Protein AF-A0A952TGA5-F1 (afdb_monomer)

Sequence (434 aa):
MRQKPFRFASVIVAALLLSVSFQNCGKAGFDGQDPLSLDLSSSDLTGTPFAFDATFDQISYNSCAASNLAGYSGFYTLMAGAYQSGGVWTTPEFKNYMSGASAPVKPIYPATTLTVDQIKQHLASTPENVEAIPQMALRLRTNIQQVRTPNSSGATEGLDYISMLGDLTDDRWMHPLVNDPGSALFFNLAPNNARRLEARLTYNKDEGLAKGLRMDLSSSSVLALTFRDRADMGDATRVRVPYVTKPDGTVGPTGDSTVGFGRGYYLTFDRGLSQYTRAIRATVDPGSVPVPHTLNPDNLLTEIREVNLRTPSAGTTATWACPESRRYVVVQPGDADQYCPQDPFVYMNDPAYRLEYEIVRRHLKSENWRISIQYRCVVPIEGSCYVTREPSGAAPMIEYDQTQPCYQSVSDVSYGNPIPTKRCAQYVSFCNRN

Radius of gyration: 30.55 Å; Cα contacts (8 Å, |Δi|>4): 859; chains: 1; bounding box: 85×53×127 Å

Foldseek 3Di:
DDDDDDDPPVVVVVVVVVVVVVVVVPPDPPPDDDPLDDPQDPVLQPPQDAFKEWDWFKKKAWLQAAQVCPPPPQDFGMKTFHDPATAMATDPSNVCLCPDPPNSDADDPPDRDDDLSRSLVSQCRHQQRNWWWKKKFKAWLQFRLDFDDPPDPDDDEPAGMDTAATRCSDPQNSVCRVPPPHHQQARPSGDPRRGTGIDTHHQRNHNVSSQVVQVVLQPTIWGWTFIARPPCPPDRSGGAADWDQDPVRDTDGDPRRQAGHYKTKRWHFALDDDPQLFLDPPPDDPPDDQDFDPQADSQETAKIFMAGRNCNVVDGPAIWGQDPLQKAWEDEPVCCVPRPNADPPVLCVDPVSVVSVVQVCVSRPPQFWDDDSPSRYIYGPDDDSFDQPDPVSDGAAADSDRSDHAHQDPPDDPQDPPDHRHHYIIIMIMIGTD

Secondary structure (DSSP, 8-state):
------SSHHHHHHHHHHHHHHHTSS-SS-SSS-TT-----TTSSTTPPP-EEEE-SEEEEE----GGGTT-TT--SEEEE-SSS-EEEE-HHHHHHHHSTT-SS-PPTT-SS--HHHHHHHHHHSTTTTT--EEEEEEETTEEEEEP-TTSSS--BTTTEEE-S--TTSHHHHHHHHH-SS-B---TTS-GGGSS-EEEE---S-HHHHHHHHHHHHHTEEEEEEEBPSS-TT-TTPBP--EEE-TTS-EEE---TT--SEEEEEEEEE----TTS--S-----TT--PPPPTTS---EEEEEEEEETTSGGG-EEEEEE--GGGEEEE--GGGHHHHSPPPPGGGGGSHHHHHHHHHHHTTS-TTTEEEETTTTEEEESS--SS---STT-PPPPEE--TTS--BS-TTS--PPSSPPSSEEPEEEEEEE--

Solvent-accessible surface area (backbone atoms only — not comparable to full-atom values): 24369 Å² total; per-residue (Å²): 144,85,86,80,96,80,73,71,70,64,59,57,56,53,51,51,56,54,56,61,63,56,64,75,71,71,75,72,88,75,87,84,66,63,98,81,64,75,87,74,56,81,79,70,44,69,84,62,60,60,39,71,43,53,43,64,26,35,44,33,39,33,47,43,28,24,68,79,45,69,90,43,87,69,63,41,28,40,38,39,26,18,84,87,82,20,17,36,26,58,29,70,68,27,53,51,48,58,71,38,99,79,26,86,62,74,43,65,82,91,46,91,55,75,50,67,66,59,55,34,54,50,38,54,66,20,81,71,37,28,59,34,23,44,28,42,31,38,19,32,59,79,28,49,51,43,66,51,40,96,89,49,100,60,80,42,80,71,51,32,31,33,79,26,53,54,46,44,50,39,69,43,45,33,54,52,34,71,72,38,95,58,53,40,42,64,29,86,70,30,58,88,93,30,25,40,51,53,49,66,33,60,55,26,53,32,54,68,56,40,50,49,49,50,53,35,30,56,72,56,29,24,45,29,42,30,28,34,37,59,94,41,90,87,44,89,64,36,48,27,51,59,70,39,76,43,97,87,70,48,76,40,67,57,87,55,46,51,47,21,45,36,30,32,36,39,40,40,62,32,53,76,62,45,93,42,53,31,48,58,92,66,87,67,60,95,86,63,82,70,64,51,25,90,58,53,61,60,55,38,56,52,38,37,39,30,27,39,21,72,47,54,87,78,42,73,74,46,73,26,55,21,49,63,90,40,32,24,35,50,41,56,68,94,48,23,80,81,41,44,51,78,64,65,73,72,52,66,74,38,68,69,52,41,54,53,51,53,62,53,39,77,75,46,44,76,88,30,32,48,71,17,78,88,53,23,17,33,28,49,71,63,77,62,61,72,64,50,79,47,97,82,65,44,72,68,49,70,35,49,48,54,67,49,68,24,33,89,53,96,86,76,62,90,61,60,92,77,63,54,86,22,34,53,61,37,29,36,19,42,30,38,60,122

Nearest PDB structures (foldseek):
  3sbc-assembly1_E  TM=2.541E-01  e=6.243E+00  Saccharomyces cerevisiae
  6yxx-assembly1_AE  TM=9.169E-02  e=2.165E+00  Trypanosoma brucei brucei

Structure (mmCIF, N/CA/C/O backbone):
data_AF-A0A952TGA5-F1
#
_entry.id   AF-A0A952TGA5-F1
#
loop_
_atom_site.group_PDB
_atom_site.id
_atom_site.type_symbol
_atom_site.label_atom_id
_atom_site.label_alt_id
_atom_site.label_comp_id
_atom_site.label_asym_id
_atom_site.label_entity_id
_atom_site.label_seq_id
_atom_site.pdbx_PDB_ins_code
_atom_site.Cartn_x
_atom_site.Cartn_y
_atom_site.Cartn_z
_atom_site.occupancy
_atom_site.B_iso_or_equiv
_atom_site.auth_seq_id
_atom_site.auth_comp_id
_atom_site.auth_asym_id
_atom_site.auth_atom_id
_atom_site.pdbx_PDB_model_num
ATOM 1 N N . MET A 1 1 ? -49.709 -28.465 91.365 1.00 37.41 1 MET A N 1
ATOM 2 C CA . MET A 1 1 ? -50.315 -28.915 90.092 1.00 37.41 1 MET A CA 1
ATOM 3 C C . MET A 1 1 ? -50.376 -27.739 89.127 1.00 37.41 1 MET A C 1
ATOM 5 O O . MET A 1 1 ? -51.216 -26.866 89.274 1.00 37.41 1 MET A O 1
ATOM 9 N N . ARG A 1 2 ? -49.409 -27.648 88.213 1.00 44.03 2 ARG A N 1
ATOM 10 C CA . ARG A 1 2 ? -49.349 -26.653 87.131 1.00 44.03 2 ARG A CA 1
ATOM 11 C C . ARG A 1 2 ? -48.450 -27.245 86.054 1.00 44.03 2 ARG A C 1
ATOM 13 O O . ARG A 1 2 ? -47.248 -27.330 86.280 1.00 44.03 2 ARG A O 1
ATOM 20 N N . GLN A 1 3 ? -49.002 -27.616 84.906 1.00 40.84 3 GLN A N 1
ATOM 21 C CA . GLN A 1 3 ? -48.225 -27.692 83.673 1.00 40.84 3 GLN A CA 1
ATOM 22 C C . GLN A 1 3 ? -49.029 -27.092 82.522 1.00 40.84 3 GLN A C 1
ATOM 24 O O . GLN A 1 3 ? -50.234 -27.285 82.398 1.00 40.84 3 GLN A O 1
ATOM 29 N N . LYS A 1 4 ? -48.310 -26.248 81.785 1.00 44.28 4 LYS A N 1
ATOM 30 C CA . LYS A 1 4 ? -48.751 -25.262 80.803 1.00 44.28 4 LYS A CA 1
ATOM 31 C C . LYS A 1 4 ? -48.785 -25.898 79.404 1.00 44.28 4 LYS A C 1
ATOM 33 O O . LYS A 1 4 ? -47.810 -26.565 79.057 1.00 44.28 4 LYS A O 1
ATOM 38 N N . PRO A 1 5 ? -49.786 -25.614 78.555 1.00 47.16 5 PRO A N 1
ATOM 39 C CA . PRO A 1 5 ? -49.706 -25.893 77.128 1.00 47.16 5 PRO A CA 1
ATOM 40 C C . PRO A 1 5 ? -49.044 -24.689 76.442 1.00 47.16 5 PRO A C 1
ATOM 42 O O . PRO A 1 5 ? -49.684 -23.669 76.228 1.00 47.16 5 PRO A O 1
ATOM 45 N N . PHE A 1 6 ? -47.739 -24.750 76.156 1.00 50.16 6 PHE A N 1
ATOM 46 C CA . PHE A 1 6 ? -47.052 -23.634 75.476 1.00 50.16 6 PHE A CA 1
ATOM 47 C C . PHE A 1 6 ? -45.917 -24.071 74.539 1.00 50.16 6 PHE A C 1
ATOM 49 O O . PHE A 1 6 ? -44.932 -23.361 74.379 1.00 50.16 6 PHE A O 1
ATOM 56 N N . ARG A 1 7 ? -46.019 -25.261 73.929 1.00 50.97 7 ARG A N 1
ATOM 57 C CA . ARG A 1 7 ? -44.976 -25.770 73.013 1.00 50.97 7 ARG A CA 1
ATOM 58 C C . ARG A 1 7 ? -45.396 -25.948 71.552 1.00 50.97 7 ARG A C 1
ATOM 60 O O . ARG A 1 7 ? -44.520 -26.119 70.718 1.00 50.97 7 ARG A O 1
ATOM 67 N N . PHE A 1 8 ? -46.681 -25.834 71.214 1.00 51.53 8 PHE A N 1
ATOM 68 C CA . PHE A 1 8 ? -47.133 -26.024 69.826 1.00 51.53 8 PHE A CA 1
ATOM 69 C C . PHE A 1 8 ? -47.209 -24.736 68.990 1.00 51.53 8 PHE A C 1
ATOM 71 O O . PHE A 1 8 ? -47.087 -24.803 67.772 1.00 51.53 8 PHE A O 1
ATOM 78 N N . ALA A 1 9 ? -47.321 -23.557 69.610 1.00 53.81 9 ALA A N 1
ATOM 79 C CA . ALA A 1 9 ? -47.420 -22.295 68.866 1.00 53.81 9 ALA A CA 1
ATOM 80 C C . ALA A 1 9 ? -46.074 -21.815 68.280 1.00 53.81 9 ALA A C 1
ATOM 82 O O . ALA A 1 9 ? -46.048 -21.155 67.246 1.00 53.81 9 ALA A O 1
ATOM 83 N N . SER A 1 10 ? -44.943 -22.170 68.898 1.00 53.56 10 SER A N 1
ATOM 84 C CA . SER A 1 10 ? -43.625 -21.646 68.503 1.00 53.56 10 SER A CA 1
ATOM 85 C C . SER A 1 10 ? -43.044 -22.298 67.242 1.00 53.56 10 SER A C 1
ATOM 87 O O . SER A 1 10 ? -42.257 -21.668 66.543 1.00 53.56 10 SER A O 1
ATOM 89 N N . VAL A 1 11 ? -43.444 -23.532 66.918 1.00 58.31 11 VAL A N 1
ATOM 90 C CA . VAL A 1 11 ? -42.928 -24.261 65.743 1.00 58.31 11 VAL A CA 1
ATOM 91 C C . VAL A 1 11 ? -43.570 -23.758 64.446 1.00 58.31 11 VAL A C 1
ATOM 93 O O . VAL A 1 11 ? -42.897 -23.638 63.426 1.00 58.31 11 VAL A O 1
ATOM 96 N N . ILE A 1 12 ? -44.850 -23.379 64.493 1.00 63.16 12 ILE A N 1
ATOM 97 C CA . ILE A 1 12 ? -45.590 -22.896 63.317 1.00 63.16 12 ILE A CA 1
ATOM 98 C C . ILE A 1 12 ? -45.118 -21.493 62.911 1.00 63.16 12 ILE A C 1
ATOM 100 O O . ILE A 1 12 ? -44.931 -21.226 61.728 1.00 63.16 12 ILE A O 1
ATOM 104 N N . VAL A 1 13 ? -44.839 -20.617 63.883 1.00 66.62 13 VAL A N 1
ATOM 105 C CA . VAL A 1 13 ? -44.337 -19.258 63.613 1.00 66.62 13 VAL A CA 1
ATOM 106 C C . VAL A 1 13 ? -42.914 -19.285 63.036 1.00 66.62 13 VAL A C 1
ATOM 108 O O . VAL A 1 13 ? -42.621 -18.533 62.110 1.00 66.62 13 VAL A O 1
ATOM 111 N N . ALA A 1 14 ? -42.049 -20.189 63.511 1.00 65.06 14 ALA A N 1
ATOM 112 C CA . ALA A 1 14 ? -40.694 -20.346 62.979 1.00 65.06 14 ALA A CA 1
ATOM 113 C C . ALA A 1 14 ? -40.677 -20.917 61.546 1.00 65.06 14 ALA A C 1
ATOM 115 O O . ALA A 1 14 ? -39.887 -20.467 60.718 1.00 65.06 14 ALA A O 1
ATOM 116 N N . ALA A 1 15 ? -41.578 -21.854 61.226 1.00 65.00 15 ALA A N 1
ATOM 117 C CA . ALA A 1 15 ? -41.714 -22.399 59.873 1.00 65.00 15 ALA A CA 1
ATOM 118 C C . ALA A 1 15 ? -42.280 -21.367 58.877 1.00 65.00 15 ALA A C 1
ATOM 120 O O . ALA A 1 15 ? -41.802 -21.276 57.745 1.00 65.00 15 ALA A O 1
ATOM 121 N N . LEU A 1 16 ? -43.236 -20.536 59.310 1.00 62.47 16 LEU A N 1
ATOM 122 C CA . LEU A 1 16 ? -43.778 -19.444 58.493 1.00 62.47 16 LEU A CA 1
ATOM 123 C C . LEU A 1 16 ? -42.728 -18.358 58.213 1.00 62.47 16 LEU A C 1
ATOM 125 O O . LEU A 1 16 ? -42.576 -17.959 57.060 1.00 62.47 16 LEU A O 1
ATOM 129 N N . LEU A 1 17 ? -41.931 -17.956 59.210 1.00 61.50 17 LEU A N 1
ATOM 130 C CA . LEU A 1 17 ? -40.824 -17.006 59.022 1.00 61.50 17 LEU A CA 1
ATOM 131 C C . LEU A 1 17 ? -39.736 -17.535 58.072 1.00 61.50 17 LEU A C 1
ATOM 133 O O . LEU A 1 17 ? -39.234 -16.774 57.243 1.00 61.50 17 LEU A O 1
ATOM 137 N N . LEU A 1 18 ? -39.419 -18.835 58.118 1.00 60.56 18 LEU A N 1
ATOM 138 C CA . LEU A 1 18 ? -38.500 -19.438 57.146 1.00 60.56 18 LEU A CA 1
ATOM 139 C C . LEU A 1 18 ? -39.088 -19.425 55.727 1.00 60.56 18 LEU A C 1
ATOM 141 O O . LEU A 1 18 ? -38.396 -19.051 54.787 1.00 60.56 18 LEU A O 1
ATOM 145 N N . SER A 1 19 ? -40.369 -19.771 55.562 1.00 59.34 19 SER A N 1
ATOM 146 C CA . SER A 1 19 ? -40.999 -19.835 54.234 1.00 59.34 19 SER A CA 1
ATOM 147 C C . SER A 1 19 ? -41.121 -18.472 53.537 1.00 59.34 19 SER A C 1
ATOM 149 O O . SER A 1 19 ? -40.930 -18.394 52.326 1.00 59.34 19 SER A O 1
ATOM 151 N N . VAL A 1 20 ? -41.339 -17.382 54.285 1.00 59.84 20 VAL A N 1
ATOM 152 C CA . VAL A 1 20 ? -41.399 -16.017 53.721 1.00 59.84 20 VAL A CA 1
ATOM 153 C C . VAL A 1 20 ? -39.999 -15.493 53.354 1.00 59.84 20 VAL A C 1
ATOM 155 O O . VAL A 1 20 ? -39.861 -14.699 52.426 1.00 59.84 20 VAL A O 1
ATOM 158 N N . SER A 1 21 ? -38.941 -16.003 53.997 1.00 57.97 21 SER A N 1
ATOM 159 C CA . SER A 1 21 ? -37.548 -15.634 53.692 1.00 57.97 21 SER A CA 1
ATOM 160 C C . SER A 1 21 ? -37.044 -16.214 52.360 1.00 57.97 21 SER A C 1
ATOM 162 O O . SER A 1 21 ? -36.190 -15.610 51.719 1.00 57.97 21 SER A O 1
ATOM 164 N N . PHE A 1 22 ? -37.597 -17.347 51.903 1.00 54.59 22 PHE A N 1
ATOM 165 C CA . PHE A 1 22 ? -37.231 -17.965 50.617 1.00 54.59 22 PHE A CA 1
ATOM 166 C C . PHE A 1 22 ? -38.071 -17.484 49.424 1.00 54.59 22 PHE A C 1
ATOM 168 O O . PHE A 1 22 ? -37.672 -17.696 48.281 1.00 54.59 22 PHE A O 1
ATOM 175 N N . GLN A 1 23 ? -39.190 -16.788 49.647 1.00 49.97 23 GLN A N 1
ATOM 176 C CA . GLN A 1 23 ? -40.001 -16.252 48.543 1.00 49.97 23 GLN A CA 1
ATOM 177 C C . GLN A 1 23 ? -39.404 -14.984 47.904 1.00 49.97 23 GLN A C 1
ATOM 179 O O . GLN A 1 23 ? -39.726 -14.684 46.758 1.00 49.97 23 GLN A O 1
ATOM 184 N N . ASN A 1 24 ? -38.474 -14.291 48.575 1.00 49.78 24 ASN A N 1
ATOM 185 C CA . ASN A 1 24 ? -37.795 -13.105 48.027 1.00 49.78 24 ASN A CA 1
ATOM 186 C C . ASN A 1 24 ? -36.452 -13.390 47.331 1.00 49.78 24 ASN A C 1
ATOM 188 O O . ASN A 1 24 ? -35.856 -12.471 46.776 1.00 49.78 24 ASN A O 1
ATOM 192 N N . CYS A 1 25 ? -35.989 -14.644 47.289 1.00 52.78 25 CYS A N 1
ATOM 193 C CA . CYS A 1 25 ? -34.797 -15.031 46.519 1.00 52.78 25 CYS A CA 1
ATOM 194 C C . CYS A 1 25 ? -35.128 -15.734 45.189 1.00 52.78 25 CYS A C 1
ATOM 196 O O . CYS A 1 25 ? -34.217 -16.076 44.444 1.00 52.78 25 CYS A O 1
ATOM 198 N N . GLY A 1 26 ? -36.413 -15.938 44.873 1.00 39.16 26 GLY A N 1
ATOM 199 C CA . GLY A 1 26 ? -36.859 -16.631 43.656 1.00 39.16 26 GLY A CA 1
ATOM 200 C C . GLY A 1 26 ? -37.238 -15.729 42.478 1.00 39.16 26 GLY A C 1
ATOM 201 O O . GLY A 1 26 ? -37.611 -16.244 41.432 1.00 39.16 26 GLY A O 1
ATOM 202 N N . LYS A 1 27 ? -37.160 -14.398 42.619 1.00 38.03 27 LYS A N 1
ATOM 203 C CA . LYS A 1 27 ? -37.523 -13.441 41.557 1.00 38.03 27 LYS A CA 1
ATOM 204 C C . LYS A 1 27 ? -36.316 -12.633 41.076 1.00 38.03 27 LYS A C 1
ATOM 206 O O . LYS A 1 27 ? -36.365 -11.413 40.972 1.00 38.03 27 LYS A O 1
ATOM 211 N N . ALA A 1 28 ? -35.215 -13.326 40.799 1.00 44.69 28 ALA A N 1
ATOM 212 C CA . ALA A 1 28 ? -34.160 -12.797 39.946 1.00 44.69 28 ALA A CA 1
ATOM 213 C C . ALA A 1 28 ? -34.598 -13.004 38.485 1.00 44.69 28 ALA A C 1
ATOM 215 O O . ALA A 1 28 ? -34.563 -14.122 38.002 1.00 44.69 28 ALA A O 1
ATOM 216 N N . GLY A 1 29 ? -35.113 -11.949 37.850 1.00 42.59 29 GLY A N 1
ATOM 217 C CA . GLY A 1 29 ? -35.111 -11.659 36.402 1.00 42.59 29 GLY A CA 1
ATOM 218 C C . GLY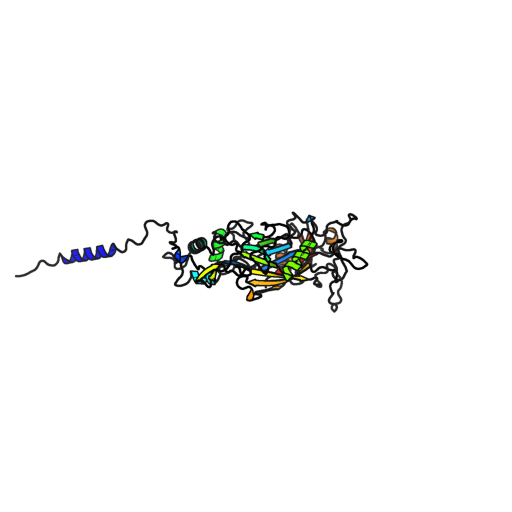 A 1 29 ? -35.026 -12.758 35.325 1.00 42.59 29 GLY A C 1
ATOM 219 O O . GLY A 1 29 ? -34.396 -12.492 34.311 1.00 42.59 29 GLY A O 1
ATOM 220 N N . PHE A 1 30 ? -35.633 -13.939 35.475 1.00 43.25 30 PHE A N 1
ATOM 221 C CA . PHE A 1 30 ? -35.631 -14.984 34.431 1.00 43.25 30 PHE A CA 1
ATOM 222 C C . PHE A 1 30 ? -36.870 -14.993 33.523 1.00 43.25 30 PHE A C 1
ATOM 224 O O . PHE A 1 30 ? -36.898 -15.736 32.546 1.00 43.25 30 PHE A O 1
ATOM 231 N N . ASP A 1 31 ? -37.869 -14.150 33.787 1.00 39.75 31 ASP A N 1
ATOM 232 C CA . ASP A 1 31 ? -39.059 -14.060 32.941 1.00 39.75 31 ASP A CA 1
ATOM 233 C C . ASP A 1 31 ? -38.943 -12.877 31.972 1.00 39.75 31 ASP A C 1
ATOM 235 O O . ASP A 1 31 ? -39.288 -11.743 32.304 1.00 39.75 31 ASP A O 1
ATOM 239 N N . GLY A 1 32 ? -38.481 -13.161 30.750 1.00 38.47 32 GLY A N 1
ATOM 240 C CA . GLY A 1 32 ? -38.883 -12.385 29.572 1.00 38.47 32 GLY A CA 1
ATOM 241 C C . GLY A 1 32 ? -37.796 -11.722 28.731 1.00 38.47 32 GLY A C 1
ATOM 242 O O . GLY A 1 32 ? -38.154 -11.030 27.781 1.00 38.47 32 GLY A O 1
ATOM 243 N N . GLN A 1 33 ? -36.508 -11.926 29.008 1.00 42.66 33 GLN A N 1
ATOM 244 C CA . GLN A 1 33 ? -35.456 -11.531 28.070 1.00 42.66 33 GLN A CA 1
ATOM 245 C C . GLN A 1 33 ? -34.675 -12.755 27.607 1.00 42.66 33 GLN A C 1
ATOM 247 O O . GLN A 1 33 ? -34.302 -13.611 28.407 1.00 42.66 33 GLN A O 1
ATOM 252 N N . ASP A 1 34 ? -34.487 -12.841 26.293 1.00 46.25 34 ASP A N 1
ATOM 253 C CA . ASP A 1 34 ? -33.578 -13.781 25.647 1.00 46.25 34 ASP A CA 1
ATOM 254 C C . ASP A 1 34 ? -32.254 -13.788 26.441 1.00 46.25 34 ASP A C 1
ATOM 256 O O . ASP A 1 34 ? -31.739 -12.705 26.719 1.00 46.25 34 ASP A O 1
ATOM 260 N N . PRO A 1 35 ? -31.682 -14.929 26.866 1.00 46.91 35 PRO A N 1
ATOM 261 C CA . PRO A 1 35 ? -30.438 -14.955 27.651 1.00 46.91 35 PRO A CA 1
ATOM 262 C C . PRO A 1 35 ? -29.220 -14.315 26.946 1.00 46.91 35 PRO A C 1
ATOM 264 O O . PRO A 1 35 ? -28.155 -14.195 27.549 1.00 46.91 35 PRO A O 1
ATOM 267 N N . LEU A 1 36 ? -29.378 -13.888 25.688 1.00 50.62 36 LEU A N 1
ATOM 268 C CA . LEU A 1 36 ? -28.428 -13.114 24.877 1.00 50.62 36 LEU A CA 1
ATOM 269 C C . LEU A 1 36 ? -28.763 -11.606 24.793 1.00 50.62 36 LEU A C 1
ATOM 271 O O . LEU A 1 36 ? -28.090 -10.844 24.103 1.00 50.62 36 LEU A O 1
ATOM 275 N N . SER A 1 37 ? -29.813 -11.145 25.469 1.00 47.09 37 SER A N 1
ATOM 276 C CA . SER A 1 37 ? -30.223 -9.742 25.533 1.00 47.09 37 SER A CA 1
ATOM 277 C C . SER A 1 37 ? -29.380 -9.010 26.574 1.00 47.09 37 SER A C 1
ATOM 279 O O . SER A 1 37 ? -29.694 -8.993 27.763 1.00 47.09 37 SER A O 1
ATOM 281 N N . LEU A 1 38 ? -28.269 -8.422 26.136 1.00 59.03 38 LEU A N 1
ATOM 282 C CA . LEU A 1 38 ? -27.532 -7.438 26.920 1.00 59.03 38 LEU A CA 1
ATOM 283 C C . LEU A 1 38 ? -28.422 -6.203 27.127 1.00 59.03 38 LEU A C 1
ATOM 285 O O . LEU A 1 38 ? -28.693 -5.476 26.173 1.00 59.03 38 LEU A O 1
ATOM 289 N N . ASP A 1 39 ? -28.870 -5.974 28.365 1.00 55.75 39 ASP A N 1
ATOM 290 C CA . ASP A 1 39 ? -29.591 -4.757 28.762 1.00 55.75 39 ASP A CA 1
ATOM 291 C C . ASP A 1 39 ? -28.613 -3.570 28.781 1.00 55.75 39 ASP A C 1
ATOM 293 O O . ASP A 1 39 ? -28.047 -3.192 29.807 1.00 55.75 39 ASP A O 1
ATOM 297 N N . LEU A 1 40 ? -28.313 -3.057 27.587 1.00 58.34 40 LEU A N 1
ATOM 298 C CA . LEU A 1 40 ? -27.453 -1.901 27.366 1.00 58.34 40 LEU A CA 1
ATOM 299 C C . LEU A 1 40 ? -28.308 -0.642 27.503 1.00 58.34 40 LEU A C 1
ATOM 301 O O . LEU A 1 40 ? -29.014 -0.244 26.573 1.00 58.34 40 LEU A O 1
ATOM 305 N N . SER A 1 41 ? -28.248 -0.004 28.671 1.00 52.31 41 SER A N 1
ATOM 306 C CA . SER A 1 41 ? -28.884 1.295 28.871 1.00 52.31 41 SER A CA 1
ATOM 307 C C . SER A 1 41 ? -28.229 2.342 27.954 1.00 52.31 41 SER A C 1
ATOM 309 O O . SER A 1 41 ? -27.011 2.364 27.780 1.00 52.31 41 SER A O 1
ATOM 311 N N . SER A 1 42 ? -29.015 3.238 27.348 1.00 49.19 42 SER A N 1
ATOM 312 C CA . SER A 1 42 ? -28.511 4.218 26.366 1.00 49.19 42 SER A CA 1
ATOM 313 C C . SER A 1 42 ? -27.453 5.185 26.921 1.00 49.19 42 SER A C 1
ATOM 315 O O . SER A 1 42 ? -26.725 5.801 26.148 1.00 49.19 42 SER A O 1
ATOM 317 N N . SER A 1 43 ? -27.369 5.336 28.247 1.00 46.94 43 SER A N 1
ATOM 318 C CA . SER A 1 43 ? -26.347 6.134 28.938 1.00 46.94 43 SER A CA 1
ATOM 319 C C . SER A 1 43 ? -24.976 5.453 29.023 1.00 46.94 43 SER A C 1
ATOM 321 O O . SER A 1 43 ? -23.979 6.156 29.151 1.00 46.94 43 SER A O 1
ATOM 323 N N . ASP A 1 44 ? -24.906 4.122 28.908 1.00 54.28 44 ASP A N 1
ATOM 324 C CA . ASP A 1 44 ? -23.645 3.359 28.963 1.00 54.28 44 ASP A CA 1
ATOM 325 C C . ASP A 1 44 ? -22.945 3.253 27.595 1.00 54.28 44 ASP A C 1
ATOM 327 O O . ASP A 1 44 ? -21.843 2.716 27.495 1.00 54.28 44 ASP A O 1
ATOM 331 N N . LEU A 1 45 ? -23.579 3.761 26.530 1.00 58.97 45 LEU A N 1
ATOM 332 C CA . LEU A 1 45 ? -23.102 3.659 25.144 1.00 58.97 45 LEU A CA 1
ATOM 333 C C . LEU A 1 45 ? -22.265 4.861 24.684 1.00 58.97 45 LEU A C 1
ATOM 335 O O . LEU A 1 45 ? -21.622 4.791 23.639 1.00 58.97 45 LEU A O 1
ATOM 339 N N . THR A 1 46 ? -22.281 5.972 25.426 1.00 61.53 46 THR A N 1
ATOM 340 C CA . THR A 1 46 ? -21.503 7.172 25.089 1.00 61.53 46 THR A CA 1
ATOM 341 C C . THR A 1 46 ? -20.127 7.118 25.740 1.00 61.53 46 THR A C 1
ATOM 343 O O . THR A 1 46 ? -20.026 6.998 26.960 1.00 61.53 46 THR A O 1
ATOM 346 N N . GLY A 1 47 ? -19.065 7.266 24.944 1.00 74.25 47 GLY A N 1
ATOM 347 C CA . GLY A 1 47 ? -17.687 7.292 25.449 1.00 74.25 47 GLY A CA 1
ATOM 348 C C . GLY A 1 47 ? -16.945 5.957 25.366 1.00 74.25 47 GLY A C 1
ATOM 349 O O . GLY A 1 47 ? -15.826 5.862 25.876 1.00 74.25 47 GLY A O 1
ATOM 350 N N . THR A 1 48 ? -17.515 4.950 24.701 1.00 85.94 48 THR A N 1
ATOM 351 C CA . THR A 1 48 ? -16.789 3.723 24.361 1.00 85.94 48 THR A CA 1
ATOM 352 C C . THR A 1 48 ? -15.603 4.064 23.449 1.00 85.94 48 THR A C 1
ATOM 354 O O . THR A 1 48 ? -15.797 4.662 22.386 1.00 85.94 48 THR A O 1
ATOM 357 N N . PRO A 1 49 ? -14.359 3.698 23.818 1.00 90.25 49 PRO A N 1
ATOM 358 C CA . PRO A 1 49 ? -13.203 3.916 22.957 1.00 90.2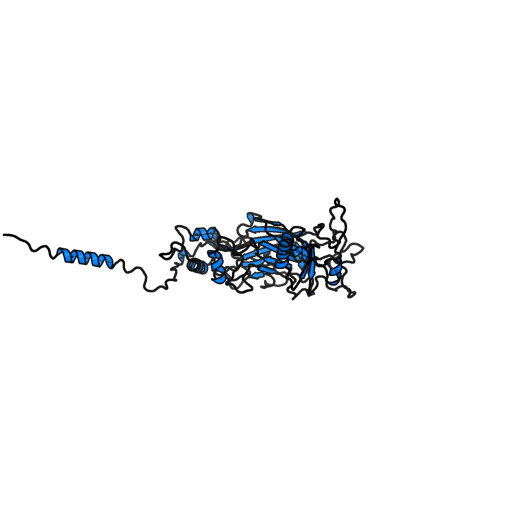5 49 PRO A CA 1
ATOM 359 C C . PRO A 1 49 ? -13.359 3.204 21.612 1.00 90.25 49 PRO A C 1
ATOM 361 O O . PRO A 1 49 ? -13.959 2.130 21.528 1.00 90.25 49 PRO A O 1
ATOM 364 N N . PHE A 1 50 ? -12.758 3.767 20.562 1.00 92.88 50 PHE A N 1
ATOM 365 C CA . PHE A 1 50 ? -12.663 3.056 19.294 1.00 92.88 50 PHE A CA 1
ATOM 366 C C . PHE A 1 50 ? -11.823 1.786 19.465 1.00 92.88 50 PHE A C 1
ATOM 368 O O . PHE A 1 50 ? -10.697 1.820 19.973 1.00 92.88 50 PHE A O 1
ATOM 375 N N . ALA A 1 51 ? -12.397 0.664 19.055 1.00 93.62 51 ALA A N 1
ATOM 376 C CA . ALA A 1 51 ? -11.929 -0.660 19.402 1.00 93.62 51 ALA A CA 1
ATOM 377 C C . ALA A 1 51 ? -10.887 -1.202 18.446 1.00 93.62 51 ALA A C 1
ATOM 379 O O . ALA A 1 51 ? -10.175 -2.117 18.833 1.00 93.62 51 ALA A O 1
ATOM 380 N N . PHE A 1 52 ? -10.773 -0.665 17.235 1.00 95.12 52 PHE A N 1
ATOM 381 C CA . PHE A 1 52 ? -9.962 -1.269 16.186 1.00 95.12 52 PHE A CA 1
ATOM 382 C C . PHE A 1 52 ? -8.728 -0.431 15.859 1.00 95.12 52 PHE A C 1
ATOM 384 O O . PHE A 1 52 ? -8.749 0.798 15.881 1.00 95.12 52 PHE A O 1
ATOM 391 N N . ASP A 1 53 ? -7.646 -1.109 15.509 1.00 95.25 53 ASP A N 1
ATOM 392 C CA . ASP A 1 53 ? -6.496 -0.516 14.836 1.00 95.25 53 ASP A CA 1
ATOM 393 C C . ASP A 1 53 ? -5.999 -1.500 13.775 1.00 95.25 53 ASP A C 1
ATOM 395 O O . ASP A 1 53 ? -6.303 -2.697 13.820 1.00 95.25 53 ASP A O 1
ATOM 399 N N . ALA A 1 54 ? -5.308 -0.981 12.767 1.00 96.06 54 ALA A N 1
ATOM 400 C CA . ALA A 1 54 ? -4.855 -1.777 11.643 1.00 96.06 54 ALA A CA 1
ATOM 401 C C . ALA A 1 54 ? -3.574 -1.207 11.038 1.00 96.06 54 ALA A C 1
ATOM 403 O O . ALA A 1 54 ? -3.349 0.004 11.032 1.00 96.06 54 ALA A O 1
ATOM 404 N N . THR A 1 55 ? -2.741 -2.084 10.482 1.00 96.50 55 THR A N 1
ATOM 405 C CA . THR A 1 55 ? -1.571 -1.669 9.703 1.00 96.50 55 THR A CA 1
ATOM 406 C C . THR A 1 55 ? -1.245 -2.670 8.604 1.00 96.50 55 THR A C 1
ATOM 408 O O . THR A 1 55 ? -1.446 -3.877 8.752 1.00 96.50 55 THR A O 1
ATOM 411 N N . PHE A 1 56 ? -0.713 -2.162 7.500 1.00 97.44 56 PHE A N 1
ATOM 412 C CA . PHE A 1 56 ? -0.011 -2.970 6.514 1.00 97.44 56 PHE A CA 1
ATOM 413 C C . PHE A 1 56 ? 1.401 -3.313 7.008 1.00 97.44 56 PHE A C 1
ATOM 415 O O . PHE A 1 56 ? 1.966 -2.622 7.855 1.00 97.44 56 PHE A O 1
ATOM 422 N N . ASP A 1 57 ? 2.000 -4.350 6.435 1.00 95.81 57 ASP A N 1
ATOM 423 C CA . ASP A 1 57 ? 3.421 -4.674 6.622 1.00 95.81 57 ASP A CA 1
ATOM 424 C C . ASP A 1 57 ? 4.194 -4.806 5.309 1.00 95.81 57 ASP A C 1
ATOM 426 O O . ASP A 1 57 ? 5.417 -4.966 5.313 1.00 95.81 57 ASP A O 1
ATOM 430 N N . GLN A 1 58 ? 3.494 -4.707 4.182 1.00 97.19 58 GLN A N 1
ATOM 431 C CA . GLN A 1 58 ? 4.095 -4.681 2.869 1.00 97.19 58 GLN A CA 1
ATOM 432 C C . GLN A 1 58 ? 3.333 -3.718 1.968 1.00 97.19 58 GLN A C 1
ATOM 434 O O . GLN A 1 58 ? 2.116 -3.811 1.818 1.00 97.19 58 GLN A O 1
ATOM 439 N N . ILE A 1 59 ? 4.066 -2.809 1.334 1.00 98.25 59 ILE A N 1
ATOM 440 C CA . ILE A 1 59 ? 3.558 -1.915 0.294 1.00 98.25 59 ILE A CA 1
ATOM 441 C C . ILE A 1 59 ? 4.494 -2.048 -0.900 1.00 98.25 59 ILE A C 1
ATOM 443 O O . ILE A 1 59 ? 5.715 -2.073 -0.753 1.00 98.25 59 ILE A O 1
ATOM 447 N N . SER A 1 60 ? 3.925 -2.136 -2.095 1.00 97.62 60 SER A N 1
ATOM 448 C CA . SER A 1 60 ? 4.689 -2.097 -3.334 1.00 97.62 60 SER A CA 1
ATOM 449 C C . SER A 1 60 ? 4.161 -1.049 -4.285 1.00 97.62 60 SER A C 1
ATOM 451 O O . SER A 1 60 ? 2.947 -0.847 -4.380 1.00 97.62 60 SER A O 1
ATOM 453 N N . TYR A 1 61 ? 5.081 -0.471 -5.041 1.00 96.88 61 TYR A N 1
ATOM 454 C CA . TYR A 1 61 ? 4.796 0.447 -6.125 1.00 96.88 61 TYR A CA 1
ATOM 455 C C . TYR A 1 61 ? 5.219 -0.178 -7.450 1.00 96.88 61 TYR A C 1
ATOM 457 O O . TYR A 1 61 ? 6.335 -0.681 -7.561 1.00 96.88 61 TYR A O 1
ATOM 465 N N . ASN A 1 62 ? 4.335 -0.141 -8.443 1.00 96.06 62 ASN A N 1
ATOM 466 C CA . ASN A 1 62 ? 4.634 -0.556 -9.808 1.00 96.06 62 ASN A CA 1
ATOM 467 C C . ASN A 1 62 ? 4.555 0.683 -10.705 1.00 96.06 62 ASN A C 1
ATOM 469 O O . ASN A 1 62 ? 3.519 1.344 -10.788 1.00 96.06 62 ASN A O 1
ATOM 473 N N . SER A 1 63 ? 5.683 1.025 -11.327 1.00 94.38 63 SER A N 1
ATOM 474 C CA . SER A 1 63 ? 5.835 2.270 -12.074 1.00 94.38 63 SER A CA 1
ATOM 475 C C . SER A 1 63 ? 5.332 2.194 -13.511 1.00 94.38 63 SER A C 1
ATOM 477 O O . SER A 1 63 ? 5.328 3.209 -14.203 1.00 94.38 63 SER A O 1
ATOM 479 N N . CYS A 1 64 ? 4.913 1.016 -13.975 1.00 93.06 64 CYS A N 1
ATOM 480 C CA . CYS A 1 64 ? 4.345 0.863 -15.301 1.00 93.06 64 CYS A CA 1
ATOM 481 C C . CYS A 1 64 ? 3.162 1.806 -15.486 1.00 93.06 64 CYS A C 1
ATOM 483 O O . CYS A 1 64 ? 2.218 1.767 -14.705 1.00 93.06 64 CYS A O 1
ATOM 485 N N . ALA A 1 65 ? 3.221 2.630 -16.529 1.00 88.44 65 ALA A N 1
ATOM 486 C CA . ALA A 1 65 ? 2.212 3.632 -16.829 1.00 88.44 65 ALA A CA 1
ATOM 487 C C . ALA A 1 65 ? 1.968 3.677 -18.343 1.00 88.44 65 ALA A C 1
ATOM 489 O O . ALA A 1 65 ? 2.767 4.220 -19.115 1.00 88.44 65 ALA A O 1
ATOM 490 N N . ALA A 1 66 ? 0.887 3.035 -18.782 1.00 84.88 66 ALA A N 1
ATOM 491 C CA . ALA A 1 66 ? 0.503 2.974 -20.183 1.00 84.88 66 ALA A CA 1
ATOM 492 C C . ALA A 1 66 ? -1.000 2.705 -20.340 1.00 84.88 66 ALA A C 1
ATOM 494 O O . ALA A 1 66 ? -1.609 1.937 -19.596 1.00 84.88 66 ALA A O 1
ATOM 495 N N . SER A 1 67 ? -1.602 3.312 -21.363 1.00 81.44 67 SER A N 1
ATOM 496 C CA . SER A 1 67 ? -3.060 3.309 -21.549 1.00 81.44 67 SER A CA 1
ATOM 497 C C . SER A 1 67 ? -3.644 1.922 -21.816 1.00 81.44 67 SER A C 1
ATOM 499 O O . SER A 1 67 ? -4.817 1.682 -21.554 1.00 81.44 67 SER A O 1
ATOM 501 N N . ASN A 1 68 ? -2.833 1.008 -22.350 1.00 82.38 68 ASN A N 1
ATOM 502 C CA . ASN A 1 68 ? -3.209 -0.380 -22.613 1.00 82.38 68 ASN A CA 1
ATOM 503 C C . ASN A 1 68 ? -3.256 -1.243 -21.346 1.00 82.38 68 ASN A C 1
ATOM 505 O O . ASN A 1 68 ? -3.703 -2.375 -21.438 1.00 82.38 68 ASN A O 1
ATOM 509 N N . LEU A 1 69 ? -2.764 -0.766 -20.198 1.00 85.94 69 LEU A N 1
ATOM 510 C CA . LEU A 1 69 ? -2.727 -1.561 -18.966 1.00 85.94 69 LEU A CA 1
ATOM 511 C C . LEU A 1 69 ? -4.102 -1.669 -18.297 1.00 85.94 69 LEU A C 1
ATOM 513 O O . LEU A 1 69 ? -4.292 -2.496 -17.405 1.00 85.94 69 LEU A O 1
ATOM 517 N N . ALA A 1 70 ? -5.073 -0.861 -18.731 1.00 79.38 70 ALA A N 1
ATOM 518 C CA . ALA A 1 70 ? -6.443 -0.942 -18.251 1.00 79.38 70 ALA A CA 1
ATOM 519 C C . ALA A 1 70 ? -7.026 -2.347 -18.500 1.00 79.38 70 ALA A C 1
ATOM 521 O O . ALA A 1 70 ? -7.008 -2.847 -19.620 1.00 79.38 70 ALA A O 1
ATOM 522 N N . GLY A 1 71 ? -7.550 -2.975 -17.445 1.00 77.81 71 GLY A N 1
ATOM 523 C CA . GLY A 1 71 ? -8.153 -4.313 -17.503 1.00 77.81 71 GLY A CA 1
ATOM 524 C C . GLY A 1 71 ? -7.194 -5.472 -17.212 1.00 77.81 71 GLY A C 1
ATOM 525 O O . GLY A 1 71 ? -7.659 -6.564 -16.897 1.00 77.81 71 GLY A O 1
ATOM 526 N N . TYR A 1 72 ? -5.876 -5.250 -17.213 1.00 86.62 72 TYR A N 1
ATOM 527 C CA . TYR A 1 72 ? -4.920 -6.296 -16.852 1.00 86.62 72 TYR A CA 1
ATOM 528 C C . TYR A 1 72 ? -4.730 -6.366 -15.338 1.00 86.62 72 TYR A C 1
ATOM 530 O O . TYR A 1 72 ? -4.139 -5.482 -14.719 1.00 86.62 72 TYR A O 1
ATOM 538 N N . SER A 1 73 ? -5.186 -7.466 -14.732 1.00 85.75 73 SER A N 1
ATOM 539 C CA . SER A 1 73 ? -5.112 -7.669 -13.279 1.00 85.75 73 SER A CA 1
ATOM 540 C C . SER A 1 73 ? -3.679 -7.729 -12.731 1.00 85.75 73 SER A C 1
ATOM 542 O O . SER A 1 73 ? -3.481 -7.540 -11.533 1.00 85.75 73 SER A O 1
ATOM 544 N N . GLY A 1 74 ? -2.682 -7.970 -13.585 1.00 88.25 74 GLY A N 1
ATOM 545 C CA . GLY A 1 74 ? -1.272 -7.972 -13.210 1.00 88.25 74 GLY A CA 1
ATOM 546 C C . GLY A 1 74 ? -0.698 -6.593 -12.893 1.00 88.25 74 GLY A C 1
ATOM 547 O O . GLY A 1 74 ? 0.291 -6.514 -12.166 1.00 88.25 74 GLY A O 1
ATOM 548 N N . PHE A 1 75 ? -1.303 -5.516 -13.397 1.00 92.50 75 PHE A N 1
ATOM 549 C CA . PHE A 1 75 ? -0.770 -4.168 -13.237 1.00 92.50 75 PHE A CA 1
ATOM 550 C C . PHE A 1 75 ? -1.559 -3.381 -12.200 1.00 92.50 75 PHE A C 1
ATOM 552 O O . PHE A 1 75 ? -2.787 -3.392 -12.158 1.00 92.50 75 PHE A O 1
ATOM 559 N N . TYR A 1 76 ? -0.817 -2.669 -11.368 1.00 93.19 76 TYR A N 1
ATOM 560 C CA . TYR A 1 76 ? -1.322 -1.781 -10.336 1.00 93.19 76 TYR A CA 1
ATOM 561 C C . TYR A 1 76 ? -0.392 -0.586 -10.222 1.00 93.19 76 TYR A C 1
ATOM 563 O O . TYR A 1 76 ? 0.655 -0.554 -10.859 1.00 93.19 76 TYR A O 1
ATOM 571 N N . THR A 1 77 ? -0.762 0.386 -9.400 1.00 93.56 77 THR A N 1
ATOM 572 C CA . THR A 1 77 ? 0.141 1.478 -9.034 1.00 93.56 77 THR A CA 1
ATOM 573 C C . THR A 1 77 ? 0.629 1.313 -7.612 1.00 93.56 77 THR A C 1
ATOM 575 O O . THR A 1 77 ? 1.831 1.328 -7.376 1.00 93.56 77 THR A O 1
ATOM 578 N N . LEU A 1 78 ? -0.288 1.067 -6.677 1.00 95.56 78 LEU A N 1
ATOM 579 C CA . LEU A 1 78 ? 0.037 0.727 -5.297 1.00 95.56 78 LEU A CA 1
ATOM 580 C C . LEU A 1 78 ? -0.695 -0.550 -4.909 1.00 95.56 78 LEU A C 1
ATOM 582 O O . LEU A 1 78 ? -1.884 -0.696 -5.185 1.00 95.56 78 LEU A O 1
ATOM 586 N N . MET A 1 79 ? 0.014 -1.455 -4.252 1.00 96.19 79 MET A N 1
ATOM 587 C CA . MET A 1 79 ? -0.572 -2.623 -3.605 1.00 96.19 79 MET A CA 1
ATOM 588 C C . MET A 1 79 ? -0.040 -2.693 -2.186 1.00 96.19 79 MET A C 1
ATOM 590 O O . MET A 1 79 ? 1.167 -2.548 -1.982 1.00 96.19 79 MET A O 1
ATOM 594 N N . ALA A 1 80 ? -0.933 -2.879 -1.225 1.00 97.56 80 ALA A N 1
ATOM 595 C CA . ALA A 1 80 ? -0.599 -2.959 0.184 1.00 97.56 80 ALA A CA 1
ATOM 596 C C . ALA A 1 80 ? -1.302 -4.154 0.817 1.00 97.56 80 ALA A C 1
ATOM 598 O O . ALA A 1 80 ? -2.424 -4.489 0.430 1.00 97.56 80 ALA A O 1
ATOM 599 N N . GLY A 1 81 ? -0.661 -4.770 1.802 1.00 96.75 81 GLY A N 1
ATOM 600 C CA . GLY A 1 81 ? -1.277 -5.842 2.561 1.00 96.75 81 GLY A CA 1
ATOM 601 C C . GLY A 1 81 ? -0.605 -6.108 3.899 1.00 96.75 81 GLY A C 1
ATOM 602 O O . GLY A 1 81 ? 0.431 -5.523 4.224 1.00 96.75 81 GLY A O 1
ATOM 603 N N . ALA A 1 82 ? -1.252 -6.971 4.678 1.00 95.56 82 ALA A N 1
ATOM 604 C CA . ALA A 1 82 ? -0.747 -7.530 5.923 1.00 95.56 82 ALA A CA 1
ATOM 605 C C . ALA A 1 82 ? -0.515 -9.039 5.767 1.00 95.56 82 ALA A C 1
ATOM 607 O O . ALA A 1 82 ? -1.460 -9.794 5.521 1.00 95.56 82 ALA A O 1
ATOM 608 N N . TYR A 1 83 ? 0.731 -9.485 5.919 1.00 93.19 83 TYR A N 1
ATOM 609 C CA . TYR A 1 83 ? 1.135 -10.864 5.625 1.00 93.19 83 TYR A CA 1
ATOM 610 C C . TYR A 1 83 ? 1.926 -11.555 6.742 1.00 93.19 83 TYR A C 1
ATOM 612 O O . TYR A 1 83 ? 2.001 -12.783 6.747 1.00 93.19 83 TYR A O 1
ATOM 620 N N . GLN A 1 84 ? 2.551 -10.800 7.644 1.00 90.69 84 GLN A N 1
ATOM 621 C CA . GLN A 1 84 ? 3.477 -11.277 8.674 1.00 90.69 84 GLN A CA 1
ATOM 622 C C . GLN A 1 84 ? 3.339 -10.531 10.009 1.00 90.69 84 GLN A C 1
ATOM 624 O O . GLN A 1 84 ? 3.164 -11.177 11.034 1.00 90.69 84 GLN A O 1
ATOM 629 N N . SER A 1 85 ? 3.444 -9.200 10.014 1.00 90.56 85 SER A N 1
ATOM 630 C CA . SER A 1 85 ? 3.473 -8.353 11.221 1.00 90.56 85 SER A CA 1
ATOM 631 C C . SER A 1 85 ? 2.405 -7.253 11.231 1.00 90.56 85 SER A C 1
ATOM 633 O O . SER A 1 85 ? 2.270 -6.527 12.218 1.00 90.56 85 SER A O 1
ATOM 635 N N . GLY A 1 86 ? 1.655 -7.111 10.136 1.00 92.88 86 GLY A N 1
ATOM 636 C CA . GLY A 1 86 ? 0.511 -6.210 10.032 1.00 92.88 86 GLY A CA 1
ATOM 637 C C . GLY A 1 86 ? -0.770 -6.827 10.590 1.00 92.88 86 GLY A C 1
ATOM 638 O O . GLY A 1 86 ? -0.739 -7.727 11.425 1.00 92.88 86 GLY A O 1
ATOM 639 N N . GLY A 1 87 ? -1.914 -6.361 10.097 1.00 94.62 87 GLY A N 1
ATOM 640 C CA . GLY A 1 87 ? -3.225 -6.960 10.338 1.00 94.62 87 GLY A CA 1
ATOM 641 C C . GLY A 1 87 ? -4.180 -5.991 11.015 1.00 94.62 87 GLY A C 1
ATOM 642 O O . GLY A 1 87 ? -3.986 -4.777 10.957 1.00 94.62 87 GLY A O 1
ATOM 643 N N . VAL A 1 88 ? -5.213 -6.544 11.643 1.00 95.50 88 VAL A N 1
ATOM 644 C CA . VAL A 1 88 ? -6.203 -5.797 12.428 1.00 95.50 88 VAL A CA 1
ATOM 645 C C . VAL A 1 88 ? -6.186 -6.330 13.856 1.00 95.50 88 VAL A C 1
ATOM 647 O O . VAL A 1 88 ? -6.054 -7.534 14.055 1.00 95.50 88 VAL A O 1
ATOM 650 N N . TRP A 1 89 ? -6.302 -5.465 14.856 1.00 94.44 89 TRP A N 1
ATOM 651 C CA . TRP A 1 89 ? -6.370 -5.871 16.261 1.00 94.44 89 TRP A CA 1
ATOM 652 C C . TRP A 1 89 ? -7.294 -4.963 17.059 1.00 94.44 89 TRP A C 1
ATOM 654 O O . TRP A 1 89 ? -7.683 -3.881 16.613 1.00 94.44 89 TRP A O 1
ATOM 664 N N . THR A 1 90 ? -7.622 -5.415 18.268 1.00 93.06 90 THR A N 1
ATOM 665 C CA . THR A 1 90 ? -8.347 -4.610 19.246 1.00 93.06 90 THR A CA 1
ATOM 666 C C . THR A 1 90 ? -7.400 -3.705 20.041 1.00 93.06 90 THR A C 1
ATOM 668 O O . THR A 1 90 ? -6.349 -4.152 20.514 1.00 93.06 90 THR A O 1
ATOM 671 N N . THR A 1 91 ? -7.746 -2.425 20.184 1.00 92.38 91 THR A N 1
ATOM 672 C CA . THR A 1 91 ? -6.894 -1.409 20.817 1.00 92.38 91 THR A CA 1
ATOM 673 C C . THR A 1 91 ? -6.690 -1.691 22.310 1.00 92.38 91 THR A C 1
ATOM 675 O O . THR A 1 91 ? -7.611 -2.167 22.983 1.00 92.38 91 THR A O 1
ATOM 678 N N . PRO A 1 92 ? -5.507 -1.384 22.875 1.00 90.62 92 PRO A N 1
ATOM 679 C CA . PRO A 1 92 ? -5.284 -1.482 24.317 1.00 90.62 92 PRO A CA 1
ATOM 680 C C . PRO A 1 92 ? -6.284 -0.653 25.131 1.00 90.62 92 PRO A C 1
ATOM 682 O O . PRO A 1 92 ? -6.745 -1.099 26.177 1.00 90.62 92 PRO A O 1
ATOM 685 N N . GLU A 1 93 ? -6.658 0.532 24.645 1.00 90.38 93 GLU A N 1
ATOM 686 C CA . GLU A 1 93 ? -7.633 1.408 25.294 1.00 90.38 93 GLU A CA 1
ATOM 687 C C . GLU A 1 93 ? -9.005 0.744 25.415 1.00 90.38 93 GLU A C 1
ATOM 689 O O . GLU A 1 93 ? -9.611 0.782 26.486 1.00 90.38 93 GLU A O 1
ATOM 694 N N . PHE A 1 94 ? -9.475 0.091 24.350 1.00 91.25 94 PHE A N 1
ATOM 695 C CA . PHE A 1 94 ? -10.733 -0.645 24.383 1.00 91.25 94 PHE A CA 1
ATOM 696 C C . PHE A 1 94 ? -10.649 -1.896 25.262 1.00 91.25 94 PHE A C 1
ATOM 698 O O . PHE A 1 94 ? -11.542 -2.134 26.073 1.00 91.25 94 PHE A O 1
ATOM 705 N N . LYS A 1 95 ? -9.555 -2.666 25.174 1.00 89.12 95 LYS A N 1
ATOM 706 C CA . LYS A 1 95 ? -9.336 -3.838 26.043 1.00 89.12 95 LYS A CA 1
ATOM 707 C C . LYS A 1 95 ? -9.413 -3.449 27.523 1.00 89.12 95 LYS A C 1
ATOM 709 O O . LYS A 1 95 ? -10.144 -4.082 28.280 1.00 89.12 95 LYS A O 1
ATOM 714 N N . ASN A 1 96 ? -8.736 -2.366 27.907 1.00 89.56 96 ASN A N 1
ATOM 715 C CA . ASN A 1 96 ? -8.744 -1.847 29.276 1.00 89.56 96 ASN A CA 1
ATOM 716 C C . ASN A 1 96 ? -10.131 -1.352 29.710 1.00 89.56 96 ASN A C 1
ATOM 718 O O . ASN A 1 96 ? -10.521 -1.551 30.860 1.00 89.56 96 ASN A O 1
ATOM 722 N N . TYR A 1 97 ? -10.877 -0.723 28.799 1.00 88.31 97 TYR A N 1
ATOM 723 C CA . TYR A 1 97 ? -12.250 -0.286 29.043 1.00 88.31 97 TYR A CA 1
ATOM 724 C C . TYR A 1 97 ? -13.189 -1.472 29.324 1.00 88.31 97 TYR A C 1
ATOM 726 O O . TYR A 1 97 ? -13.966 -1.424 30.276 1.00 88.31 97 TYR A O 1
ATOM 734 N N . MET A 1 98 ? -13.055 -2.571 28.575 1.00 87.12 98 MET A N 1
ATOM 735 C CA . MET A 1 98 ? -13.884 -3.772 28.750 1.00 87.12 98 MET A CA 1
ATOM 736 C C . MET A 1 98 ? -13.490 -4.635 29.956 1.00 87.12 98 MET A C 1
ATOM 738 O O . MET A 1 98 ? -14.324 -5.380 30.464 1.00 87.12 98 MET A O 1
ATOM 742 N N . SER A 1 99 ? -12.242 -4.561 30.429 1.00 84.62 99 SER A N 1
ATOM 743 C CA . SER A 1 99 ? -11.765 -5.337 31.586 1.00 84.62 99 SER A CA 1
ATOM 744 C C . SER A 1 99 ? -11.779 -4.566 32.913 1.00 84.62 99 SER A C 1
ATOM 746 O O . SER A 1 99 ? -11.391 -5.115 33.945 1.00 84.62 99 SER A O 1
ATOM 748 N N . GLY A 1 100 ? -12.143 -3.282 32.901 1.00 80.56 100 GLY A N 1
ATOM 749 C CA . GLY A 1 100 ? -12.102 -2.415 34.078 1.00 80.56 100 GLY A CA 1
ATOM 750 C C . GLY A 1 100 ? -13.181 -2.729 35.123 1.00 80.56 100 GLY A C 1
ATOM 751 O O . GLY A 1 100 ? -14.218 -3.313 34.826 1.00 80.56 100 GLY A O 1
ATOM 752 N N . ALA A 1 101 ? -12.981 -2.270 36.364 1.00 73.06 101 ALA A N 1
ATOM 753 C CA . ALA A 1 101 ? -13.979 -2.410 37.438 1.00 73.06 101 ALA A CA 1
ATOM 754 C C . ALA A 1 101 ? -15.320 -1.717 37.114 1.00 73.06 101 ALA A C 1
ATOM 756 O O . ALA A 1 101 ? -16.370 -2.127 37.611 1.00 73.06 101 ALA A O 1
ATOM 757 N N . SER A 1 102 ? -15.267 -0.694 36.258 1.00 74.25 102 SER A N 1
ATOM 758 C CA . SER A 1 102 ? -16.415 0.052 35.735 1.00 74.25 102 SER A CA 1
ATOM 759 C C . SER A 1 102 ? -16.777 -0.356 34.302 1.00 74.25 102 SER A C 1
ATOM 761 O O . SER A 1 102 ? -17.343 0.455 33.576 1.00 74.25 102 SER A O 1
ATOM 763 N N . ALA A 1 103 ? -16.401 -1.565 33.864 1.00 81.50 103 ALA A N 1
ATOM 764 C CA . ALA A 1 103 ? -16.726 -2.038 32.524 1.00 81.50 103 ALA A CA 1
ATOM 765 C C . ALA A 1 103 ? -18.250 -2.002 32.295 1.00 81.50 103 ALA A C 1
ATOM 767 O O . ALA A 1 103 ? -19.005 -2.433 33.176 1.00 81.50 103 ALA A O 1
ATOM 768 N N . PRO A 1 104 ? -18.705 -1.528 31.120 1.00 79.81 104 PRO A N 1
ATOM 769 C CA . PRO A 1 104 ? -20.133 -1.407 30.812 1.00 79.81 104 PRO A CA 1
ATOM 770 C C . PRO A 1 104 ? -20.811 -2.773 30.675 1.00 79.81 104 PRO A C 1
ATOM 772 O O . PRO A 1 104 ? -22.022 -2.894 30.822 1.00 79.81 104 PRO A O 1
ATOM 775 N N . VAL A 1 105 ? -20.028 -3.819 30.399 1.00 83.25 105 VAL A N 1
ATOM 776 C CA . VAL A 1 105 ? -20.511 -5.184 30.230 1.00 83.25 105 VAL A CA 1
ATOM 777 C C . VAL A 1 105 ? -19.815 -6.090 31.230 1.00 83.25 105 VAL A C 1
ATOM 779 O O . VAL A 1 105 ? -18.591 -6.069 31.355 1.00 83.25 105 VAL A O 1
ATOM 782 N N . LYS A 1 106 ? -20.602 -6.907 31.937 1.00 83.44 106 LYS A N 1
ATOM 783 C CA . LYS A 1 106 ? -20.105 -7.900 32.896 1.00 83.44 106 LYS A CA 1
ATOM 784 C C . LYS A 1 106 ? -20.278 -9.322 32.352 1.00 83.44 106 LYS A C 1
ATOM 786 O O . LYS A 1 106 ? -21.239 -9.578 31.624 1.00 83.44 106 LYS A O 1
ATOM 791 N N . PRO A 1 107 ? -19.386 -10.263 32.707 1.00 83.81 107 PRO A N 1
ATOM 792 C CA . PRO A 1 107 ? -19.576 -11.676 32.390 1.00 83.81 107 PRO A CA 1
ATOM 793 C C . PRO A 1 107 ? -20.921 -12.189 32.921 1.00 83.81 107 PRO A C 1
ATOM 795 O O . PRO A 1 107 ? -21.295 -11.889 34.057 1.00 83.81 107 PRO A O 1
ATOM 798 N N . ILE A 1 108 ? -21.648 -12.963 32.110 1.00 80.94 108 ILE A N 1
ATOM 799 C CA . ILE A 1 108 ? -22.882 -13.623 32.556 1.00 80.94 108 ILE A CA 1
ATOM 800 C C . ILE A 1 108 ? -22.484 -14.816 33.430 1.00 80.94 108 ILE A C 1
ATOM 802 O O . ILE A 1 108 ? -21.794 -15.730 32.975 1.00 80.94 108 ILE A O 1
ATOM 806 N N . TYR A 1 109 ? -22.902 -14.803 34.698 1.00 71.69 109 TYR A N 1
ATOM 807 C CA . TYR A 1 109 ? -22.608 -15.878 35.648 1.00 71.69 109 TYR A CA 1
ATOM 808 C C . TYR A 1 109 ? -23.050 -17.247 35.085 1.00 71.69 109 TYR A C 1
ATOM 810 O O . TYR A 1 109 ? -24.168 -17.345 34.575 1.00 71.69 109 TYR A O 1
ATOM 818 N N . PRO A 1 110 ? -22.226 -18.313 35.189 1.00 81.62 110 PRO A N 1
ATOM 819 C CA . PRO A 1 110 ? -21.013 -18.443 36.008 1.00 81.62 110 PRO A CA 1
ATOM 820 C C . PRO A 1 110 ? -19.694 -18.044 35.328 1.00 81.62 110 PRO A C 1
ATOM 822 O O . PRO A 1 110 ? -18.633 -18.271 35.911 1.00 81.62 110 PRO A O 1
ATOM 825 N N . ALA A 1 111 ? -19.718 -17.478 34.117 1.00 83.06 111 ALA A N 1
ATOM 826 C CA . ALA A 1 111 ? -18.491 -17.074 33.436 1.00 83.06 111 ALA A CA 1
ATOM 827 C C . ALA A 1 111 ? -17.758 -15.971 34.220 1.00 83.06 111 ALA A C 1
ATOM 829 O O . ALA A 1 111 ? -18.378 -15.077 34.794 1.00 83.06 111 ALA A O 1
ATOM 830 N N . THR A 1 112 ? -16.425 -16.025 34.236 1.00 82.38 112 THR A N 1
ATOM 831 C CA . THR A 1 112 ? -15.559 -15.008 34.866 1.00 82.38 112 THR A CA 1
ATOM 832 C C . THR A 1 112 ? -14.953 -14.039 33.852 1.00 82.38 112 THR A C 1
ATOM 834 O O . THR A 1 112 ? -14.330 -13.052 34.236 1.00 82.38 112 THR A O 1
ATOM 837 N N . THR A 1 113 ? -15.149 -14.302 32.561 1.00 84.38 113 THR A N 1
ATOM 838 C CA . THR A 1 113 ? -14.639 -13.518 31.435 1.00 84.38 113 THR A CA 1
ATOM 839 C C . THR A 1 113 ? -15.769 -13.178 30.474 1.00 84.38 113 THR A C 1
ATOM 841 O O . THR A 1 113 ? -16.735 -13.933 30.351 1.00 84.38 113 THR A O 1
ATOM 844 N N . LEU A 1 114 ? -15.644 -12.050 29.777 1.00 85.38 114 LEU A N 1
ATOM 845 C CA . LEU A 1 114 ? -16.572 -11.683 28.713 1.00 85.38 114 LEU A CA 1
ATOM 846 C C . LEU A 1 114 ? -16.466 -12.661 27.545 1.00 85.38 114 LEU A C 1
ATOM 848 O O . LEU A 1 114 ? -15.368 -13.065 27.163 1.00 85.38 114 LEU A O 1
ATOM 852 N N . THR A 1 115 ? -17.612 -13.028 26.982 1.00 85.81 115 THR A N 1
ATOM 853 C CA . THR A 1 115 ? -17.663 -13.812 25.744 1.00 85.81 115 THR A CA 1
ATOM 854 C C . THR A 1 115 ? -17.486 -12.909 24.521 1.00 85.81 115 THR A C 1
ATOM 856 O O . THR A 1 115 ? -17.721 -11.698 24.581 1.00 85.81 115 THR A O 1
ATOM 859 N N . VAL A 1 116 ? -17.092 -13.504 23.390 1.00 83.62 116 VAL A N 1
ATOM 860 C CA . VAL A 1 116 ? -16.990 -12.804 22.097 1.00 83.62 116 VAL A CA 1
ATOM 861 C C . VAL A 1 116 ? -18.321 -12.150 21.728 1.00 83.62 116 VAL A C 1
ATOM 863 O O . VAL A 1 116 ? -18.332 -10.985 21.342 1.00 83.62 116 VAL A O 1
ATOM 866 N N . ASP A 1 117 ? -19.436 -12.858 21.924 1.00 85.44 117 ASP A N 1
ATOM 867 C CA . ASP A 1 117 ? -20.776 -12.367 21.592 1.00 85.44 117 ASP A CA 1
ATOM 868 C C . ASP A 1 117 ? -21.155 -11.131 22.412 1.00 85.44 117 ASP A C 1
ATOM 870 O O . ASP A 1 117 ? -21.688 -10.166 21.867 1.00 85.44 117 ASP A O 1
ATOM 874 N N . GLN A 1 118 ? -20.798 -11.102 23.701 1.00 87.19 118 GLN A N 1
ATOM 875 C CA . GLN A 1 118 ? -21.033 -9.934 24.552 1.00 87.19 118 GLN A CA 1
ATOM 876 C C . GLN A 1 118 ? -20.233 -8.708 24.095 1.00 87.19 118 GLN A C 1
ATOM 878 O O . GLN A 1 118 ? -20.766 -7.598 24.042 1.00 87.19 118 GLN A O 1
ATOM 883 N N . ILE A 1 119 ? -18.955 -8.898 23.751 1.00 88.31 119 ILE A N 1
ATOM 884 C CA . ILE A 1 119 ? -18.090 -7.818 23.249 1.00 88.31 119 ILE A CA 1
ATOM 885 C C . ILE A 1 119 ? -18.610 -7.312 21.903 1.00 88.31 119 ILE A C 1
ATOM 887 O O . ILE A 1 119 ? -18.718 -6.105 21.688 1.00 88.31 119 ILE A O 1
ATOM 891 N N . LYS A 1 120 ? -18.978 -8.233 21.013 1.00 87.12 120 LYS A N 1
ATOM 892 C CA . LYS A 1 120 ? -19.544 -7.931 19.703 1.00 87.12 120 LYS A CA 1
ATOM 893 C C . LYS A 1 120 ? -20.830 -7.120 19.815 1.00 87.12 120 LYS A C 1
ATOM 895 O O . LYS A 1 120 ? -20.946 -6.081 19.173 1.00 87.12 120 LYS A O 1
ATOM 900 N N . GLN A 1 121 ? -21.783 -7.580 20.623 1.00 85.19 121 GLN A N 1
ATOM 901 C CA . GLN A 1 121 ? -23.072 -6.917 20.799 1.00 85.19 121 GLN A CA 1
ATOM 902 C C . GLN A 1 121 ? -22.897 -5.508 21.368 1.00 85.19 121 GLN A C 1
ATOM 904 O O . GLN A 1 121 ? -23.547 -4.579 20.894 1.00 85.19 121 GLN A O 1
ATOM 909 N N . HIS A 1 122 ? -21.963 -5.327 22.308 1.00 88.12 122 HIS A N 1
ATOM 910 C CA . HIS A 1 122 ? -21.595 -3.998 22.783 1.00 88.12 122 HIS A CA 1
ATOM 911 C C . HIS A 1 122 ? -21.051 -3.128 21.643 1.00 88.12 122 HIS A C 1
ATOM 913 O O . HIS A 1 122 ? -21.605 -2.067 21.380 1.00 88.12 122 HIS A O 1
ATOM 919 N N . LEU A 1 123 ? -20.038 -3.584 20.902 1.00 88.88 123 LEU A N 1
ATOM 920 C CA . LEU A 1 123 ? -19.437 -2.810 19.808 1.00 88.88 123 LEU A CA 1
ATOM 921 C C . LEU A 1 123 ? -20.428 -2.455 18.693 1.00 88.88 123 LEU A C 1
ATOM 923 O O . LEU A 1 123 ? -20.420 -1.328 18.206 1.00 88.88 123 LEU A O 1
ATOM 927 N N . ALA A 1 124 ? -21.312 -3.382 18.329 1.00 85.25 124 ALA A N 1
ATOM 928 C CA . ALA A 1 124 ? -22.369 -3.150 17.346 1.00 85.25 124 ALA A CA 1
ATOM 929 C C . ALA A 1 124 ? -23.419 -2.127 17.825 1.00 85.25 124 ALA A C 1
ATOM 931 O O . ALA A 1 124 ? -24.133 -1.541 17.010 1.00 85.25 124 ALA A O 1
ATOM 932 N N . SER A 1 125 ? -23.510 -1.891 19.137 1.00 84.00 125 SER A N 1
ATOM 933 C CA . SER A 1 125 ? -24.425 -0.914 19.734 1.00 84.00 125 SER A CA 1
ATOM 934 C C . SER A 1 125 ? -23.815 0.478 19.931 1.00 84.00 125 SER A C 1
ATOM 936 O O . SER A 1 125 ? -24.569 1.426 20.157 1.00 84.00 125 SER A O 1
ATOM 938 N N . THR A 1 126 ? -22.487 0.644 19.814 1.00 84.06 126 THR A N 1
ATOM 939 C CA . THR A 1 126 ? -21.846 1.953 20.032 1.00 84.06 126 THR A CA 1
ATOM 940 C C . THR A 1 126 ? -21.629 2.700 18.712 1.00 84.06 126 THR A C 1
ATOM 942 O O . THR A 1 126 ? -21.103 2.119 17.754 1.00 84.06 126 THR A O 1
ATOM 945 N N . PRO A 1 127 ? -21.997 3.995 18.620 1.00 80.25 127 PRO A N 1
ATOM 946 C CA . PRO A 1 127 ? -21.801 4.799 17.409 1.00 80.25 127 PRO A CA 1
ATOM 947 C C . PRO A 1 127 ? -20.352 4.808 16.906 1.00 80.25 127 PRO A C 1
ATOM 949 O O . PRO A 1 127 ? -20.104 4.836 15.699 1.00 80.25 127 PRO A O 1
ATOM 952 N N . GLU A 1 128 ? -19.395 4.751 17.831 1.00 83.94 128 GLU A N 1
ATOM 953 C CA . GLU A 1 128 ? -17.967 4.795 17.555 1.00 83.94 128 GLU A CA 1
ATOM 954 C C . GLU A 1 128 ? -17.454 3.527 16.871 1.00 83.94 128 GLU A C 1
ATOM 956 O O . GLU A 1 128 ? -16.492 3.634 16.119 1.00 83.94 128 GLU A O 1
ATOM 961 N N . ASN A 1 129 ? -18.068 2.356 17.067 1.00 88.69 129 ASN A N 1
ATOM 962 C CA . ASN A 1 129 ? -17.485 1.074 16.644 1.00 88.69 129 ASN A CA 1
ATOM 963 C C . ASN A 1 129 ? -18.294 0.313 15.599 1.00 88.69 129 ASN A C 1
ATOM 965 O O . ASN A 1 129 ? -17.721 -0.423 14.797 1.00 88.69 129 ASN A O 1
ATOM 969 N N . VAL A 1 130 ? -19.605 0.500 15.597 1.00 87.19 130 VAL A N 1
ATOM 970 C CA . VAL A 1 130 ? -20.511 -0.099 14.621 1.00 87.19 130 VAL A CA 1
ATOM 971 C C . VAL A 1 130 ? -20.112 0.250 13.182 1.00 87.19 130 VAL A C 1
ATOM 973 O O . VAL A 1 130 ? -19.747 1.394 12.876 1.00 87.19 130 VAL A O 1
ATOM 976 N N . GLU A 1 131 ? -20.179 -0.745 12.294 1.00 87.50 131 GLU A N 1
ATOM 977 C CA . GLU A 1 131 ? -19.839 -0.618 10.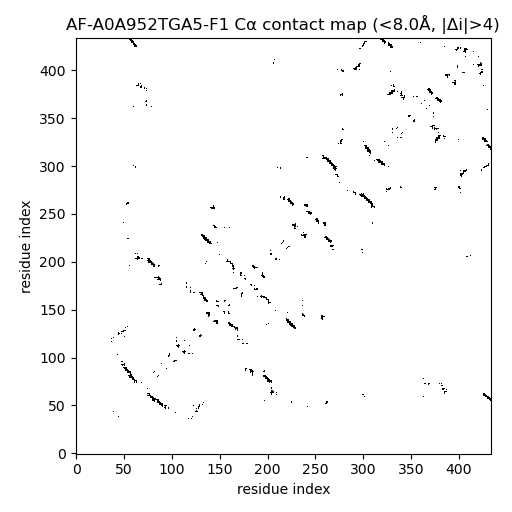872 1.00 87.50 131 GLU A CA 1
ATOM 978 C C . GLU A 1 131 ? -18.424 -0.067 10.623 1.00 87.50 131 GLU A C 1
ATOM 980 O O . GLU A 1 131 ? -18.172 0.689 9.677 1.00 87.50 131 GLU A O 1
ATOM 985 N N . ALA A 1 132 ? -17.469 -0.427 11.485 1.00 91.50 132 ALA A N 1
ATOM 986 C CA . ALA A 1 132 ? -16.065 -0.113 11.271 1.00 91.50 132 ALA A CA 1
ATOM 987 C C . ALA A 1 132 ? -15.519 -0.963 10.117 1.00 91.50 132 ALA A C 1
ATOM 989 O O . ALA A 1 132 ? -15.249 -2.149 10.282 1.00 91.50 132 ALA A O 1
ATOM 990 N N . ILE A 1 133 ? -15.336 -0.342 8.950 1.00 93.69 133 ILE A N 1
ATOM 991 C CA . ILE A 1 133 ? -14.762 -0.989 7.764 1.00 93.69 133 ILE A CA 1
ATOM 992 C C . ILE A 1 133 ? -13.400 -0.357 7.459 1.00 93.69 133 ILE A C 1
ATOM 994 O O . ILE A 1 133 ? -13.349 0.854 7.216 1.00 93.69 133 ILE A O 1
ATOM 998 N N . PRO A 1 134 ? -12.296 -1.126 7.465 1.00 95.88 134 PRO A N 1
ATOM 999 C CA . PRO A 1 134 ? -10.996 -0.645 7.019 1.00 95.88 134 PRO A CA 1
ATOM 1000 C C . PRO A 1 134 ? -11.032 -0.261 5.541 1.00 95.88 134 PRO A C 1
ATOM 1002 O O . PRO A 1 134 ? -11.589 -0.970 4.710 1.00 95.88 134 PRO A O 1
ATOM 1005 N N . GLN A 1 135 ? -10.390 0.840 5.186 1.00 95.69 135 GLN A N 1
ATOM 1006 C CA . GLN A 1 135 ? -10.380 1.379 3.837 1.00 95.69 135 GLN A CA 1
ATOM 1007 C C . GLN A 1 135 ? -8.991 1.900 3.486 1.00 95.69 135 GLN A C 1
ATOM 1009 O O . GLN A 1 135 ? -8.371 2.613 4.274 1.00 95.69 135 GLN A O 1
ATOM 1014 N N . MET A 1 136 ? -8.519 1.555 2.289 1.00 97.06 136 MET A N 1
ATOM 1015 C CA . MET A 1 136 ? -7.295 2.095 1.714 1.00 97.06 136 MET A CA 1
ATOM 1016 C C . MET A 1 136 ? -7.646 3.169 0.693 1.00 97.06 136 MET A C 1
ATOM 1018 O O . MET A 1 136 ? -8.418 2.906 -0.225 1.00 97.06 136 MET A O 1
ATOM 1022 N N . ALA A 1 137 ? -7.061 4.355 0.813 1.00 95.88 137 ALA A N 1
ATOM 1023 C CA . ALA A 1 137 ? -7.260 5.435 -0.149 1.00 95.88 137 ALA A CA 1
ATOM 1024 C C . ALA A 1 137 ? -6.033 6.343 -0.228 1.00 95.88 137 ALA A C 1
ATOM 1026 O O . ALA A 1 137 ? -5.211 6.386 0.688 1.00 95.88 137 ALA A O 1
ATOM 1027 N N . LEU A 1 138 ? -5.937 7.115 -1.307 1.00 94.75 138 LEU A N 1
ATOM 1028 C CA . LEU A 1 138 ? -5.068 8.286 -1.333 1.00 94.75 138 LEU A CA 1
ATOM 1029 C C . LEU A 1 138 ? -5.841 9.476 -0.791 1.00 94.75 138 LEU A C 1
ATOM 1031 O O . LEU A 1 138 ? -6.919 9.780 -1.289 1.00 94.75 138 LEU A O 1
ATOM 1035 N N . ARG A 1 139 ? -5.298 10.147 0.218 1.00 95.25 139 ARG A N 1
ATOM 1036 C CA . ARG A 1 139 ? -5.954 11.271 0.892 1.00 95.25 139 ARG A CA 1
ATOM 1037 C C . ARG A 1 139 ? -5.043 12.486 0.922 1.00 95.25 139 ARG A C 1
ATOM 1039 O O . ARG A 1 139 ? -3.825 12.358 0.776 1.00 95.25 139 ARG A O 1
ATOM 1046 N N . LEU A 1 140 ? -5.616 13.670 1.099 1.00 94.12 140 LEU A N 1
ATOM 1047 C CA . LEU A 1 140 ? -4.825 14.888 1.265 1.00 94.12 140 LEU A CA 1
ATOM 1048 C C . LEU A 1 140 ? -4.227 14.937 2.673 1.00 94.12 140 LEU A C 1
ATOM 1050 O O . LEU A 1 140 ? -4.909 14.661 3.656 1.00 94.12 140 LEU A O 1
ATOM 1054 N N . ARG A 1 141 ? -2.958 15.340 2.794 1.00 93.12 141 ARG A N 1
ATOM 1055 C CA . ARG A 1 141 ? -2.291 15.479 4.103 1.00 93.12 141 ARG A CA 1
ATOM 1056 C C . ARG A 1 141 ? -2.949 16.544 4.985 1.00 93.12 141 ARG A C 1
ATOM 1058 O O . ARG A 1 141 ? -2.950 16.421 6.201 1.00 93.12 141 ARG A O 1
ATOM 1065 N N . THR A 1 142 ? -3.501 17.584 4.365 1.00 93.75 142 THR A N 1
ATOM 1066 C CA . THR A 1 142 ? -4.199 18.692 5.036 1.00 93.75 142 THR A CA 1
ATOM 1067 C C . THR A 1 142 ? -5.644 18.355 5.403 1.00 93.75 142 THR A C 1
ATOM 1069 O O . THR A 1 142 ? -6.235 19.003 6.266 1.00 93.75 142 THR A O 1
ATOM 1072 N N . ASN A 1 143 ? -6.228 17.352 4.749 1.00 94.56 143 ASN A N 1
ATOM 1073 C CA . ASN A 1 143 ? -7.581 16.905 5.016 1.00 94.56 143 ASN A CA 1
ATOM 1074 C C . ASN A 1 143 ? -7.716 15.420 4.682 1.00 94.56 143 ASN A C 1
ATOM 1076 O O . ASN A 1 143 ? -7.999 15.048 3.541 1.00 94.56 143 ASN A O 1
ATOM 1080 N N . ILE A 1 144 ? -7.555 14.570 5.693 1.00 94.00 144 ILE A N 1
ATOM 1081 C CA . ILE A 1 144 ? -7.665 13.128 5.497 1.00 94.00 144 ILE A CA 1
ATOM 1082 C C . ILE A 1 144 ? -9.108 12.699 5.209 1.00 94.00 144 ILE A C 1
ATOM 1084 O O . ILE A 1 144 ? -9.328 11.586 4.757 1.00 94.00 144 ILE A O 1
ATOM 1088 N N . GLN A 1 145 ? -10.114 13.554 5.399 1.00 91.62 145 GLN A N 1
ATOM 1089 C CA . GLN A 1 145 ? -11.483 13.236 4.983 1.00 91.62 145 GLN A CA 1
ATOM 1090 C C . GLN A 1 145 ? -11.628 13.233 3.456 1.00 91.62 145 GLN A C 1
ATOM 1092 O O . GLN A 1 145 ? -12.512 12.570 2.929 1.00 91.62 145 GLN A O 1
ATOM 1097 N N . GLN A 1 146 ? -10.742 13.925 2.734 1.00 91.50 146 GLN A N 1
ATOM 1098 C CA . GLN A 1 146 ? -10.812 14.055 1.283 1.00 91.50 146 GLN A CA 1
ATOM 1099 C C . GLN A 1 146 ? -9.972 12.988 0.585 1.00 91.50 146 GLN A C 1
ATOM 1101 O O . GLN A 1 146 ? -8.742 12.969 0.691 1.00 91.50 146 GLN A O 1
ATOM 1106 N N . VAL A 1 147 ? -10.650 12.121 -0.169 1.00 92.62 147 VAL A N 1
ATOM 1107 C CA . VAL A 1 147 ? -10.012 11.185 -1.099 1.00 92.62 147 VAL A CA 1
ATOM 1108 C C . VAL A 1 147 ? -9.552 11.943 -2.342 1.00 92.62 147 VAL A C 1
ATOM 1110 O O . VAL A 1 147 ? -10.254 12.799 -2.875 1.00 92.62 147 VAL A O 1
ATOM 1113 N N . ARG A 1 148 ? -8.352 11.620 -2.813 1.00 88.38 148 ARG A N 1
ATOM 1114 C CA . ARG A 1 148 ? -7.796 12.135 -4.059 1.00 88.38 148 ARG A CA 1
ATOM 1115 C C . ARG A 1 148 ? -8.451 11.418 -5.240 1.00 88.38 148 ARG A C 1
ATOM 1117 O O . ARG A 1 148 ? -8.317 10.207 -5.358 1.00 88.38 148 ARG A O 1
ATOM 1124 N N . THR A 1 149 ? -9.070 12.174 -6.144 1.00 85.94 149 THR A N 1
ATOM 1125 C CA . THR A 1 149 ? -9.808 11.641 -7.304 1.00 85.94 149 THR A CA 1
ATOM 1126 C C . THR A 1 149 ? -9.231 12.182 -8.618 1.00 85.94 149 THR A C 1
ATOM 1128 O O . THR A 1 149 ? -9.821 13.048 -9.264 1.00 85.94 149 THR A O 1
ATOM 1131 N N . PRO A 1 150 ? -8.039 11.727 -9.044 1.00 71.06 150 PRO A N 1
ATOM 1132 C CA . PRO A 1 150 ? -7.328 12.318 -10.182 1.00 71.06 150 PRO A CA 1
ATOM 1133 C C . PRO A 1 150 ? -8.062 12.169 -11.525 1.00 71.06 150 PRO A C 1
ATOM 1135 O O . PRO A 1 150 ? -7.696 12.837 -12.485 1.00 71.06 150 PRO A O 1
ATOM 1138 N N . ASN A 1 151 ? -9.079 11.303 -11.606 1.00 67.25 151 ASN A N 1
ATOM 1139 C CA . ASN A 1 151 ? -9.778 10.963 -12.847 1.00 67.25 151 ASN A CA 1
ATOM 1140 C C . ASN A 1 151 ? -11.283 11.292 -12.843 1.00 67.25 151 ASN A C 1
ATOM 1142 O O . ASN A 1 151 ? -11.966 10.950 -13.809 1.00 67.25 151 ASN A O 1
ATOM 1146 N N . SER A 1 152 ? -11.832 11.882 -11.777 1.00 67.50 152 SER A N 1
ATOM 1147 C CA . SER A 1 152 ? -13.288 11.993 -11.598 1.00 67.50 152 SER A CA 1
ATOM 1148 C C . SER A 1 152 ? -13.699 13.169 -10.709 1.00 67.50 152 SER A C 1
ATOM 1150 O O . SER A 1 152 ? -12.923 13.676 -9.901 1.00 67.50 152 SER A O 1
ATOM 1152 N N . SER A 1 153 ? -14.964 13.582 -10.843 1.00 75.00 153 SER A N 1
ATOM 1153 C CA . SER A 1 153 ? -15.607 14.592 -9.989 1.00 75.00 153 SER A CA 1
ATOM 1154 C C . SER A 1 153 ? -16.004 14.066 -8.603 1.00 75.00 153 SER A C 1
ATOM 1156 O O . SER A 1 153 ? -16.517 14.827 -7.789 1.00 75.00 153 SER A O 1
ATOM 1158 N N . GLY A 1 154 ? -15.813 12.770 -8.345 1.00 83.81 154 GLY A N 1
ATOM 1159 C CA . GLY A 1 154 ? -16.160 12.107 -7.093 1.00 83.81 154 GLY A CA 1
ATOM 1160 C C . GLY A 1 154 ? -15.445 10.767 -6.959 1.00 83.81 154 GLY A C 1
ATOM 1161 O O . GLY A 1 154 ? -15.046 10.164 -7.960 1.00 83.81 154 GLY A O 1
ATOM 1162 N N . ALA A 1 155 ? -15.252 10.314 -5.724 1.00 88.56 155 ALA A N 1
ATOM 1163 C CA . ALA A 1 155 ? -14.463 9.120 -5.459 1.00 88.56 155 ALA A CA 1
ATOM 1164 C C . ALA A 1 155 ? -15.245 7.846 -5.785 1.00 88.56 155 ALA A C 1
ATOM 1166 O O . ALA A 1 155 ? -16.404 7.695 -5.401 1.00 88.56 155 ALA A O 1
ATOM 1167 N N . THR A 1 156 ? -14.583 6.911 -6.454 1.00 88.19 156 THR A N 1
ATOM 1168 C CA . THR A 1 156 ? -15.160 5.633 -6.874 1.00 88.19 156 THR A CA 1
ATOM 1169 C C . THR A 1 156 ? -14.458 4.477 -6.168 1.00 88.19 156 THR A C 1
ATOM 1171 O O . THR A 1 156 ? -13.228 4.373 -6.198 1.00 88.19 156 THR A O 1
ATOM 1174 N N . GLU A 1 157 ? -15.235 3.580 -5.557 1.00 89.25 157 GLU A N 1
ATOM 1175 C CA . GLU A 1 157 ? -14.701 2.350 -4.967 1.00 89.25 157 GLU A CA 1
ATOM 1176 C C . GLU A 1 157 ? -14.060 1.465 -6.046 1.00 89.25 157 GLU A C 1
ATOM 1178 O O . GLU A 1 157 ? -14.559 1.360 -7.166 1.00 89.25 157 GLU A O 1
ATOM 1183 N N . GLY A 1 158 ? -12.930 0.835 -5.731 1.00 86.50 158 GLY A N 1
ATOM 1184 C CA . GLY A 1 158 ? -12.161 0.044 -6.695 1.00 86.50 158 GLY A CA 1
ATOM 1185 C C . GLY A 1 158 ? -11.142 0.860 -7.495 1.00 86.50 158 GLY A C 1
ATOM 1186 O O . GLY A 1 158 ? -10.227 0.275 -8.077 1.00 86.50 158 GLY A O 1
ATOM 1187 N N . LEU A 1 159 ? -11.273 2.192 -7.513 1.00 84.19 159 LEU A N 1
ATOM 1188 C CA . LEU A 1 159 ? -10.386 3.101 -8.246 1.00 84.19 159 LEU A CA 1
ATOM 1189 C C . LEU A 1 159 ? -9.660 4.065 -7.308 1.00 84.19 159 LEU A C 1
ATOM 1191 O O . LEU A 1 159 ? -8.431 4.038 -7.247 1.00 84.19 159 LEU A O 1
ATOM 1195 N N . ASP A 1 160 ? -10.418 4.886 -6.577 1.00 87.94 160 ASP A N 1
ATOM 1196 C CA . ASP A 1 160 ? -9.883 5.958 -5.731 1.00 87.94 160 ASP A CA 1
ATOM 1197 C C . ASP A 1 160 ? -9.691 5.501 -4.275 1.00 87.94 160 ASP A C 1
ATOM 1199 O O . ASP A 1 160 ? -8.750 5.913 -3.588 1.00 87.94 160 ASP A O 1
ATOM 1203 N N . TYR A 1 161 ? -10.560 4.593 -3.824 1.00 92.94 161 TYR A N 1
ATOM 1204 C CA . TYR A 1 161 ? -10.483 3.930 -2.527 1.00 92.94 161 TYR A CA 1
ATOM 1205 C C . TYR A 1 161 ? -10.911 2.463 -2.622 1.00 92.94 161 TYR A C 1
ATOM 1207 O O . TYR A 1 161 ? -11.619 2.065 -3.546 1.00 92.94 161 TYR A O 1
ATOM 1215 N N . ILE A 1 162 ? -10.489 1.658 -1.651 1.00 94.00 162 ILE A N 1
ATOM 1216 C CA . ILE A 1 162 ? -10.796 0.231 -1.541 1.00 94.00 162 ILE A CA 1
ATOM 1217 C C . ILE A 1 162 ? -11.262 -0.048 -0.119 1.00 94.00 162 ILE A C 1
ATOM 1219 O O . ILE A 1 162 ? -10.471 0.107 0.814 1.00 94.00 162 ILE A O 1
ATOM 1223 N N . SER A 1 163 ? -12.509 -0.479 0.063 1.00 93.81 163 SER A N 1
ATOM 1224 C CA . SER A 1 163 ? -12.924 -1.071 1.335 1.00 93.81 163 SER A CA 1
ATOM 1225 C C . SER A 1 163 ? -12.317 -2.468 1.443 1.00 93.81 163 SER A C 1
ATOM 1227 O O . SER A 1 163 ? -12.409 -3.280 0.523 1.00 93.81 163 SER A O 1
ATOM 1229 N N . MET A 1 164 ? -11.649 -2.735 2.554 1.00 93.25 164 MET A N 1
ATOM 1230 C CA . MET A 1 164 ? -11.017 -4.0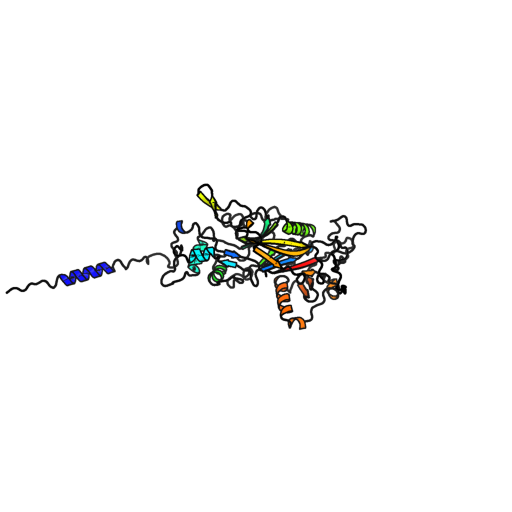14 2.845 1.00 93.25 164 MET A CA 1
ATOM 1231 C C . MET A 1 164 ? -11.832 -4.746 3.896 1.00 93.25 164 MET A C 1
ATOM 1233 O O . MET A 1 164 ? -12.422 -4.123 4.777 1.00 93.25 164 MET A O 1
ATOM 1237 N N . LEU A 1 165 ? -11.789 -6.078 3.845 1.00 92.81 165 LEU A N 1
ATOM 1238 C CA . LEU A 1 165 ? -12.542 -6.930 4.763 1.00 92.81 165 LEU A CA 1
ATOM 1239 C C . LEU A 1 165 ? -14.055 -6.641 4.659 1.00 92.81 165 LEU A C 1
ATOM 1241 O O . LEU A 1 165 ? -14.611 -6.641 3.562 1.00 92.81 165 LEU A O 1
ATOM 1245 N N . GLY A 1 166 ? -14.712 -6.431 5.795 1.00 91.19 166 GLY A N 1
ATOM 1246 C CA . GLY A 1 166 ? -16.090 -5.978 5.915 1.00 91.19 166 GLY A CA 1
ATOM 1247 C C . GLY A 1 166 ? -16.279 -5.271 7.252 1.00 91.19 166 GLY A C 1
ATOM 1248 O O . GLY A 1 166 ? -15.313 -4.763 7.824 1.00 91.19 166 GLY A O 1
ATOM 1249 N N . ASP A 1 167 ? -17.515 -5.237 7.744 1.00 91.88 167 ASP A N 1
ATOM 1250 C CA . ASP A 1 167 ? -17.814 -4.706 9.073 1.00 91.88 167 ASP A CA 1
ATOM 1251 C C . ASP A 1 167 ? -17.095 -5.531 10.141 1.00 91.88 167 ASP A C 1
ATOM 1253 O O . ASP A 1 167 ? -17.417 -6.696 10.359 1.00 91.88 167 ASP A O 1
ATOM 1257 N N . LEU A 1 168 ? -16.122 -4.927 10.823 1.00 92.69 168 LEU A N 1
ATOM 1258 C CA . LEU A 1 168 ? -15.349 -5.625 11.843 1.00 92.69 168 LEU A CA 1
ATOM 1259 C C . LEU A 1 168 ? -16.193 -6.069 13.041 1.00 92.69 168 LEU A C 1
ATOM 1261 O O . LEU A 1 168 ? -15.722 -6.912 13.797 1.00 92.69 168 LEU A O 1
ATOM 1265 N N . THR A 1 169 ? -17.419 -5.557 13.201 1.00 90.12 169 THR A N 1
ATOM 1266 C CA . THR A 1 169 ? -18.385 -5.998 14.221 1.00 90.12 169 THR A CA 1
ATOM 1267 C C . THR A 1 169 ? -19.173 -7.258 13.842 1.00 90.12 169 THR A C 1
ATOM 1269 O O . THR A 1 169 ? -19.887 -7.810 14.676 1.00 90.12 169 THR A O 1
ATOM 1272 N N . ASP A 1 170 ? -19.025 -7.780 12.624 1.00 90.44 170 ASP A N 1
ATOM 1273 C CA . ASP A 1 170 ? -19.616 -9.056 12.205 1.00 90.44 170 ASP A CA 1
ATOM 1274 C C . ASP A 1 170 ? -18.766 -10.256 12.675 1.00 90.44 170 ASP A C 1
ATOM 1276 O O . ASP A 1 170 ? -17.537 -10.179 12.769 1.00 90.44 170 ASP A O 1
ATOM 1280 N N . ASP A 1 171 ? -19.422 -11.387 12.978 1.00 86.56 171 ASP A N 1
ATOM 1281 C CA . ASP A 1 171 ? -18.794 -12.594 13.551 1.00 86.56 171 ASP A CA 1
ATOM 1282 C C . ASP A 1 171 ? -17.591 -13.089 12.760 1.00 86.56 171 ASP A C 1
ATOM 1284 O O . ASP A 1 171 ? -16.619 -13.591 13.331 1.00 86.56 171 ASP A O 1
ATOM 1288 N N . ARG A 1 172 ? -17.644 -12.932 11.435 1.00 90.62 172 ARG A N 1
ATOM 1289 C CA . ARG A 1 172 ? -16.609 -13.423 10.527 1.00 90.62 172 ARG A CA 1
ATOM 1290 C C . ARG A 1 172 ? -15.257 -12.762 10.779 1.00 90.62 172 ARG A C 1
ATOM 1292 O O . ARG A 1 172 ? -14.229 -13.385 10.506 1.00 90.62 172 ARG A O 1
ATOM 1299 N N . TRP A 1 173 ? -15.259 -11.534 11.300 1.00 91.00 173 TRP A N 1
ATOM 1300 C CA . TRP A 1 173 ? -14.055 -10.765 11.606 1.00 91.00 173 TRP A CA 1
ATOM 1301 C C . TRP A 1 173 ? -13.829 -10.590 13.105 1.00 91.00 173 TRP A C 1
ATOM 1303 O O . TRP A 1 173 ? -12.688 -10.677 13.554 1.00 91.00 173 TRP A O 1
ATOM 1313 N N . MET A 1 174 ? -14.892 -10.416 13.892 1.00 89.19 174 MET A N 1
ATOM 1314 C CA . MET A 1 174 ? -14.785 -10.192 15.334 1.00 89.19 174 MET A CA 1
ATOM 1315 C C . MET A 1 174 ? -14.204 -11.401 16.074 1.00 89.19 174 MET A C 1
ATOM 1317 O O . MET A 1 174 ? -13.398 -11.242 16.991 1.00 89.19 174 MET A O 1
ATOM 1321 N N . HIS A 1 175 ? -14.571 -12.621 15.669 1.00 86.62 175 HIS A N 1
ATOM 1322 C CA . HIS A 1 175 ? -14.165 -13.820 16.397 1.00 86.62 175 HIS A CA 1
ATOM 1323 C C . HIS A 1 175 ? -12.632 -13.995 16.459 1.00 86.62 175 HIS A C 1
ATOM 1325 O O . HIS A 1 175 ? -12.115 -14.243 17.551 1.00 86.62 175 HIS A O 1
ATOM 1331 N N . PRO A 1 176 ? -11.862 -13.825 15.363 1.00 87.62 176 PRO A N 1
ATOM 1332 C CA . PRO A 1 176 ? -10.400 -13.759 15.446 1.00 87.62 176 PRO A CA 1
ATOM 1333 C C . PRO A 1 176 ? -9.864 -12.579 16.271 1.00 87.62 176 PRO A C 1
ATOM 1335 O O . PRO A 1 176 ? -8.905 -12.756 17.007 1.00 87.62 176 PRO A O 1
ATOM 1338 N N . LEU A 1 177 ? -10.479 -11.393 16.197 1.00 89.75 177 LEU A N 1
ATOM 1339 C CA . LEU A 1 177 ? -9.965 -10.170 16.842 1.00 89.75 177 LEU A CA 1
ATOM 1340 C C . LEU A 1 177 ? -10.065 -10.158 18.370 1.00 89.75 177 LEU A C 1
ATOM 1342 O O . LEU A 1 177 ? -9.303 -9.449 19.033 1.00 89.75 177 LEU A O 1
ATOM 1346 N N . VAL A 1 178 ? -11.034 -10.886 18.923 1.00 82.38 178 VAL A N 1
ATOM 1347 C CA . VAL A 1 178 ? -11.231 -10.998 20.376 1.00 82.38 178 VAL A CA 1
ATOM 1348 C C . VAL A 1 178 ? -10.420 -12.153 20.957 1.00 82.38 178 VAL A C 1
ATOM 1350 O O . VAL A 1 178 ? -9.911 -12.042 22.070 1.00 82.38 178 VAL A O 1
ATOM 1353 N N . ASN A 1 179 ? -10.294 -13.253 20.213 1.00 78.38 179 ASN A N 1
ATOM 1354 C CA . ASN A 1 179 ? -9.618 -14.459 20.691 1.00 78.38 179 ASN A CA 1
ATOM 1355 C C . ASN A 1 179 ? -8.102 -14.451 20.448 1.00 78.38 179 ASN A C 1
ATOM 1357 O O . ASN A 1 179 ? -7.384 -15.188 21.122 1.00 78.38 179 ASN A O 1
ATOM 1361 N N . ASP A 1 180 ? -7.611 -13.648 19.501 1.00 72.81 180 ASP A N 1
ATOM 1362 C CA . ASP A 1 180 ? -6.181 -13.493 19.247 1.00 72.81 180 ASP A CA 1
ATOM 1363 C C . ASP A 1 180 ? -5.618 -12.319 20.074 1.00 72.81 180 ASP A C 1
ATOM 1365 O O . ASP A 1 180 ? -6.084 -11.181 19.944 1.00 72.81 180 ASP A O 1
ATOM 1369 N N . PRO A 1 181 ? -4.623 -12.545 20.954 1.00 66.94 181 PRO A N 1
ATOM 1370 C CA . PRO A 1 181 ? -3.984 -11.459 21.690 1.00 66.94 181 PRO A CA 1
ATOM 1371 C C . PRO A 1 181 ? -3.193 -10.500 20.781 1.00 66.94 181 PRO A C 1
ATOM 1373 O O . PRO A 1 181 ? -2.921 -9.372 21.209 1.00 66.94 181 PRO A O 1
ATOM 1376 N N . GLY A 1 182 ? -2.827 -10.932 19.568 1.00 82.06 182 GLY A N 1
ATOM 1377 C CA . GLY A 1 182 ? -2.053 -10.177 18.586 1.00 82.06 182 GLY A CA 1
ATOM 1378 C C . GLY A 1 182 ? -2.890 -9.555 17.465 1.00 82.06 182 GLY A C 1
ATOM 1379 O O . GLY A 1 182 ? -4.056 -9.200 17.639 1.00 82.06 182 GLY A O 1
ATOM 1380 N N . SER A 1 183 ? -2.258 -9.368 16.307 1.00 85.06 183 SER A N 1
ATOM 1381 C CA . SER A 1 183 ? -2.921 -8.894 15.097 1.00 85.06 183 SER A CA 1
ATOM 1382 C C . SER A 1 183 ? -3.468 -10.054 14.271 1.00 85.06 183 SER A C 1
ATOM 1384 O O . SER A 1 183 ? -2.747 -10.969 13.875 1.00 85.06 183 SER A O 1
ATOM 1386 N N . ALA A 1 184 ? -4.757 -9.986 13.946 1.00 87.44 184 ALA A N 1
ATOM 1387 C CA . ALA A 1 184 ? -5.388 -10.920 13.034 1.00 87.44 184 ALA A CA 1
ATOM 1388 C C . ALA A 1 184 ? -4.900 -10.647 11.604 1.00 87.44 184 ALA A C 1
ATOM 1390 O O . ALA A 1 184 ? -5.222 -9.626 10.986 1.00 87.44 184 ALA A O 1
ATOM 1391 N N . LEU A 1 185 ? -4.115 -11.588 11.078 1.00 89.06 185 LEU A N 1
ATOM 1392 C CA . LEU A 1 185 ? -3.616 -11.581 9.699 1.00 89.06 185 LEU A CA 1
ATOM 1393 C C . LEU A 1 185 ? -4.597 -12.235 8.718 1.00 89.06 185 LEU A C 1
ATOM 1395 O O . LEU A 1 185 ? -4.552 -11.965 7.516 1.00 89.06 185 LEU A O 1
ATOM 1399 N N . PHE A 1 186 ? -5.453 -13.135 9.211 1.00 90.19 186 PHE A N 1
ATOM 1400 C CA . PHE A 1 186 ? -6.334 -13.946 8.379 1.00 90.19 186 PHE A CA 1
ATOM 1401 C C . PHE A 1 186 ? -7.684 -14.223 9.045 1.00 90.19 186 PHE A C 1
ATOM 1403 O O . PHE A 1 186 ? -7.746 -14.644 10.197 1.00 90.19 186 PHE A O 1
ATOM 1410 N N . PHE A 1 187 ? -8.759 -14.072 8.274 1.00 91.56 187 PHE A N 1
ATOM 1411 C CA . PHE A 1 187 ? -10.140 -14.281 8.700 1.00 91.56 187 PHE A CA 1
ATOM 1412 C C . PHE A 1 187 ? -10.727 -15.487 7.964 1.00 91.56 187 PHE A C 1
ATOM 1414 O O . PHE A 1 187 ? -11.228 -15.381 6.845 1.00 91.56 187 PHE A O 1
ATOM 1421 N N . ASN A 1 188 ? -10.636 -16.666 8.577 1.00 88.81 188 ASN A N 1
ATOM 1422 C CA . ASN A 1 188 ? -11.066 -17.935 7.980 1.00 88.81 188 ASN A CA 1
ATOM 1423 C C . ASN A 1 188 ? -12.576 -17.998 7.682 1.00 88.81 188 ASN A C 1
ATOM 1425 O O . ASN A 1 188 ? -12.976 -18.629 6.702 1.00 88.81 188 ASN A O 1
ATOM 1429 N N . LEU A 1 189 ? -13.392 -17.330 8.500 1.00 88.38 189 LEU A N 1
ATOM 1430 C CA . LEU A 1 189 ? -14.848 -17.258 8.348 1.00 88.38 189 LEU A CA 1
ATOM 1431 C C . LEU A 1 189 ? -15.296 -16.216 7.307 1.00 88.38 189 LEU A C 1
ATOM 1433 O O . LEU A 1 189 ? -16.454 -16.220 6.889 1.00 88.38 189 LEU A O 1
ATOM 1437 N N . ALA A 1 190 ? -14.398 -15.331 6.864 1.00 91.38 190 ALA A N 1
ATOM 1438 C CA . ALA A 1 190 ? -14.721 -14.307 5.878 1.00 91.38 190 ALA A CA 1
ATOM 1439 C C . ALA A 1 190 ? -14.796 -14.881 4.442 1.00 91.38 190 ALA A C 1
ATOM 1441 O O . ALA A 1 190 ? -14.187 -15.922 4.143 1.00 91.38 190 ALA A O 1
ATOM 1442 N N . PRO A 1 191 ? -15.515 -14.204 3.522 1.00 89.56 191 PRO A N 1
ATOM 1443 C CA . PRO A 1 191 ? -15.505 -14.532 2.095 1.00 89.56 191 PRO A CA 1
ATOM 1444 C C . PRO A 1 191 ? -14.084 -14.559 1.521 1.00 89.56 191 PRO A C 1
ATOM 1446 O O . PRO A 1 191 ? -13.224 -13.807 1.972 1.00 89.56 191 PRO A O 1
ATOM 1449 N N . ASN A 1 192 ? -13.831 -15.389 0.502 1.00 85.00 192 ASN A N 1
ATOM 1450 C CA . ASN A 1 192 ? -12.481 -15.630 -0.041 1.00 85.00 192 ASN A CA 1
ATOM 1451 C C . ASN A 1 192 ? -11.714 -14.352 -0.429 1.00 85.00 192 ASN A C 1
ATOM 1453 O O . ASN A 1 192 ? -10.500 -14.296 -0.254 1.00 85.00 192 ASN A O 1
ATOM 1457 N N . ASN A 1 193 ? -12.406 -13.328 -0.927 1.00 84.12 193 ASN A N 1
ATOM 1458 C CA . ASN A 1 193 ? -11.834 -12.038 -1.326 1.00 84.12 193 ASN A CA 1
ATOM 1459 C C . ASN A 1 193 ? -11.628 -11.047 -0.163 1.00 84.12 193 ASN A C 1
ATOM 1461 O O . ASN A 1 193 ? -11.110 -9.962 -0.389 1.00 84.12 193 ASN A O 1
ATOM 1465 N N . ALA A 1 194 ? -12.034 -11.402 1.057 1.00 89.19 194 ALA A N 1
ATOM 1466 C CA . ALA A 1 194 ? -12.047 -10.534 2.235 1.00 89.19 194 ALA A CA 1
ATOM 1467 C C . ALA A 1 194 ? -11.426 -11.215 3.471 1.00 89.19 194 ALA A C 1
ATOM 1469 O O . ALA A 1 194 ? -11.731 -10.856 4.609 1.00 89.19 194 ALA A O 1
ATOM 1470 N N . ARG A 1 195 ? -10.566 -12.224 3.258 1.00 92.25 195 ARG A N 1
ATOM 1471 C CA . ARG A 1 195 ? -9.894 -12.960 4.344 1.00 92.25 195 ARG A CA 1
ATOM 1472 C C . ARG A 1 195 ? -8.611 -12.313 4.840 1.00 92.25 195 ARG A C 1
ATOM 1474 O O . ARG A 1 195 ? -8.087 -12.750 5.856 1.00 92.25 195 ARG A O 1
ATOM 1481 N N . ARG A 1 196 ? -8.072 -11.332 4.122 1.00 92.38 196 ARG A N 1
ATOM 1482 C CA . ARG A 1 196 ? -6.840 -10.621 4.479 1.00 92.38 196 ARG A CA 1
ATOM 1483 C C . ARG A 1 196 ? -7.030 -9.135 4.262 1.00 92.38 196 ARG A C 1
ATOM 1485 O O . ARG A 1 196 ? -7.795 -8.728 3.389 1.00 92.38 196 ARG A O 1
ATOM 1492 N N . LEU A 1 197 ? -6.320 -8.346 5.058 1.00 95.44 197 LEU A N 1
ATOM 1493 C CA . LEU A 1 197 ? -6.212 -6.913 4.844 1.00 95.44 197 LEU A CA 1
ATOM 1494 C C . LEU A 1 197 ? -5.269 -6.692 3.655 1.00 95.44 197 LEU A C 1
ATOM 1496 O O . LEU A 1 197 ? -4.053 -6.708 3.819 1.00 95.44 197 LEU A O 1
ATOM 1500 N N . GLU A 1 198 ? -5.834 -6.562 2.459 1.00 95.25 198 GLU A N 1
ATOM 1501 C CA . GLU A 1 198 ? -5.104 -6.380 1.204 1.00 95.25 198 GLU A CA 1
ATOM 1502 C C . GLU A 1 198 ? -5.909 -5.462 0.284 1.00 95.25 198 GLU A C 1
ATOM 1504 O O . GLU A 1 198 ? -7.126 -5.609 0.152 1.00 95.25 198 GLU A O 1
ATOM 1509 N N . ALA A 1 199 ? -5.235 -4.514 -0.357 1.00 94.88 199 ALA A N 1
ATOM 1510 C CA . ALA A 1 199 ? -5.863 -3.606 -1.300 1.00 94.88 199 ALA A CA 1
ATOM 1511 C C . ALA A 1 199 ? -4.906 -3.189 -2.412 1.00 94.88 199 ALA A C 1
ATOM 1513 O O . ALA A 1 199 ? -3.679 -3.234 -2.291 1.00 94.88 199 ALA A O 1
ATOM 1514 N N . ARG A 1 200 ? -5.501 -2.741 -3.518 1.00 93.62 200 ARG A N 1
ATOM 1515 C CA . ARG A 1 200 ? -4.788 -2.380 -4.737 1.00 93.62 200 ARG A CA 1
ATOM 1516 C C . ARG A 1 200 ? -5.424 -1.165 -5.396 1.00 93.62 200 ARG A C 1
ATOM 1518 O O . ARG A 1 200 ? -6.613 -1.185 -5.690 1.00 93.62 200 ARG A O 1
ATOM 1525 N N . LEU A 1 201 ? -4.614 -0.149 -5.676 1.00 91.50 201 LEU A N 1
ATOM 1526 C CA . LEU A 1 201 ? -5.006 1.069 -6.383 1.00 91.50 201 LEU A CA 1
ATOM 1527 C C . LEU A 1 201 ? -4.322 1.143 -7.746 1.00 91.50 201 LEU A C 1
ATOM 1529 O O . LEU A 1 201 ? -3.161 0.748 -7.899 1.00 91.50 201 LEU A O 1
ATOM 1533 N N . THR A 1 202 ? -5.041 1.683 -8.729 1.00 88.25 202 THR A N 1
ATOM 1534 C CA . THR A 1 202 ? -4.633 1.657 -10.137 1.00 88.25 202 THR A CA 1
ATOM 1535 C C . THR A 1 202 ? -4.744 3.051 -10.757 1.00 88.25 202 THR A C 1
ATOM 1537 O O . THR A 1 202 ? -5.830 3.517 -11.086 1.00 88.25 202 THR A O 1
ATOM 1540 N N . TYR A 1 203 ? -3.594 3.697 -10.947 1.00 84.06 203 TYR A N 1
ATOM 1541 C CA . TYR A 1 203 ? -3.409 5.022 -11.555 1.00 84.06 203 TYR A CA 1
ATOM 1542 C C . TYR A 1 203 ? -2.399 4.983 -12.721 1.00 84.06 203 TYR A C 1
ATOM 1544 O O . TYR A 1 203 ? -1.783 5.983 -13.071 1.00 84.06 203 TYR A O 1
ATOM 1552 N N . ASN A 1 204 ? -2.221 3.817 -13.340 1.00 77.44 204 ASN A N 1
ATOM 1553 C CA . ASN A 1 204 ? -1.206 3.514 -14.353 1.00 77.44 204 ASN A CA 1
ATOM 1554 C C . ASN A 1 204 ? -1.643 3.800 -15.804 1.00 77.44 204 ASN A C 1
ATOM 1556 O O . ASN A 1 204 ? -1.145 3.166 -16.736 1.00 77.44 204 ASN A O 1
ATOM 1560 N N . LYS A 1 205 ? -2.585 4.726 -16.020 1.00 80.44 205 LYS A N 1
ATOM 1561 C CA . LYS A 1 205 ? -3.152 4.988 -17.356 1.00 80.44 205 LYS A CA 1
ATOM 1562 C C . LYS A 1 205 ? -2.185 5.721 -18.288 1.00 80.44 205 LYS A C 1
ATOM 1564 O O . LYS A 1 205 ? -2.195 5.469 -19.489 1.00 80.44 205 LYS A O 1
ATOM 1569 N N . ASP A 1 206 ? -1.334 6.587 -17.753 1.00 83.31 206 ASP A N 1
ATOM 1570 C CA . ASP A 1 206 ? -0.294 7.288 -18.500 1.00 83.31 206 ASP A CA 1
ATOM 1571 C C . ASP A 1 206 ? 0.802 7.801 -17.561 1.00 83.31 206 ASP A C 1
ATOM 1573 O O . ASP A 1 206 ? 0.624 7.891 -16.343 1.00 83.31 206 ASP A O 1
ATOM 1577 N N . GLU A 1 207 ? 1.964 8.098 -18.137 1.00 85.25 207 GLU A N 1
ATOM 1578 C CA . GLU A 1 207 ? 3.146 8.514 -17.382 1.00 85.25 207 GLU A CA 1
ATOM 1579 C C . GLU A 1 207 ? 2.977 9.891 -16.725 1.00 85.25 207 GLU A C 1
ATOM 1581 O O . GLU A 1 207 ? 3.522 10.108 -15.646 1.00 85.25 207 GLU A O 1
ATOM 1586 N N . GLY A 1 208 ? 2.186 10.795 -17.313 1.00 84.62 208 GLY A N 1
ATOM 1587 C CA . GLY A 1 208 ? 1.903 12.109 -16.737 1.00 84.62 208 GLY A CA 1
ATOM 1588 C C . GLY A 1 208 ? 1.131 11.988 -15.423 1.00 84.62 208 GLY A C 1
ATOM 1589 O O . GLY A 1 208 ? 1.547 12.548 -14.405 1.00 84.62 208 GLY A O 1
ATOM 1590 N N . LEU A 1 209 ? 0.066 11.180 -15.405 1.00 85.50 209 LEU A N 1
ATOM 1591 C CA . LEU A 1 209 ? -0.687 10.854 -14.190 1.00 85.50 209 LEU A CA 1
ATOM 1592 C C . LEU A 1 209 ? 0.175 10.124 -13.157 1.00 85.50 209 LEU A C 1
ATOM 1594 O O . LEU A 1 209 ? 0.138 10.473 -11.975 1.00 85.50 209 LEU A O 1
ATOM 1598 N N . ALA A 1 210 ? 0.977 9.144 -13.583 1.00 88.69 210 ALA A N 1
ATOM 1599 C CA . ALA A 1 210 ? 1.855 8.407 -12.678 1.00 88.69 210 ALA A CA 1
ATOM 1600 C C . ALA A 1 210 ? 2.916 9.324 -12.045 1.00 88.69 210 ALA A C 1
ATOM 1602 O O . ALA A 1 210 ? 3.168 9.241 -10.842 1.00 88.69 210 ALA A O 1
ATOM 1603 N N . LYS A 1 211 ? 3.509 10.237 -12.824 1.00 88.38 211 LYS A N 1
ATOM 1604 C CA . LYS A 1 211 ? 4.450 11.253 -12.336 1.00 88.38 211 LYS A CA 1
ATOM 1605 C C . LYS A 1 211 ? 3.780 12.231 -11.377 1.00 88.38 211 LYS A C 1
ATOM 1607 O O . LYS A 1 211 ? 4.327 12.479 -10.305 1.00 88.38 211 LYS A O 1
ATOM 1612 N N . GLY A 1 212 ? 2.594 12.734 -11.725 1.00 89.25 212 GLY A N 1
ATOM 1613 C CA . GLY A 1 212 ? 1.770 13.560 -10.840 1.00 89.25 212 GLY A CA 1
ATOM 1614 C C . GLY A 1 212 ? 1.553 12.876 -9.495 1.00 89.25 212 GLY A C 1
ATOM 1615 O O . GLY A 1 212 ? 1.909 13.416 -8.456 1.00 89.25 212 GLY A O 1
ATOM 1616 N N . LEU A 1 213 ? 1.098 11.623 -9.511 1.00 90.44 213 LEU A N 1
ATOM 1617 C CA . LEU A 1 213 ? 0.886 10.839 -8.299 1.00 90.44 213 LEU A CA 1
ATOM 1618 C C . LEU A 1 213 ? 2.147 10.681 -7.434 1.00 90.44 213 LEU A C 1
ATOM 1620 O O . LEU A 1 213 ? 2.040 10.694 -6.208 1.00 90.44 213 LEU A O 1
ATOM 1624 N N . ARG A 1 214 ? 3.331 10.518 -8.029 1.00 92.25 214 ARG A N 1
ATOM 1625 C CA . ARG A 1 214 ? 4.581 10.435 -7.257 1.00 92.25 214 ARG A CA 1
ATOM 1626 C C . ARG A 1 214 ? 4.895 11.760 -6.556 1.00 92.25 214 ARG A C 1
ATOM 1628 O O . ARG A 1 214 ? 5.244 11.741 -5.375 1.00 92.25 214 ARG A O 1
ATOM 1635 N N . MET A 1 215 ? 4.704 12.898 -7.231 1.00 90.94 215 MET A N 1
ATOM 1636 C CA . MET A 1 215 ? 4.909 14.240 -6.654 1.00 90.94 215 MET A CA 1
ATOM 1637 C C . MET A 1 215 ? 3.929 14.510 -5.503 1.00 90.94 215 MET A C 1
ATOM 1639 O O . MET A 1 215 ? 4.342 14.746 -4.368 1.00 90.94 215 MET A O 1
ATOM 1643 N N . ASP A 1 216 ? 2.639 14.383 -5.793 1.00 91.44 216 ASP A N 1
ATOM 1644 C CA . ASP A 1 216 ? 1.615 13.715 -5.003 1.00 91.44 216 ASP A CA 1
ATOM 1645 C C . ASP A 1 216 ? 1.999 13.208 -3.613 1.00 91.44 216 ASP A C 1
ATOM 1647 O O . ASP A 1 216 ? 1.978 13.897 -2.589 1.00 91.44 216 ASP A O 1
ATOM 1651 N N . LEU A 1 217 ? 2.302 11.920 -3.613 1.00 92.69 217 LEU A N 1
ATOM 1652 C CA . LEU A 1 217 ? 2.641 11.108 -2.459 1.00 92.69 217 LEU A CA 1
ATOM 1653 C C . LEU A 1 217 ? 3.877 11.606 -1.709 1.00 92.69 217 LEU A C 1
ATOM 1655 O O . LEU A 1 217 ? 3.960 11.400 -0.498 1.00 92.69 217 LEU A O 1
ATOM 1659 N N . SER A 1 218 ? 4.788 12.293 -2.402 1.00 91.00 218 SER A N 1
ATOM 1660 C CA . SER A 1 218 ? 5.994 12.859 -1.798 1.00 91.00 218 SER A CA 1
ATOM 1661 C C . SER A 1 218 ? 5.691 14.133 -1.001 1.00 91.00 218 SER A C 1
ATOM 1663 O O . SER A 1 218 ? 6.301 14.367 0.044 1.00 91.00 218 SER A O 1
ATOM 1665 N N . SER A 1 219 ? 4.710 14.937 -1.427 1.00 90.62 219 SER A N 1
ATOM 1666 C CA . SER A 1 219 ? 4.530 16.313 -0.935 1.00 90.62 219 SER A CA 1
ATOM 1667 C C . SER A 1 219 ? 3.185 16.601 -0.262 1.00 90.62 219 SER A C 1
ATOM 1669 O O . SER A 1 219 ? 3.168 17.137 0.848 1.00 90.62 219 SER A O 1
ATOM 1671 N N . SER A 1 220 ? 2.061 16.250 -0.889 1.00 92.31 220 SER A N 1
ATOM 1672 C CA . SER A 1 220 ? 0.731 16.766 -0.523 1.00 92.31 220 SER A CA 1
ATOM 1673 C C . SER A 1 220 ? -0.286 15.678 -0.178 1.00 92.31 220 SER A C 1
ATOM 1675 O O . SER A 1 220 ? -1.282 15.956 0.493 1.00 92.31 220 SER A O 1
ATOM 1677 N N . SER A 1 221 ? -0.036 14.436 -0.598 1.00 94.31 221 SER A N 1
ATOM 1678 C CA . SER A 1 221 ? -0.927 13.292 -0.391 1.00 94.31 221 SER A CA 1
ATOM 1679 C C . SER A 1 221 ? -0.317 12.245 0.541 1.00 94.31 221 SER A C 1
ATOM 1681 O O . SER A 1 221 ? 0.897 12.186 0.752 1.00 94.31 221 SER A O 1
ATOM 1683 N N . VAL A 1 222 ? -1.178 11.417 1.118 1.00 96.06 222 VAL A N 1
ATOM 1684 C CA . VAL A 1 222 ? -0.831 10.290 1.985 1.00 96.06 222 VAL A CA 1
ATOM 1685 C C . VAL A 1 222 ? -1.595 9.058 1.514 1.00 96.06 222 VAL A C 1
ATOM 1687 O O . VAL A 1 222 ? -2.794 9.137 1.245 1.00 96.06 222 VAL A O 1
ATOM 1690 N N . LEU A 1 223 ? -0.910 7.920 1.387 1.00 97.56 223 LEU A N 1
ATOM 1691 C CA . LEU A 1 223 ? -1.607 6.641 1.294 1.00 97.56 223 LEU A CA 1
ATOM 1692 C C . LEU A 1 223 ? -2.110 6.320 2.696 1.00 97.56 223 LEU A C 1
ATOM 1694 O O . LEU A 1 223 ? -1.325 6.291 3.635 1.00 97.56 223 LEU A O 1
ATOM 1698 N N . ALA A 1 224 ? -3.405 6.112 2.857 1.00 97.75 224 ALA A N 1
ATOM 1699 C CA . ALA A 1 224 ? -4.017 5.992 4.166 1.00 97.75 224 ALA A CA 1
ATOM 1700 C C . ALA A 1 224 ? -4.776 4.678 4.290 1.00 97.75 224 ALA A C 1
ATOM 1702 O O . ALA A 1 224 ? -5.525 4.301 3.389 1.00 97.75 224 ALA A O 1
ATOM 1703 N N . LEU A 1 225 ? -4.593 4.025 5.433 1.00 98.00 225 LEU A N 1
ATOM 1704 C CA . LEU A 1 225 ? -5.430 2.953 5.944 1.00 98.00 225 LEU A CA 1
ATOM 1705 C C . LEU A 1 225 ? -6.289 3.551 7.055 1.00 98.00 225 LEU A C 1
ATOM 1707 O O . LEU A 1 225 ? -5.780 3.865 8.126 1.00 98.00 225 LEU A O 1
ATOM 1711 N N . THR A 1 226 ? -7.572 3.744 6.789 1.00 97.06 226 THR A N 1
ATOM 1712 C CA . THR A 1 226 ? -8.518 4.429 7.682 1.00 97.06 226 THR A CA 1
ATOM 1713 C C . THR A 1 226 ? -9.750 3.578 7.925 1.00 97.06 226 THR A C 1
ATOM 1715 O O . THR A 1 226 ? -9.991 2.635 7.183 1.00 97.06 226 THR A O 1
ATOM 1718 N N . PHE A 1 227 ? -10.568 3.920 8.915 1.00 95.25 227 PHE A N 1
ATOM 1719 C CA . PHE A 1 227 ? -11.869 3.275 9.114 1.00 95.25 227 PHE A CA 1
ATOM 1720 C C . PHE A 1 227 ? -12.987 4.169 8.593 1.00 95.25 227 PHE A C 1
ATOM 1722 O O . PHE A 1 227 ? -12.964 5.375 8.835 1.00 95.25 227 PHE A O 1
ATOM 1729 N N . ARG A 1 228 ? -13.961 3.590 7.890 1.00 90.94 228 ARG A N 1
ATOM 1730 C CA . ARG A 1 228 ? -15.122 4.321 7.373 1.00 90.94 228 ARG A CA 1
ATOM 1731 C C . ARG A 1 228 ? -15.983 4.874 8.514 1.00 90.94 228 ARG A C 1
ATOM 1733 O O . ARG A 1 228 ? -16.217 4.182 9.514 1.00 90.94 228 ARG A O 1
ATOM 1740 N N . ASP A 1 229 ? -16.440 6.113 8.362 1.00 84.62 229 ASP A N 1
ATOM 1741 C CA . ASP A 1 229 ? -17.418 6.734 9.260 1.00 84.62 229 ASP A CA 1
ATOM 1742 C C . ASP A 1 229 ? -18.831 6.175 9.008 1.00 84.62 229 ASP A C 1
ATOM 1744 O O . ASP A 1 229 ? -19.215 5.906 7.870 1.00 84.62 229 ASP A O 1
ATOM 1748 N N . ARG A 1 230 ? -19.606 5.992 10.079 1.00 74.00 230 ARG A N 1
ATOM 1749 C CA . ARG A 1 230 ? -21.004 5.538 10.029 1.00 74.00 230 ARG A CA 1
ATOM 1750 C C . ARG A 1 230 ? -21.982 6.697 9.841 1.00 74.00 230 ARG A C 1
ATOM 1752 O O . ARG A 1 230 ? -23.072 6.498 9.316 1.00 74.00 230 ARG A O 1
ATOM 1759 N N . ALA A 1 231 ? -21.622 7.893 10.316 1.00 58.50 231 ALA A N 1
ATOM 1760 C CA . ALA A 1 231 ? -22.552 9.017 10.451 1.00 58.50 231 ALA A CA 1
ATOM 1761 C C . ALA A 1 231 ? -23.107 9.534 9.111 1.00 58.50 231 ALA A C 1
ATOM 1763 O O . ALA A 1 231 ? -24.073 10.293 9.101 1.00 58.50 231 ALA A O 1
ATOM 1764 N N . ASP A 1 232 ? -22.521 9.109 7.993 1.00 58.44 232 ASP A N 1
ATOM 1765 C CA . ASP A 1 232 ? -22.851 9.576 6.656 1.00 58.44 232 ASP A CA 1
ATOM 1766 C C . ASP A 1 232 ? -23.017 8.379 5.712 1.00 58.44 232 ASP A C 1
ATOM 1768 O O . ASP A 1 232 ? -22.173 8.105 4.863 1.00 58.44 232 ASP A O 1
ATOM 1772 N N . MET A 1 233 ? -24.117 7.626 5.855 1.00 59.31 233 MET A N 1
ATOM 1773 C CA . MET A 1 233 ? -24.428 6.493 4.961 1.00 59.31 233 MET A CA 1
ATOM 1774 C C . MET A 1 233 ? -24.515 6.889 3.467 1.00 59.31 233 MET A C 1
ATOM 1776 O O . MET A 1 233 ? -24.620 6.011 2.613 1.00 59.31 233 MET A O 1
ATOM 1780 N N . GLY A 1 234 ? -24.463 8.189 3.142 1.00 63.53 234 GLY A N 1
ATOM 1781 C CA . GLY A 1 234 ? -24.357 8.711 1.779 1.00 63.53 234 GLY A CA 1
ATOM 1782 C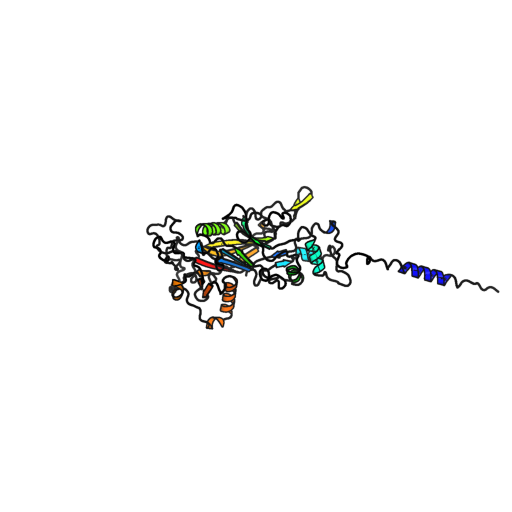 C . GLY A 1 234 ? -22.927 8.910 1.257 1.00 63.53 234 GLY A C 1
ATOM 1783 O O . GLY A 1 234 ? -22.763 8.995 0.041 1.00 63.53 234 GLY A O 1
ATOM 1784 N N . ASP A 1 235 ? -21.901 8.954 2.117 1.00 80.06 235 ASP A N 1
ATOM 1785 C CA . ASP A 1 235 ? -20.506 9.194 1.719 1.00 80.06 235 ASP A CA 1
ATOM 1786 C C . ASP A 1 235 ? -19.549 8.126 2.272 1.00 80.06 235 ASP A C 1
ATOM 1788 O O . ASP A 1 235 ? -19.004 8.213 3.376 1.00 80.06 235 ASP A O 1
ATOM 1792 N N . ALA A 1 236 ? -19.278 7.122 1.439 1.00 83.00 236 ALA A N 1
ATOM 1793 C CA . ALA A 1 236 ? -18.381 6.016 1.758 1.00 83.00 236 ALA A CA 1
ATOM 1794 C C . ALA A 1 236 ? -16.895 6.414 1.888 1.00 83.00 236 ALA A C 1
ATOM 1796 O O . ALA A 1 236 ? -16.066 5.561 2.211 1.00 83.00 236 ALA A O 1
ATOM 1797 N N . THR A 1 237 ? -16.533 7.676 1.638 1.00 87.25 237 THR A N 1
ATOM 1798 C CA . THR A 1 237 ? -15.143 8.153 1.674 1.00 87.25 237 THR A CA 1
ATOM 1799 C C . THR A 1 237 ? -14.734 8.763 3.009 1.00 87.25 237 THR A C 1
ATOM 1801 O O . THR A 1 237 ? -13.536 8.973 3.244 1.00 87.25 237 THR A O 1
ATOM 1804 N N . ARG A 1 238 ? -15.696 9.038 3.896 1.00 89.81 238 ARG A N 1
ATOM 1805 C CA . ARG A 1 238 ? -15.426 9.697 5.174 1.00 89.81 238 ARG A CA 1
ATOM 1806 C C . ARG A 1 238 ? -14.684 8.785 6.138 1.00 89.81 238 ARG A C 1
ATOM 1808 O O . ARG A 1 238 ? -14.967 7.592 6.265 1.00 89.81 238 ARG A O 1
ATOM 1815 N N . VAL A 1 239 ? -13.720 9.380 6.830 1.00 92.44 239 VAL A N 1
ATOM 1816 C CA . VAL A 1 239 ? -12.877 8.721 7.824 1.00 92.44 239 VAL A CA 1
ATOM 1817 C C . VAL A 1 239 ? -13.474 8.935 9.196 1.00 92.44 239 VAL A C 1
ATOM 1819 O O . VAL A 1 239 ? -13.782 10.057 9.591 1.00 92.44 239 VAL A O 1
ATOM 1822 N N . ARG A 1 240 ? -13.550 7.857 9.960 1.00 91.62 240 ARG A N 1
ATOM 1823 C CA . ARG A 1 240 ? -13.929 7.884 11.361 1.00 91.62 240 ARG A CA 1
ATOM 1824 C C . ARG A 1 240 ? -12.893 8.645 12.182 1.00 91.62 240 ARG A C 1
ATOM 1826 O O . ARG A 1 240 ? -11.690 8.391 12.067 1.00 91.62 240 ARG A O 1
ATOM 1833 N N . VAL A 1 241 ? -13.358 9.547 13.041 1.00 91.81 241 VAL A N 1
ATOM 1834 C CA . VAL A 1 241 ? -12.492 10.432 13.831 1.00 91.81 241 VAL A CA 1
ATOM 1835 C C . VAL A 1 241 ? -12.729 10.303 15.336 1.00 91.81 241 VAL A C 1
ATOM 1837 O O . VAL A 1 241 ? -13.826 9.927 15.752 1.00 91.81 241 VAL A O 1
ATOM 1840 N N . PRO A 1 242 ? -11.727 10.626 16.176 1.00 88.62 242 PRO A N 1
ATOM 1841 C CA . PRO A 1 242 ? -11.904 10.691 17.620 1.00 88.62 242 PRO A CA 1
ATOM 1842 C C . PRO A 1 242 ? -12.932 11.744 18.029 1.00 88.62 242 PRO A C 1
ATOM 1844 O O . PRO A 1 242 ? -13.019 12.815 17.422 1.00 88.62 242 PRO A O 1
ATOM 1847 N N . TYR A 1 243 ? -13.648 11.462 19.112 1.00 86.06 243 TYR A N 1
ATOM 1848 C CA . TYR A 1 243 ? -14.505 12.436 19.771 1.00 86.06 243 TYR A CA 1
ATOM 1849 C C . TYR A 1 243 ? -13.694 13.226 20.801 1.00 86.06 243 TYR A C 1
ATOM 1851 O O . TYR A 1 243 ? -12.833 12.676 21.490 1.00 86.06 243 TYR A O 1
ATOM 1859 N N . VAL A 1 244 ? -13.964 14.523 20.892 1.00 84.00 244 VAL A N 1
ATOM 1860 C CA . VAL A 1 244 ? -13.328 15.458 21.821 1.00 84.00 244 VAL A CA 1
ATOM 1861 C C . VAL A 1 244 ? -14.394 16.286 22.527 1.00 84.00 244 VAL A C 1
ATOM 1863 O O . VAL A 1 244 ? -15.446 16.595 21.959 1.00 84.00 244 VAL A O 1
ATOM 1866 N N . THR A 1 245 ? -14.110 16.667 23.769 1.00 83.00 245 THR A N 1
ATOM 1867 C CA . THR A 1 245 ? -14.914 17.658 24.484 1.00 83.00 245 THR A CA 1
ATOM 1868 C C . THR A 1 245 ? -14.642 19.031 23.883 1.00 83.00 245 THR A C 1
ATOM 1870 O O . THR A 1 245 ? -13.504 19.503 23.866 1.00 83.00 245 THR A O 1
ATOM 1873 N N . LYS A 1 246 ? -15.686 19.664 23.360 1.00 82.19 246 LYS A N 1
ATOM 1874 C CA . LYS A 1 246 ? -15.642 21.004 22.784 1.00 82.19 246 LYS A CA 1
ATOM 1875 C C . LYS A 1 246 ? -15.652 22.071 23.890 1.00 82.19 246 LYS A C 1
ATOM 1877 O O . LYS A 1 246 ? -16.022 21.773 25.026 1.00 82.19 246 LYS A O 1
ATOM 1882 N N . PRO A 1 247 ? -15.280 23.329 23.579 1.00 85.19 247 PRO A N 1
ATOM 1883 C CA . PRO A 1 247 ? -15.286 24.420 24.560 1.00 85.19 247 PRO A CA 1
ATOM 1884 C C . PRO A 1 247 ? -16.648 24.673 25.227 1.00 85.19 247 PRO A C 1
ATOM 1886 O O . PRO A 1 247 ? -16.694 25.213 26.327 1.00 85.19 247 PRO A O 1
ATOM 1889 N N . ASP A 1 248 ? -17.746 24.276 24.580 1.00 85.88 248 ASP A N 1
ATOM 1890 C CA . ASP A 1 248 ? -19.116 24.366 25.099 1.00 85.88 248 ASP A CA 1
ATOM 1891 C C . ASP A 1 248 ? -19.510 23.193 26.024 1.00 85.88 248 ASP A C 1
ATOM 1893 O O . ASP A 1 248 ? -20.656 23.108 26.462 1.00 85.88 248 ASP A O 1
ATOM 1897 N N . GLY A 1 249 ? -18.576 22.285 26.327 1.00 82.00 249 GLY A N 1
ATOM 1898 C CA . GLY A 1 249 ? -18.799 21.103 27.161 1.00 82.00 249 GLY A CA 1
ATOM 1899 C C . GLY A 1 249 ? -19.462 19.930 26.435 1.00 82.00 249 GLY A C 1
ATOM 1900 O O . GLY A 1 249 ? -19.617 18.866 27.033 1.00 82.00 249 GLY A O 1
ATOM 1901 N N . THR A 1 250 ? -19.827 20.079 25.158 1.00 83.50 250 THR A N 1
ATOM 1902 C CA . THR A 1 250 ? -20.397 18.983 24.365 1.00 83.50 250 THR A CA 1
ATOM 1903 C C . THR A 1 250 ? -19.306 18.028 23.886 1.00 83.50 250 THR A C 1
ATOM 1905 O O . THR A 1 250 ? -18.184 18.435 23.587 1.00 83.50 250 THR A O 1
ATOM 1908 N N . VAL A 1 251 ? -19.623 16.737 23.795 1.00 79.19 251 VAL A N 1
ATOM 1909 C CA . VAL A 1 251 ? -18.726 15.729 23.214 1.00 79.19 251 VAL A CA 1
ATOM 1910 C C . VAL A 1 251 ? -19.139 15.505 21.765 1.00 79.19 251 VAL A C 1
ATOM 1912 O O . VAL A 1 251 ? -20.298 15.217 21.477 1.00 79.19 251 VAL A O 1
ATOM 1915 N N . GLY A 1 252 ? -18.201 15.660 20.835 1.00 80.25 252 GLY A N 1
ATOM 1916 C CA . GLY A 1 252 ? -18.457 15.466 19.408 1.00 80.25 252 GLY A CA 1
ATOM 1917 C C . GLY A 1 252 ? -17.185 15.124 18.640 1.00 80.25 252 GLY A C 1
ATOM 1918 O O . GLY A 1 252 ? -16.105 15.162 19.227 1.00 80.25 252 GLY A O 1
ATOM 1919 N N . PRO A 1 253 ? -17.277 14.810 17.338 1.00 84.38 253 PRO A N 1
ATOM 1920 C CA . PRO A 1 253 ? -16.100 14.521 16.526 1.00 84.38 253 PRO A CA 1
ATOM 1921 C C . PRO A 1 253 ? -15.123 15.701 16.548 1.00 84.38 253 PRO A C 1
ATOM 1923 O O . PRO A 1 253 ? -15.538 16.866 16.602 1.00 84.38 253 PRO A O 1
ATOM 1926 N N . THR A 1 254 ? -13.826 15.399 16.497 1.00 86.50 254 THR A N 1
ATOM 1927 C CA . THR A 1 254 ? -12.791 16.423 16.332 1.00 86.50 254 THR A CA 1
ATOM 1928 C C . THR A 1 254 ? -13.039 17.244 15.066 1.00 86.50 254 THR A C 1
ATOM 1930 O O . THR A 1 254 ? -13.418 16.712 14.024 1.00 86.50 254 THR A O 1
ATOM 1933 N N . GLY A 1 255 ? -12.833 18.559 15.170 1.00 85.25 255 GLY A N 1
ATOM 1934 C CA . GLY A 1 255 ? -12.861 19.469 14.023 1.00 85.25 255 GLY A CA 1
ATOM 1935 C C . GLY A 1 255 ? -11.547 19.502 13.238 1.00 85.25 255 GLY A C 1
ATOM 1936 O O . GLY A 1 255 ? -11.473 20.179 12.217 1.00 85.25 255 GLY A O 1
ATOM 1937 N N . ASP A 1 256 ? -10.508 18.805 13.708 1.00 90.75 256 ASP A N 1
ATOM 1938 C CA . ASP A 1 256 ? -9.224 18.717 13.017 1.00 90.75 256 ASP A CA 1
ATOM 1939 C C . ASP A 1 256 ? -9.317 17.754 11.824 1.00 90.75 256 ASP A C 1
ATOM 1941 O O . ASP A 1 256 ? -9.389 16.534 11.988 1.00 90.75 256 ASP A O 1
ATOM 1945 N N . SER A 1 257 ? -9.288 18.309 10.610 1.00 91.50 257 SER A N 1
ATOM 1946 C CA . SER A 1 257 ? -9.374 17.559 9.354 1.00 91.50 257 SER A CA 1
ATOM 1947 C C . SER A 1 257 ? -8.171 16.660 9.074 1.00 91.50 257 SER A C 1
ATOM 1949 O O . SER A 1 257 ? -8.226 15.851 8.149 1.00 91.50 257 SER A O 1
ATOM 1951 N N . THR A 1 258 ? -7.080 16.794 9.828 1.00 92.88 258 THR A N 1
ATOM 1952 C CA . THR A 1 258 ? -5.883 15.952 9.694 1.00 92.88 258 THR A CA 1
ATOM 1953 C C . THR A 1 258 ? -5.932 14.703 10.575 1.00 92.88 258 THR A C 1
ATOM 1955 O O . THR A 1 258 ? -5.114 13.800 10.397 1.00 92.88 258 THR A O 1
ATOM 1958 N N . VAL A 1 259 ? -6.900 14.627 11.497 1.00 94.69 259 VAL A N 1
ATOM 1959 C CA . VAL A 1 259 ? -7.004 13.566 12.502 1.00 94.69 259 VAL A CA 1
ATOM 1960 C C . VAL A 1 259 ? -8.060 12.531 12.117 1.00 94.69 259 VAL A C 1
ATOM 1962 O O . VAL A 1 259 ? -9.177 12.869 11.733 1.00 94.69 259 VAL A O 1
ATOM 1965 N N . GLY A 1 260 ? -7.730 11.250 12.286 1.00 94.44 260 GLY A N 1
ATOM 1966 C CA . GLY A 1 260 ? -8.662 10.132 12.120 1.00 94.44 260 GLY A CA 1
ATOM 1967 C C . GLY A 1 260 ? -8.095 8.809 12.615 1.00 94.44 260 GLY A C 1
ATOM 1968 O O . GLY A 1 260 ? -6.910 8.699 12.917 1.00 94.44 260 GLY A O 1
ATOM 1969 N N . PHE A 1 261 ? -8.935 7.784 12.724 1.00 95.62 261 PHE A N 1
ATOM 1970 C CA . PHE A 1 261 ? -8.465 6.459 13.120 1.00 95.62 261 PHE A CA 1
ATOM 1971 C C . PHE A 1 261 ? -7.764 5.750 11.958 1.00 95.62 261 PHE A C 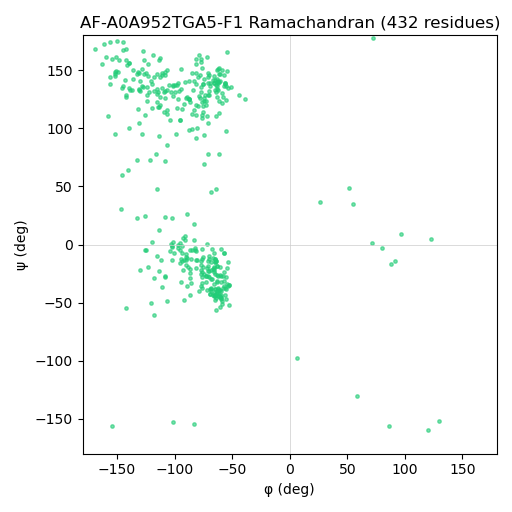1
ATOM 1973 O O . PHE A 1 261 ? -8.310 5.666 10.855 1.00 95.62 261 PHE A O 1
ATOM 1980 N N . GLY A 1 262 ? -6.570 5.212 12.232 1.00 96.06 262 GLY A N 1
ATOM 1981 C CA . GLY A 1 262 ? -5.790 4.406 11.296 1.00 96.06 262 GLY A CA 1
ATOM 1982 C C . GLY A 1 262 ? -4.331 4.850 11.145 1.00 96.06 262 GLY A C 1
ATOM 1983 O O . GLY A 1 262 ? -3.718 5.399 12.069 1.00 96.06 262 GLY A O 1
ATOM 1984 N N . ARG A 1 263 ? -3.760 4.583 9.968 1.00 97.50 263 ARG A N 1
ATOM 1985 C CA . ARG A 1 263 ? -2.353 4.823 9.624 1.00 97.50 263 ARG A CA 1
ATOM 1986 C C . ARG A 1 263 ? -2.217 5.577 8.309 1.00 97.50 263 ARG A C 1
ATOM 1988 O O . ARG A 1 263 ? -2.941 5.320 7.350 1.00 97.50 263 ARG A O 1
ATOM 1995 N N . GLY A 1 264 ? -1.266 6.501 8.272 1.00 97.56 264 GLY A N 1
ATOM 1996 C CA . GLY A 1 264 ? -0.831 7.188 7.064 1.00 97.56 264 GLY A CA 1
ATOM 1997 C C . GLY A 1 264 ? 0.551 6.701 6.652 1.00 97.56 264 GLY A C 1
ATOM 1998 O O . GLY A 1 264 ? 1.387 6.413 7.504 1.00 97.56 264 GLY A O 1
ATOM 1999 N N . TYR A 1 265 ? 0.794 6.635 5.352 1.00 97.88 265 TYR A N 1
ATOM 2000 C CA . TYR A 1 265 ? 2.050 6.217 4.751 1.00 97.88 265 TYR A CA 1
ATOM 2001 C C . TYR A 1 265 ? 2.511 7.318 3.793 1.00 97.88 265 TYR A C 1
ATOM 2003 O O . TYR A 1 265 ? 1.878 7.577 2.763 1.00 97.88 265 TYR A O 1
ATOM 2011 N N . TYR A 1 266 ? 3.601 7.997 4.147 1.00 95.94 266 TYR A N 1
ATOM 2012 C CA . TYR A 1 266 ? 4.293 8.929 3.260 1.00 95.94 266 TYR A CA 1
ATOM 2013 C C . TYR A 1 266 ? 5.313 8.158 2.439 1.00 95.94 266 TYR A C 1
ATOM 2015 O O . TYR A 1 266 ? 6.139 7.447 3.006 1.00 95.94 266 TYR A O 1
ATOM 2023 N N . LEU A 1 267 ? 5.230 8.279 1.117 1.00 96.31 267 LEU A N 1
ATOM 2024 C CA . LEU A 1 267 ? 6.058 7.529 0.181 1.00 96.31 267 LEU A CA 1
ATOM 2025 C C . LEU A 1 267 ? 7.050 8.486 -0.476 1.00 96.31 267 LEU A C 1
ATOM 2027 O O . LEU A 1 267 ? 6.646 9.534 -0.981 1.00 96.31 267 LEU A O 1
ATOM 2031 N N . THR A 1 268 ? 8.320 8.098 -0.501 1.00 94.75 268 THR A N 1
ATOM 2032 C CA . THR A 1 268 ? 9.392 8.860 -1.151 1.00 94.75 268 THR A CA 1
ATOM 2033 C C . THR A 1 268 ? 9.843 8.142 -2.414 1.00 94.75 268 THR A C 1
ATOM 2035 O O . THR A 1 268 ? 10.099 6.936 -2.390 1.00 94.75 268 THR A O 1
ATOM 2038 N N . PHE A 1 269 ? 9.957 8.890 -3.511 1.00 94.00 269 PHE A N 1
ATOM 2039 C CA . PHE A 1 269 ? 10.399 8.370 -4.800 1.00 94.00 269 PHE A CA 1
ATOM 2040 C C . PHE A 1 269 ? 11.728 8.986 -5.229 1.00 94.00 269 PHE A C 1
ATOM 2042 O O . PHE A 1 269 ? 11.992 10.150 -4.939 1.00 94.00 269 PHE A O 1
ATOM 2049 N N . ASP A 1 270 ? 12.542 8.205 -5.934 1.00 90.25 270 ASP A N 1
ATOM 2050 C CA . ASP A 1 270 ? 13.859 8.614 -6.431 1.00 90.25 270 ASP A CA 1
ATOM 2051 C C . ASP A 1 270 ? 14.205 7.864 -7.736 1.00 90.25 270 ASP A C 1
ATOM 2053 O O . ASP A 1 270 ? 13.473 6.973 -8.177 1.00 90.25 270 ASP A O 1
ATOM 2057 N N . ARG A 1 271 ? 15.332 8.217 -8.357 1.00 81.81 271 ARG A N 1
ATOM 2058 C CA . ARG A 1 271 ? 15.956 7.585 -9.542 1.00 81.81 271 ARG A CA 1
ATOM 2059 C C . ARG A 1 271 ? 16.975 6.520 -9.158 1.00 81.81 271 ARG A C 1
ATOM 2061 O O . ARG A 1 271 ? 17.706 6.055 -10.029 1.00 81.81 271 ARG A O 1
ATOM 2068 N N . GLY A 1 272 ? 17.069 6.223 -7.857 1.00 66.38 272 GLY A N 1
ATOM 2069 C CA . GLY A 1 272 ? 18.198 5.571 -7.200 1.00 66.38 272 GLY A CA 1
ATOM 2070 C C . GLY A 1 272 ? 18.848 4.459 -8.019 1.00 66.38 272 GLY A C 1
ATOM 2071 O O . GLY A 1 272 ? 18.183 3.505 -8.421 1.00 66.38 272 GLY A O 1
ATOM 2072 N N . LEU A 1 273 ? 20.159 4.584 -8.217 1.00 63.66 273 LEU A N 1
ATOM 2073 C CA . LEU A 1 273 ? 20.991 3.551 -8.817 1.00 63.66 273 LEU A CA 1
ATOM 2074 C C . LEU A 1 273 ? 21.481 2.614 -7.728 1.00 63.66 273 LEU A C 1
ATOM 2076 O O . LEU A 1 273 ? 22.140 3.040 -6.785 1.00 63.66 273 LEU A O 1
ATOM 2080 N N . SER A 1 274 ? 21.222 1.330 -7.909 1.00 60.22 274 SER A N 1
ATOM 2081 C CA . SER A 1 274 ? 21.956 0.286 -7.222 1.00 60.22 274 SER A CA 1
ATOM 2082 C C . SER A 1 274 ? 22.661 -0.588 -8.245 1.00 60.22 274 SER A C 1
ATOM 2084 O O . SER A 1 274 ? 22.293 -0.633 -9.421 1.00 60.22 274 SER A O 1
ATOM 2086 N N . GLN A 1 275 ? 23.636 -1.370 -7.789 1.00 55.38 275 GLN A N 1
ATOM 2087 C CA . GLN A 1 275 ? 24.176 -2.486 -8.576 1.00 55.38 275 GLN A CA 1
ATOM 2088 C C . GLN A 1 275 ? 23.082 -3.463 -9.070 1.00 55.38 275 GLN A C 1
ATOM 2090 O O . GLN A 1 275 ? 23.334 -4.257 -9.967 1.00 55.38 275 GLN A O 1
ATOM 2095 N N . TYR A 1 276 ? 21.872 -3.388 -8.500 1.00 50.59 276 TYR A N 1
ATOM 2096 C CA . TYR A 1 276 ? 20.726 -4.253 -8.765 1.00 50.59 276 TYR A CA 1
ATOM 2097 C C . TYR A 1 276 ? 19.647 -3.625 -9.666 1.00 50.59 276 TYR A C 1
ATOM 2099 O O . TYR A 1 276 ? 18.788 -4.351 -10.151 1.00 50.59 276 TYR A O 1
ATOM 2107 N N . THR A 1 277 ? 19.661 -2.308 -9.917 1.00 52.72 277 THR A N 1
ATOM 2108 C CA . THR A 1 277 ? 18.698 -1.642 -10.825 1.00 52.72 277 THR A CA 1
ATOM 2109 C C . THR A 1 277 ? 19.178 -1.569 -12.275 1.00 52.72 277 THR A C 1
ATOM 2111 O O . THR A 1 277 ? 18.482 -1.012 -13.129 1.00 52.72 277 THR A O 1
ATOM 2114 N N . ARG A 1 278 ? 20.342 -2.161 -12.574 1.00 57.84 278 ARG A N 1
ATOM 2115 C CA . ARG A 1 278 ? 20.846 -2.384 -13.932 1.00 57.84 278 ARG A CA 1
ATOM 2116 C C . ARG A 1 278 ? 20.515 -3.817 -14.339 1.00 57.84 278 ARG A C 1
ATOM 2118 O O . ARG A 1 278 ? 21.061 -4.754 -13.769 1.00 57.84 278 ARG A O 1
ATOM 2125 N N . ALA A 1 279 ? 19.702 -4.003 -15.378 1.00 51.41 279 ALA A N 1
ATOM 2126 C CA . ALA A 1 279 ? 19.494 -5.340 -15.955 1.00 51.41 279 ALA A CA 1
ATOM 2127 C C . ALA A 1 279 ? 20.731 -5.854 -16.731 1.00 51.41 279 ALA A C 1
ATOM 2129 O O . ALA A 1 279 ? 20.717 -6.934 -17.317 1.00 51.41 279 ALA A O 1
ATOM 2130 N N . ILE A 1 280 ? 21.812 -5.068 -16.776 1.00 51.34 280 ILE A N 1
ATOM 2131 C CA . ILE A 1 280 ? 23.026 -5.360 -17.534 1.00 51.34 280 ILE A CA 1
ATOM 2132 C C . ILE A 1 280 ? 24.084 -5.942 -16.595 1.00 51.34 280 ILE A C 1
ATOM 2134 O O . ILE A 1 280 ? 24.407 -5.335 -15.575 1.00 51.34 280 ILE A O 1
ATOM 2138 N N . ARG A 1 281 ? 24.701 -7.063 -17.003 1.00 45.91 281 ARG A N 1
ATOM 2139 C CA . ARG A 1 281 ? 25.969 -7.608 -16.468 1.00 45.91 281 ARG A CA 1
ATOM 2140 C C . ARG A 1 281 ? 27.157 -6.660 -16.721 1.00 45.91 281 ARG A C 1
ATOM 2142 O O . ARG A 1 281 ? 28.182 -7.075 -17.257 1.00 45.91 281 ARG A O 1
ATOM 2149 N N . ALA A 1 282 ? 27.025 -5.374 -16.428 1.00 43.12 282 ALA A N 1
ATOM 2150 C CA . ALA A 1 282 ? 28.155 -4.467 -16.487 1.00 43.12 282 ALA A CA 1
ATOM 2151 C C . ALA A 1 282 ? 29.006 -4.742 -15.248 1.00 43.12 282 ALA A C 1
ATOM 2153 O O . ALA A 1 282 ? 28.558 -4.521 -14.125 1.00 43.12 282 ALA A O 1
ATOM 2154 N N . THR A 1 283 ? 30.216 -5.256 -15.455 1.00 43.69 283 THR A N 1
ATOM 2155 C CA . THR A 1 283 ? 31.278 -5.295 -14.450 1.00 43.69 283 THR A CA 1
ATOM 2156 C C . THR A 1 283 ? 31.486 -3.860 -13.969 1.00 43.69 283 THR A C 1
ATOM 2158 O O . THR A 1 283 ? 32.098 -3.052 -14.664 1.00 43.69 283 THR A O 1
ATOM 2161 N N . VAL A 1 284 ? 30.877 -3.493 -12.843 1.00 47.31 284 VAL A N 1
ATOM 2162 C CA . VAL A 1 284 ? 31.098 -2.178 -12.244 1.00 47.31 284 VAL A CA 1
ATOM 2163 C C . VAL A 1 284 ? 32.425 -2.260 -11.514 1.00 47.31 284 VAL A C 1
ATOM 2165 O O . VAL A 1 284 ? 32.645 -3.185 -10.731 1.00 47.31 284 VAL A O 1
ATOM 2168 N N . ASP A 1 285 ? 33.313 -1.315 -11.796 1.00 49.84 285 ASP A N 1
ATOM 2169 C CA . ASP A 1 285 ? 34.540 -1.166 -11.030 1.00 49.84 285 ASP A CA 1
ATOM 2170 C C . ASP A 1 285 ? 34.138 -0.919 -9.558 1.00 49.84 285 ASP A C 1
ATOM 2172 O O . ASP A 1 285 ? 33.377 0.029 -9.313 1.00 49.84 285 ASP A O 1
ATOM 2176 N N . PRO A 1 286 ? 34.567 -1.744 -8.578 1.00 50.56 286 PRO A N 1
ATOM 2177 C CA . PRO A 1 286 ? 34.055 -1.729 -7.199 1.00 50.56 286 PRO A CA 1
ATOM 2178 C C . PRO A 1 286 ? 34.175 -0.389 -6.450 1.00 50.56 286 PRO A C 1
ATOM 2180 O O . PRO A 1 286 ? 33.669 -0.267 -5.337 1.00 50.56 286 PRO A O 1
ATOM 2183 N N . GLY A 1 287 ? 34.858 0.604 -7.029 1.00 52.72 287 GLY A N 1
ATOM 2184 C CA . GLY A 1 287 ? 35.058 1.941 -6.467 1.00 52.72 287 GLY A CA 1
ATOM 2185 C C . GLY A 1 287 ? 34.208 3.063 -7.076 1.00 52.72 287 GLY A C 1
ATOM 2186 O O . GLY A 1 287 ? 34.271 4.182 -6.572 1.00 52.72 287 GLY A O 1
ATOM 2187 N N . SER A 1 288 ? 33.422 2.814 -8.131 1.00 55.28 288 SER A N 1
ATOM 2188 C CA . SER A 1 288 ? 32.557 3.843 -8.732 1.00 55.28 288 SER A CA 1
ATOM 2189 C C . SER A 1 288 ? 31.093 3.579 -8.390 1.00 55.28 288 SER A C 1
ATOM 2191 O O . SER A 1 288 ? 30.524 2.591 -8.844 1.00 55.28 288 SER A O 1
ATOM 2193 N N . VAL A 1 289 ? 30.478 4.448 -7.580 1.00 59.62 289 VAL A N 1
ATOM 2194 C CA . VAL A 1 289 ? 29.022 4.438 -7.374 1.00 59.62 289 VAL A CA 1
ATOM 2195 C C . VAL A 1 289 ? 28.396 5.063 -8.623 1.00 59.62 289 VAL A C 1
ATOM 2197 O O . VAL A 1 289 ? 28.605 6.255 -8.861 1.00 59.62 289 VAL A O 1
ATOM 2200 N N . PRO A 1 290 ? 27.680 4.298 -9.462 1.00 67.00 290 PRO A N 1
ATOM 2201 C CA . PRO A 1 290 ? 27.067 4.847 -10.663 1.00 67.00 290 PRO A CA 1
ATOM 2202 C C . PRO A 1 290 ? 26.021 5.908 -10.277 1.00 67.00 290 PRO A C 1
ATOM 2204 O O . PRO A 1 290 ? 25.238 5.686 -9.355 1.00 67.00 290 PRO A O 1
ATOM 2207 N N . VAL A 1 291 ? 25.996 7.053 -10.969 1.00 73.00 291 VAL A N 1
ATOM 2208 C CA . VAL A 1 291 ? 25.021 8.138 -10.728 1.00 73.00 291 VAL A CA 1
ATOM 2209 C C . VAL A 1 291 ? 23.934 8.109 -11.809 1.00 73.00 291 VAL A C 1
ATOM 2211 O O . VAL A 1 291 ? 24.286 8.004 -12.989 1.00 73.00 291 VAL A O 1
ATOM 2214 N N . PRO A 1 292 ? 22.630 8.164 -11.450 1.00 80.56 292 PRO A N 1
ATOM 2215 C CA . PRO A 1 292 ? 21.558 8.115 -12.436 1.00 80.56 292 PRO A CA 1
ATOM 2216 C C . PRO A 1 292 ? 21.654 9.292 -13.391 1.00 80.56 292 PRO A C 1
ATOM 2218 O O . PRO A 1 292 ? 21.916 10.422 -12.971 1.00 80.56 292 PRO A O 1
ATOM 2221 N N . HIS A 1 293 ? 21.400 9.046 -14.674 1.00 84.19 293 HIS A N 1
ATOM 2222 C CA . HIS A 1 293 ? 21.303 10.132 -15.631 1.00 84.19 293 HIS A CA 1
ATOM 2223 C C . HIS A 1 293 ? 20.168 11.078 -15.215 1.00 84.19 293 HIS A C 1
ATOM 2225 O O . HIS A 1 293 ? 19.086 10.652 -14.808 1.00 84.19 293 HIS A O 1
ATOM 2231 N N . THR A 1 294 ? 20.377 12.384 -15.362 1.00 83.31 294 THR A N 1
ATOM 2232 C CA . THR A 1 294 ? 19.421 13.425 -14.936 1.00 83.31 294 THR A CA 1
ATOM 2233 C C . THR A 1 294 ? 18.091 13.403 -15.697 1.00 83.31 294 THR A C 1
ATOM 2235 O O . THR A 1 294 ? 17.133 14.047 -15.273 1.00 83.31 294 THR A O 1
ATOM 2238 N N . LEU A 1 295 ? 18.023 12.659 -16.802 1.00 85.06 295 LEU A N 1
ATOM 2239 C CA . LEU A 1 295 ? 16.808 12.448 -17.598 1.00 85.06 295 LEU A CA 1
ATOM 2240 C C . LEU A 1 295 ? 15.980 11.248 -17.130 1.00 85.06 295 LEU A C 1
ATOM 2242 O O . LEU A 1 295 ? 14.833 11.105 -17.548 1.00 85.06 295 LEU A O 1
ATOM 2246 N N . ASN A 1 296 ? 16.525 10.409 -16.249 1.00 85.94 296 ASN A N 1
ATOM 2247 C CA . ASN A 1 296 ? 15.757 9.317 -15.678 1.00 85.94 296 ASN A CA 1
ATOM 2248 C C . ASN A 1 296 ? 14.711 9.855 -14.705 1.00 85.94 296 ASN A C 1
ATOM 2250 O O . ASN A 1 296 ? 14.953 10.853 -14.021 1.00 85.94 296 ASN A O 1
ATOM 2254 N N . PRO A 1 297 ? 13.558 9.190 -14.604 1.00 87.56 297 PRO A N 1
ATOM 2255 C CA . PRO A 1 297 ? 12.536 9.593 -13.661 1.00 87.56 297 PRO A CA 1
ATOM 2256 C C . PRO A 1 297 ? 12.763 9.108 -12.243 1.00 87.56 297 PRO A C 1
ATOM 2258 O O . PRO A 1 297 ? 13.337 8.048 -12.008 1.00 87.56 297 PRO A O 1
ATOM 2261 N N . ASP A 1 298 ? 12.167 9.850 -11.314 1.00 90.12 298 ASP A N 1
ATOM 2262 C CA . ASP A 1 298 ? 11.992 9.440 -9.925 1.00 90.12 298 ASP A CA 1
ATOM 2263 C C . ASP A 1 298 ? 10.872 8.384 -9.841 1.00 90.12 298 ASP A C 1
ATOM 2265 O O . ASP A 1 298 ? 9.754 8.694 -9.433 1.00 90.12 298 ASP A O 1
ATOM 2269 N N . ASN A 1 299 ? 11.098 7.168 -10.355 1.00 91.56 299 ASN A N 1
ATOM 2270 C CA . ASN A 1 299 ? 10.085 6.106 -10.464 1.00 91.56 299 ASN A CA 1
ATOM 2271 C C . ASN A 1 299 ? 10.352 4.876 -9.576 1.00 91.56 299 ASN A C 1
ATOM 2273 O O . ASN A 1 299 ? 9.659 3.867 -9.716 1.00 91.56 299 ASN A O 1
ATOM 2277 N N . LEU A 1 300 ? 11.292 4.972 -8.634 1.00 92.06 300 LEU A N 1
ATOM 2278 C CA . LEU A 1 300 ? 11.566 3.954 -7.619 1.00 92.06 300 LEU A CA 1
ATOM 2279 C C . LEU A 1 300 ? 11.059 4.404 -6.255 1.00 92.06 300 LEU A C 1
ATOM 2281 O O . LEU A 1 300 ? 11.351 5.517 -5.834 1.00 92.06 300 LEU A O 1
ATOM 2285 N N . LEU A 1 301 ? 10.346 3.530 -5.544 1.00 94.62 301 LEU A N 1
ATOM 2286 C CA . LEU A 1 301 ? 9.953 3.775 -4.154 1.00 94.62 301 LEU A CA 1
ATOM 2287 C C . LEU A 1 301 ? 11.131 3.424 -3.236 1.00 94.62 301 LEU A C 1
ATOM 2289 O O . LEU A 1 301 ? 11.597 2.281 -3.235 1.00 94.62 301 LEU A O 1
ATOM 2293 N N . THR A 1 302 ? 11.622 4.401 -2.475 1.00 92.31 302 THR A N 1
ATOM 2294 C CA . THR A 1 302 ? 12.861 4.273 -1.687 1.00 92.31 302 THR A CA 1
ATOM 2295 C C . THR A 1 302 ? 12.648 4.313 -0.181 1.00 92.31 302 THR A C 1
ATOM 2297 O O . THR A 1 302 ? 13.460 3.750 0.553 1.00 92.31 302 THR A O 1
ATOM 2300 N N . GLU A 1 303 ? 11.550 4.903 0.284 1.00 93.88 303 GLU A N 1
ATOM 2301 C CA . GLU A 1 303 ? 11.216 4.973 1.705 1.00 93.88 303 GLU A CA 1
ATOM 2302 C C . GLU A 1 303 ? 9.700 5.041 1.906 1.00 93.88 303 GLU A C 1
ATOM 2304 O O . GLU A 1 303 ? 8.980 5.656 1.111 1.00 93.88 303 GLU A O 1
ATOM 2309 N N . ILE A 1 304 ? 9.232 4.446 3.007 1.00 97.38 304 ILE A N 1
ATOM 2310 C CA . ILE A 1 304 ? 7.902 4.716 3.553 1.00 97.38 304 ILE A CA 1
ATOM 2311 C C . ILE A 1 304 ? 8.035 5.164 5.003 1.00 97.38 304 ILE A C 1
ATOM 2313 O O . ILE A 1 304 ? 8.649 4.478 5.821 1.00 97.38 304 ILE A O 1
ATOM 2317 N N . ARG A 1 305 ? 7.408 6.292 5.335 1.00 96.38 305 ARG A N 1
ATOM 2318 C CA . ARG A 1 305 ? 7.239 6.758 6.714 1.00 96.38 305 ARG A CA 1
ATOM 2319 C C . ARG A 1 305 ? 5.793 6.559 7.139 1.00 96.38 305 ARG A C 1
ATOM 2321 O O . ARG A 1 305 ? 4.885 7.171 6.581 1.00 96.38 305 ARG A O 1
ATOM 2328 N N . GLU A 1 306 ? 5.598 5.707 8.132 1.00 96.75 306 GLU A N 1
ATOM 2329 C CA . GLU A 1 306 ? 4.315 5.459 8.778 1.00 96.75 306 GLU A CA 1
ATOM 2330 C C . GLU A 1 306 ? 4.037 6.556 9.813 1.00 96.75 306 GLU A C 1
ATOM 2332 O O . GLU A 1 306 ? 4.930 6.970 10.557 1.00 96.75 306 GLU A O 1
ATOM 2337 N N . VAL A 1 307 ? 2.796 7.026 9.872 1.00 96.12 307 VAL A N 1
ATOM 2338 C CA . VAL A 1 307 ? 2.301 7.957 10.889 1.00 96.12 307 VAL A CA 1
ATOM 2339 C C . VAL A 1 307 ? 0.994 7.452 11.483 1.00 96.12 307 VAL A C 1
ATOM 2341 O O . VAL A 1 307 ? 0.169 6.845 10.794 1.00 96.12 307 VAL A O 1
ATOM 2344 N N . ASN A 1 308 ? 0.776 7.739 12.764 1.00 96.06 308 ASN A N 1
ATOM 2345 C CA . ASN A 1 308 ? -0.516 7.511 13.400 1.00 96.06 308 ASN A CA 1
ATOM 2346 C C . ASN A 1 308 ? -1.445 8.692 13.102 1.00 96.06 308 ASN A C 1
ATOM 2348 O O . ASN A 1 308 ? -1.195 9.807 13.557 1.00 96.06 308 ASN A O 1
ATOM 2352 N N . LEU A 1 309 ? -2.535 8.441 12.375 1.00 96.31 309 LEU A N 1
ATOM 2353 C CA . LEU A 1 309 ? -3.490 9.488 12.004 1.00 96.31 309 LEU A CA 1
ATOM 2354 C C . LEU A 1 309 ? -4.312 9.996 13.195 1.00 96.31 309 LEU A C 1
ATOM 2356 O O . LEU A 1 309 ? -4.915 11.061 13.103 1.00 96.31 309 LEU A O 1
ATOM 2360 N N . ARG A 1 310 ? -4.314 9.293 14.335 1.00 93.81 310 ARG A N 1
ATOM 2361 C CA . ARG A 1 310 ? -4.947 9.777 15.572 1.00 93.81 310 ARG A CA 1
ATOM 2362 C C . ARG A 1 310 ? -4.139 10.904 16.216 1.00 93.81 310 ARG A C 1
ATOM 2364 O O . ARG A 1 310 ? -4.700 11.734 16.924 1.00 93.81 310 ARG A O 1
ATOM 2371 N N . THR A 1 311 ? -2.828 10.921 15.984 1.00 92.88 311 THR A N 1
ATOM 2372 C CA . THR A 1 311 ? -1.879 11.885 16.556 1.00 92.88 311 THR A CA 1
ATOM 2373 C C . THR A 1 311 ? -0.836 12.280 15.502 1.00 92.88 311 THR A C 1
ATOM 2375 O O . THR A 1 311 ? 0.350 11.987 15.675 1.00 92.88 311 THR A O 1
ATOM 2378 N N . PRO A 1 312 ? -1.240 12.928 14.394 1.00 87.12 312 PRO A N 1
ATOM 2379 C CA . PRO A 1 312 ? -0.352 13.188 13.258 1.00 87.12 312 PRO A CA 1
ATOM 2380 C C . PRO A 1 312 ? 0.832 14.098 13.629 1.00 87.12 312 PRO A C 1
ATOM 2382 O O . PRO A 1 312 ? 1.909 13.991 13.044 1.00 87.12 312 PRO A O 1
ATOM 2385 N N . SER A 1 313 ? 0.666 14.945 14.649 1.00 87.50 313 SER A N 1
ATOM 2386 C CA . SER A 1 313 ? 1.713 15.814 15.199 1.00 87.50 313 SER A CA 1
ATOM 2387 C C . SER A 1 313 ? 2.806 15.073 15.976 1.00 87.50 313 SER A C 1
ATOM 2389 O O . SER A 1 313 ? 3.893 15.619 16.143 1.00 87.50 313 SER A O 1
ATOM 2391 N N . ALA A 1 314 ? 2.563 13.831 16.417 1.00 85.25 314 ALA A N 1
ATOM 2392 C CA . ALA A 1 314 ? 3.565 13.013 17.104 1.00 85.25 314 ALA A CA 1
ATOM 2393 C C . ALA A 1 314 ? 4.697 12.543 16.166 1.00 85.25 314 ALA A C 1
ATOM 2395 O O . ALA A 1 314 ? 5.713 12.032 16.631 1.00 85.25 314 ALA A O 1
ATOM 2396 N N . GLY A 1 315 ? 4.542 12.740 14.852 1.00 85.75 315 GLY A N 1
ATOM 2397 C CA . GLY A 1 315 ? 5.549 12.412 13.852 1.00 85.75 315 GLY A CA 1
ATOM 2398 C C . GLY A 1 315 ? 5.490 10.959 13.376 1.00 85.75 315 GLY A C 1
ATOM 2399 O O . GLY A 1 315 ? 4.443 10.313 13.380 1.00 85.75 315 GLY A O 1
ATOM 2400 N N . THR A 1 316 ? 6.627 10.470 12.881 1.00 88.19 316 THR A N 1
ATOM 2401 C CA . THR A 1 316 ? 6.755 9.131 12.289 1.00 88.19 316 THR A CA 1
ATOM 2402 C C . THR A 1 316 ? 6.756 8.053 13.362 1.00 88.19 316 THR A C 1
ATOM 2404 O O . THR A 1 316 ? 7.579 8.090 14.270 1.00 88.19 316 THR A O 1
ATOM 2407 N N . THR A 1 317 ? 5.859 7.078 13.227 1.00 88.31 317 THR A N 1
ATOM 2408 C CA . THR A 1 317 ? 5.778 5.911 14.114 1.00 88.31 317 THR A CA 1
ATOM 2409 C C . THR A 1 317 ? 6.706 4.787 13.680 1.00 88.31 317 THR A C 1
ATOM 2411 O O . THR A 1 317 ? 7.226 4.069 14.528 1.00 88.31 317 THR A O 1
ATOM 2414 N N . ALA A 1 318 ? 6.929 4.630 12.374 1.00 92.06 318 ALA A N 1
ATOM 2415 C CA . ALA A 1 318 ? 7.870 3.664 11.822 1.00 92.06 318 ALA A CA 1
ATOM 2416 C C . ALA A 1 318 ? 8.426 4.146 10.478 1.00 92.06 318 ALA A C 1
ATOM 2418 O O . ALA A 1 318 ? 7.722 4.789 9.701 1.00 92.06 318 ALA A O 1
ATOM 2419 N N . THR A 1 319 ? 9.669 3.777 10.180 1.00 93.75 319 THR A N 1
ATOM 2420 C CA . THR A 1 319 ? 10.261 3.933 8.846 1.00 93.75 319 THR A CA 1
ATOM 2421 C C . THR A 1 319 ? 10.493 2.550 8.267 1.00 93.75 319 THR A C 1
ATOM 2423 O O . THR A 1 319 ? 11.089 1.691 8.915 1.00 93.75 319 THR A O 1
ATOM 2426 N N . TRP A 1 320 ? 9.981 2.316 7.067 1.00 94.25 320 TRP A N 1
ATOM 2427 C CA . TRP A 1 320 ? 10.055 1.024 6.404 1.00 94.25 320 TRP A CA 1
ATOM 2428 C C . TRP A 1 320 ? 11.222 1.017 5.428 1.00 94.25 320 TRP A C 1
ATOM 2430 O O . TRP A 1 320 ? 11.431 1.978 4.683 1.00 94.25 320 TRP A O 1
ATOM 2440 N N . ALA A 1 321 ? 11.952 -0.093 5.394 1.00 82.44 321 ALA A N 1
ATOM 2441 C CA . ALA A 1 321 ? 13.009 -0.270 4.418 1.00 82.44 321 ALA A CA 1
ATOM 2442 C C . ALA A 1 321 ? 12.401 -0.641 3.056 1.00 82.44 321 ALA A C 1
ATOM 2444 O O . ALA A 1 321 ? 11.679 -1.634 2.933 1.00 82.44 321 ALA A O 1
ATOM 2445 N N . CYS A 1 322 ? 12.753 0.124 2.022 1.00 91.38 322 CYS A N 1
ATOM 2446 C CA . CYS A 1 322 ? 12.565 -0.247 0.617 1.00 91.38 322 CYS A CA 1
ATOM 2447 C C . CYS A 1 322 ? 13.944 -0.567 0.019 1.00 91.38 322 CYS A C 1
ATOM 2449 O O . CYS A 1 322 ? 14.522 0.259 -0.706 1.00 91.38 322 CYS A O 1
ATOM 2451 N N . PRO A 1 323 ? 14.544 -1.712 0.402 1.00 88.94 323 PRO A N 1
ATOM 2452 C CA . PRO A 1 323 ? 15.932 -1.987 0.085 1.00 88.94 323 PRO A CA 1
ATOM 2453 C C . PRO A 1 323 ? 16.127 -2.083 -1.424 1.00 88.94 323 PRO A C 1
ATOM 2455 O O . PRO A 1 323 ? 15.246 -2.507 -2.170 1.00 88.94 323 PRO A O 1
ATOM 2458 N N . GLU A 1 324 ? 17.323 -1.726 -1.873 1.00 85.00 324 GLU A N 1
ATOM 2459 C CA . GLU A 1 324 ? 17.710 -1.817 -3.281 1.00 85.00 324 GLU A CA 1
ATOM 2460 C C . GLU A 1 324 ? 17.575 -3.228 -3.850 1.00 85.00 324 GLU A C 1
ATOM 2462 O O . GLU A 1 324 ? 17.231 -3.388 -5.017 1.00 85.00 324 GLU A O 1
ATOM 2467 N N . SER A 1 325 ? 17.771 -4.251 -3.015 1.00 85.38 325 SER A N 1
ATOM 2468 C CA . SER A 1 325 ? 17.554 -5.654 -3.371 1.00 85.38 325 SER A CA 1
ATOM 2469 C C . SER A 1 325 ? 16.090 -5.991 -3.687 1.00 85.38 325 SER A C 1
ATOM 2471 O O . SER A 1 325 ? 15.827 -7.034 -4.275 1.00 85.38 325 SER A O 1
ATOM 2473 N N . ARG A 1 326 ? 15.132 -5.124 -3.337 1.00 90.38 326 ARG A N 1
ATOM 2474 C CA . ARG A 1 326 ? 13.690 -5.289 -3.594 1.00 90.38 326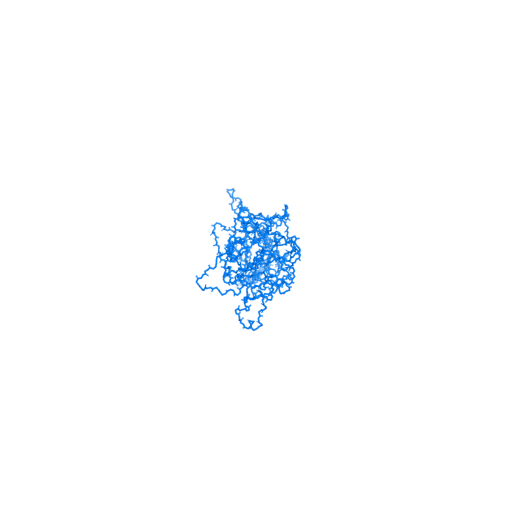 ARG A CA 1
ATOM 2475 C C . ARG A 1 326 ? 13.150 -4.345 -4.661 1.00 90.38 326 ARG A C 1
ATOM 2477 O O . ARG A 1 326 ? 11.954 -4.053 -4.701 1.00 90.38 326 ARG A O 1
ATOM 2484 N N . ARG A 1 327 ? 14.027 -3.867 -5.537 1.00 91.25 327 ARG A N 1
ATOM 2485 C CA . ARG A 1 327 ? 13.674 -3.065 -6.707 1.00 91.25 327 ARG A CA 1
ATOM 2486 C C . ARG A 1 327 ? 13.913 -3.930 -7.934 1.00 91.25 327 ARG A C 1
ATOM 2488 O O . ARG A 1 327 ? 15.042 -4.321 -8.201 1.00 91.25 327 ARG A O 1
ATOM 2495 N N . TYR A 1 328 ? 12.839 -4.261 -8.635 1.00 93.38 328 TYR A N 1
ATOM 2496 C CA . TYR A 1 328 ? 12.863 -5.166 -9.774 1.00 93.38 328 TYR A CA 1
ATOM 2497 C C . TYR A 1 328 ? 12.653 -4.387 -11.062 1.00 93.38 328 TYR A C 1
ATOM 2499 O O . TYR A 1 328 ? 11.660 -3.670 -11.184 1.00 93.38 328 TYR A O 1
ATOM 2507 N N . VAL A 1 329 ? 13.561 -4.542 -12.024 1.00 93.12 329 VAL A N 1
ATOM 2508 C CA . VAL A 1 329 ? 13.422 -3.945 -13.357 1.00 93.12 329 VAL A CA 1
ATOM 2509 C C . VAL A 1 329 ? 12.314 -4.665 -14.116 1.00 93.12 329 VAL A C 1
ATOM 2511 O O . VAL A 1 329 ? 12.323 -5.891 -14.224 1.00 93.12 329 VAL A O 1
ATOM 2514 N N . VAL A 1 330 ? 11.360 -3.922 -14.665 1.00 94.62 330 VAL A N 1
ATOM 2515 C CA . VAL A 1 330 ? 10.352 -4.484 -15.559 1.00 94.62 330 VAL A CA 1
ATOM 2516 C C . VAL A 1 330 ? 10.960 -4.609 -16.949 1.00 94.62 330 VAL A C 1
ATOM 2518 O O . VAL A 1 330 ? 11.245 -3.615 -17.611 1.00 94.62 330 VAL A O 1
ATOM 2521 N N . VAL A 1 331 ? 11.171 -5.839 -17.395 1.00 93.75 331 VAL A N 1
ATOM 2522 C CA . VAL A 1 331 ? 11.763 -6.147 -18.697 1.00 93.75 331 VAL A CA 1
ATOM 2523 C C . VAL A 1 331 ? 10.649 -6.459 -19.687 1.00 93.75 331 VAL A C 1
ATOM 2525 O O . VAL A 1 331 ? 9.675 -7.140 -19.357 1.00 93.75 331 VAL A O 1
ATOM 2528 N N . GLN A 1 332 ? 10.763 -5.932 -20.907 1.00 91.75 332 GLN A N 1
ATOM 2529 C CA . GLN A 1 332 ? 9.780 -6.220 -21.942 1.00 91.75 332 GLN A CA 1
ATOM 2530 C C . GLN A 1 332 ? 9.903 -7.683 -22.391 1.00 91.75 332 GLN A C 1
ATOM 2532 O O . GLN A 1 332 ? 11.019 -8.198 -22.448 1.00 91.75 332 GLN A O 1
ATOM 2537 N N . PRO A 1 333 ? 8.801 -8.367 -22.749 1.00 91.56 333 PRO A N 1
ATOM 2538 C CA . PRO A 1 333 ? 8.857 -9.788 -23.093 1.00 91.56 333 PRO A CA 1
ATOM 2539 C C . PRO A 1 333 ? 9.877 -10.151 -24.184 1.00 91.56 333 PRO A C 1
ATOM 2541 O O . PRO A 1 333 ? 10.523 -11.188 -24.073 1.00 91.56 333 PRO A O 1
ATOM 2544 N N . GLY A 1 334 ? 10.071 -9.287 -25.190 1.00 89.81 334 GLY A N 1
ATOM 2545 C CA . GLY A 1 334 ? 11.047 -9.503 -26.271 1.00 89.81 334 GLY A CA 1
ATOM 2546 C C . GLY A 1 334 ? 12.517 -9.471 -25.830 1.00 89.81 334 GLY A C 1
ATOM 2547 O O . GLY A 1 334 ? 13.361 -10.063 -26.490 1.00 89.81 334 GLY A O 1
ATOM 2548 N N . ASP A 1 335 ? 12.800 -8.854 -24.684 1.00 92.00 335 ASP A N 1
ATOM 2549 C CA . ASP A 1 335 ? 14.147 -8.670 -24.131 1.00 92.00 335 ASP A CA 1
ATOM 2550 C C . ASP A 1 335 ? 14.429 -9.646 -22.973 1.00 92.00 335 ASP A C 1
ATOM 2552 O O . ASP A 1 335 ? 15.503 -9.636 -22.363 1.00 92.00 335 ASP A O 1
ATOM 2556 N N . ALA A 1 336 ? 13.457 -10.502 -22.646 1.00 91.81 336 ALA A N 1
ATOM 2557 C CA . ALA A 1 336 ? 13.478 -11.332 -21.451 1.00 91.81 336 ALA A CA 1
ATOM 2558 C C . ALA A 1 336 ? 14.669 -12.298 -21.410 1.00 91.81 336 ALA A C 1
ATOM 2560 O O . ALA A 1 336 ? 15.265 -12.463 -20.353 1.00 91.81 336 ALA A O 1
ATOM 2561 N N . ASP A 1 337 ? 15.057 -12.907 -22.529 1.00 90.44 337 ASP A N 1
ATOM 2562 C CA . ASP A 1 337 ? 16.151 -13.889 -22.533 1.00 90.44 337 ASP A CA 1
ATOM 2563 C C . ASP A 1 337 ? 17.516 -13.250 -22.245 1.00 90.44 337 ASP A C 1
ATOM 2565 O O . ASP A 1 337 ? 18.393 -13.882 -21.655 1.00 90.44 337 ASP A O 1
ATOM 2569 N N . GLN A 1 338 ? 17.687 -11.980 -22.619 1.00 89.69 338 GLN A N 1
ATOM 2570 C CA . GLN A 1 338 ? 18.930 -11.243 -22.420 1.00 89.69 338 GLN A CA 1
ATOM 2571 C C . GLN A 1 338 ? 18.999 -10.584 -21.038 1.00 89.69 338 GLN A C 1
ATOM 2573 O O . GLN A 1 338 ? 20.047 -10.621 -20.392 1.00 89.69 338 GLN A O 1
ATOM 2578 N N . TYR A 1 339 ? 17.898 -9.974 -20.595 1.00 88.81 339 TYR A N 1
ATOM 2579 C CA . TYR A 1 339 ? 17.883 -9.091 -19.425 1.00 88.81 339 TYR A CA 1
ATOM 2580 C C . TYR A 1 339 ? 17.117 -9.665 -18.229 1.00 88.81 339 TYR A C 1
ATOM 2582 O O . TYR A 1 339 ? 17.235 -9.141 -17.124 1.00 88.81 339 TYR A O 1
ATOM 2590 N N . CYS A 1 340 ? 16.335 -10.731 -18.422 1.00 91.81 340 CYS A N 1
ATOM 2591 C CA . CYS A 1 340 ? 15.611 -11.404 -17.346 1.00 91.81 340 CYS A CA 1
ATOM 2592 C C . CYS A 1 340 ? 15.491 -12.930 -17.527 1.00 91.81 340 CYS A C 1
ATOM 2594 O O . CYS A 1 340 ? 14.374 -13.475 -17.619 1.00 91.81 340 CYS A O 1
ATOM 2596 N N . PRO A 1 341 ? 16.634 -13.637 -17.608 1.00 90.75 341 PRO A N 1
ATOM 2597 C CA . PRO A 1 341 ? 16.632 -15.086 -17.728 1.00 90.75 341 PRO A CA 1
ATOM 2598 C C . PRO A 1 341 ? 15.986 -15.723 -16.493 1.00 90.75 341 PRO A C 1
ATOM 2600 O O . PRO A 1 341 ? 16.008 -15.171 -15.393 1.00 90.75 341 PRO A O 1
ATOM 2603 N N . GLN A 1 342 ? 15.383 -16.897 -16.680 1.00 89.88 342 GLN A N 1
ATOM 2604 C CA . GLN A 1 342 ? 14.750 -17.610 -15.576 1.00 89.88 342 GLN A CA 1
ATOM 2605 C C . GLN A 1 342 ? 15.785 -18.077 -14.555 1.00 89.88 342 GLN A C 1
ATOM 2607 O O . GLN A 1 342 ? 16.862 -18.562 -14.908 1.00 89.88 342 GLN A O 1
ATOM 2612 N N . ASP A 1 343 ? 15.408 -17.982 -13.285 1.00 90.12 343 ASP A N 1
ATOM 2613 C CA . ASP A 1 343 ? 16.220 -18.493 -12.195 1.00 90.12 343 ASP A CA 1
ATOM 2614 C C . ASP A 1 343 ? 16.233 -20.030 -12.221 1.00 90.12 343 ASP A C 1
ATOM 2616 O O . ASP A 1 343 ? 15.171 -20.659 -12.281 1.00 90.12 343 ASP A O 1
ATOM 2620 N N . PRO A 1 344 ? 17.419 -20.664 -12.175 1.00 90.69 344 PRO A N 1
ATOM 2621 C CA . PRO A 1 344 ? 17.545 -22.101 -12.009 1.00 90.69 344 PRO A CA 1
ATOM 2622 C C . PRO A 1 344 ? 16.735 -22.620 -10.818 1.00 90.69 344 PRO A C 1
ATOM 2624 O O . PRO A 1 344 ? 16.823 -22.088 -9.711 1.00 90.69 344 PRO A O 1
ATOM 2627 N N . PHE A 1 345 ? 16.020 -23.732 -11.012 1.00 90.38 345 PHE A N 1
ATOM 2628 C CA . PHE A 1 345 ? 15.182 -24.338 -9.968 1.00 90.38 345 PHE A CA 1
ATOM 2629 C C . PHE A 1 345 ? 15.952 -24.659 -8.674 1.00 90.38 345 PHE A C 1
ATOM 2631 O O . PHE A 1 345 ? 15.380 -24.624 -7.590 1.00 90.38 345 PHE A O 1
ATOM 2638 N N . VAL A 1 346 ? 17.263 -24.912 -8.766 1.00 93.56 346 VAL A N 1
ATOM 2639 C CA . VAL A 1 346 ? 18.128 -25.182 -7.605 1.00 93.56 346 VAL A CA 1
ATOM 2640 C C . VAL A 1 346 ? 18.126 -24.049 -6.572 1.00 93.56 346 VAL A C 1
ATOM 2642 O O . VAL A 1 346 ? 18.296 -24.329 -5.388 1.00 93.56 346 VAL A O 1
ATOM 2645 N N . TYR A 1 347 ? 17.871 -22.796 -6.971 1.00 90.94 347 TYR A N 1
ATOM 2646 C CA . TYR A 1 347 ? 17.780 -21.680 -6.026 1.00 90.94 347 TYR A CA 1
ATOM 2647 C C . TYR A 1 347 ? 16.595 -21.804 -5.063 1.00 90.94 347 TYR A C 1
ATOM 2649 O O . TYR A 1 347 ? 16.668 -21.302 -3.947 1.00 90.94 347 TYR A O 1
ATOM 2657 N N . MET A 1 348 ? 15.552 -22.567 -5.409 1.00 91.00 348 MET A N 1
ATOM 2658 C CA . MET A 1 348 ? 14.450 -22.857 -4.483 1.00 91.00 348 MET A CA 1
ATOM 2659 C C . MET A 1 348 ? 14.885 -23.694 -3.271 1.00 91.00 348 MET A C 1
ATOM 2661 O O . MET A 1 348 ? 14.154 -23.753 -2.285 1.00 91.00 348 MET A O 1
ATOM 2665 N N . ASN A 1 349 ? 16.065 -24.321 -3.299 1.00 93.62 349 ASN A N 1
ATOM 2666 C CA . ASN A 1 349 ? 16.603 -25.017 -2.131 1.00 93.62 349 ASN A CA 1
ATOM 2667 C C . ASN A 1 349 ? 17.162 -24.047 -1.074 1.00 93.62 349 ASN A C 1
ATOM 2669 O O . ASN A 1 349 ? 17.275 -24.432 0.089 1.00 93.62 349 ASN A O 1
ATOM 2673 N N . ASP A 1 350 ? 17.477 -22.801 -1.444 1.00 95.62 350 ASP A N 1
ATOM 2674 C CA . ASP A 1 350 ? 17.934 -21.768 -0.512 1.00 95.62 350 ASP A CA 1
ATOM 2675 C C . ASP A 1 350 ? 16.731 -21.156 0.247 1.00 95.62 350 ASP A C 1
ATOM 2677 O O . ASP A 1 350 ? 15.825 -20.582 -0.370 1.00 95.62 350 ASP A O 1
ATOM 2681 N N . PRO A 1 351 ? 16.675 -21.259 1.592 1.00 95.50 351 PRO A N 1
ATOM 2682 C CA . PRO A 1 351 ? 15.624 -20.634 2.393 1.00 95.50 351 PRO A CA 1
ATOM 2683 C C . PRO A 1 351 ? 15.512 -19.114 2.210 1.00 95.50 351 PRO A C 1
ATOM 2685 O O . PRO A 1 351 ? 14.396 -18.595 2.221 1.00 95.50 351 PRO A O 1
ATOM 2688 N N . ALA A 1 352 ? 16.628 -18.402 2.027 1.00 92.69 352 ALA A N 1
ATOM 2689 C CA . ALA A 1 352 ? 16.620 -16.950 1.855 1.00 92.69 352 ALA A CA 1
ATOM 2690 C C . ALA A 1 352 ? 16.004 -16.559 0.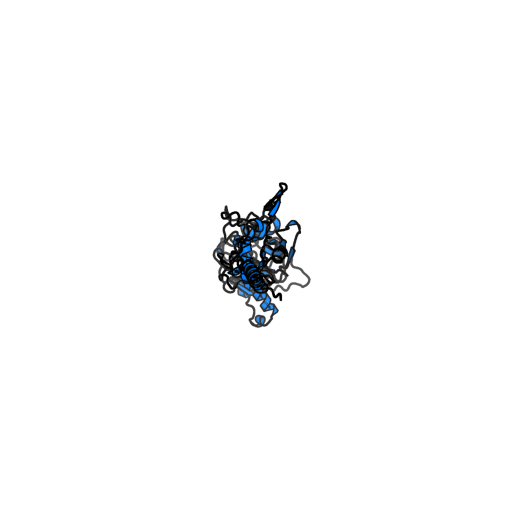507 1.00 92.69 352 ALA A C 1
ATOM 2692 O O . ALA A 1 352 ? 15.166 -15.658 0.441 1.00 92.69 352 ALA A O 1
ATOM 2693 N N . TYR A 1 353 ? 16.356 -17.296 -0.550 1.00 93.75 353 TYR A N 1
ATOM 2694 C CA . TYR A 1 353 ? 15.742 -17.142 -1.864 1.00 93.75 353 TYR A CA 1
ATOM 2695 C C . TYR A 1 353 ? 14.232 -17.398 -1.807 1.00 93.75 353 TYR A C 1
ATOM 2697 O O . TYR A 1 353 ? 13.458 -16.594 -2.321 1.00 93.75 353 TYR A O 1
ATOM 2705 N N . ARG A 1 354 ? 13.788 -18.483 -1.151 1.00 94.56 354 ARG A N 1
ATOM 2706 C CA . ARG A 1 354 ? 12.353 -18.795 -1.016 1.00 94.56 354 ARG A CA 1
ATOM 2707 C C . ARG A 1 354 ? 11.583 -17.700 -0.292 1.00 94.56 354 ARG A C 1
ATOM 2709 O O . ARG A 1 354 ? 10.530 -17.297 -0.776 1.00 94.56 354 ARG A O 1
ATOM 2716 N N . LEU A 1 355 ? 12.114 -17.200 0.823 1.00 92.88 355 LEU A N 1
ATOM 2717 C CA . LEU A 1 355 ? 11.480 -16.121 1.579 1.00 92.88 355 LEU A CA 1
ATOM 2718 C C . LEU A 1 355 ? 11.325 -14.859 0.722 1.00 92.88 355 LEU A C 1
ATOM 2720 O O . LEU A 1 355 ? 10.259 -14.248 0.696 1.00 92.88 355 LEU A O 1
ATOM 2724 N N . GLU A 1 356 ? 12.373 -14.482 -0.008 1.00 93.38 356 GLU A N 1
ATOM 2725 C CA . GLU A 1 356 ? 12.334 -13.326 -0.901 1.00 93.38 356 GLU A CA 1
ATOM 2726 C C . GLU A 1 356 ? 11.349 -13.543 -2.059 1.00 93.38 356 GLU A C 1
ATOM 2728 O O . GLU A 1 356 ? 10.532 -12.673 -2.358 1.00 93.38 356 GLU A O 1
ATOM 2733 N N . TYR A 1 357 ? 11.350 -14.734 -2.658 1.00 94.69 357 TYR A N 1
ATOM 2734 C CA . TYR A 1 357 ? 10.403 -15.108 -3.704 1.00 94.69 357 TYR A CA 1
ATOM 2735 C C . TYR A 1 357 ? 8.950 -15.028 -3.215 1.00 94.69 357 TYR A C 1
ATOM 2737 O O . TYR A 1 357 ? 8.101 -14.472 -3.909 1.00 94.69 357 TYR A O 1
ATOM 2745 N N . GLU A 1 358 ? 8.655 -15.509 -2.004 1.00 94.38 358 GLU A N 1
ATOM 2746 C CA . GLU A 1 358 ? 7.331 -15.401 -1.381 1.00 94.38 358 GLU A CA 1
ATOM 2747 C C . GLU A 1 358 ? 6.904 -13.945 -1.163 1.00 94.38 358 GLU A C 1
ATOM 2749 O O . GLU A 1 358 ? 5.756 -13.600 -1.448 1.00 94.38 358 GLU A O 1
ATOM 2754 N N . ILE A 1 359 ? 7.815 -13.080 -0.701 1.00 93.88 359 ILE A N 1
ATOM 2755 C CA . ILE A 1 359 ? 7.547 -11.647 -0.504 1.00 93.88 359 ILE A CA 1
ATOM 2756 C C . ILE A 1 359 ? 7.114 -10.999 -1.820 1.00 93.88 359 ILE A C 1
ATOM 2758 O O . ILE A 1 359 ? 6.085 -10.324 -1.861 1.00 93.88 359 ILE A O 1
ATOM 2762 N N . VAL A 1 360 ? 7.852 -11.230 -2.907 1.00 95.69 360 VAL A N 1
ATOM 2763 C CA . VAL A 1 360 ? 7.523 -10.651 -4.218 1.00 95.69 360 VAL A CA 1
ATOM 2764 C C . VAL A 1 360 ? 6.228 -11.259 -4.774 1.00 95.69 360 VAL A C 1
ATOM 2766 O O . VAL A 1 360 ? 5.376 -10.542 -5.308 1.00 95.69 360 VAL A O 1
ATOM 2769 N N . ARG A 1 361 ? 6.024 -12.573 -4.606 1.00 95.69 361 ARG A N 1
ATOM 2770 C CA . ARG A 1 361 ? 4.857 -13.298 -5.136 1.00 95.69 361 ARG A CA 1
ATOM 2771 C C . ARG A 1 361 ? 3.521 -12.905 -4.522 1.00 95.69 361 ARG A C 1
ATOM 2773 O O . ARG A 1 361 ? 2.507 -13.067 -5.196 1.00 95.69 361 ARG A O 1
ATOM 2780 N N . ARG A 1 362 ? 3.501 -12.349 -3.307 1.00 94.12 362 ARG A N 1
ATOM 2781 C CA . ARG A 1 362 ? 2.272 -11.804 -2.696 1.00 94.12 362 ARG A CA 1
ATOM 2782 C C . ARG A 1 362 ? 1.609 -10.755 -3.587 1.00 94.12 362 ARG A C 1
ATOM 2784 O O . ARG A 1 362 ? 0.390 -10.724 -3.691 1.00 94.12 362 ARG A O 1
ATOM 2791 N N . HIS A 1 363 ? 2.408 -9.921 -4.246 1.00 95.94 363 HIS A N 1
ATOM 2792 C CA . HIS A 1 363 ? 1.914 -8.806 -5.057 1.00 95.94 363 HIS A CA 1
ATOM 2793 C C . HIS A 1 363 ? 2.080 -9.047 -6.568 1.00 95.94 363 HIS A C 1
ATOM 2795 O O . HIS A 1 363 ? 1.281 -8.557 -7.365 1.00 95.94 363 HIS A O 1
ATOM 2801 N N . LEU A 1 364 ? 3.071 -9.847 -6.983 1.00 96.44 364 LEU A N 1
ATOM 2802 C CA . LEU A 1 364 ? 3.277 -10.249 -8.378 1.00 96.44 364 LEU A CA 1
ATOM 2803 C C . LEU A 1 364 ? 2.890 -11.713 -8.591 1.00 96.44 364 LEU A C 1
ATOM 2805 O O . LEU A 1 364 ? 3.724 -12.625 -8.556 1.00 96.44 364 LEU A O 1
ATOM 2809 N N . LYS A 1 365 ? 1.599 -11.934 -8.836 1.00 94.69 365 LYS A N 1
ATOM 2810 C CA . LYS A 1 365 ? 1.041 -13.280 -9.009 1.00 94.69 365 LYS A CA 1
ATOM 2811 C C . LYS A 1 365 ? 1.661 -14.026 -10.198 1.00 94.69 365 LYS A C 1
ATOM 2813 O O . LYS A 1 365 ? 2.021 -13.420 -11.210 1.00 94.69 365 LYS A O 1
ATOM 2818 N N . SER A 1 366 ? 1.789 -15.345 -10.065 1.00 94.62 366 SER A N 1
ATOM 2819 C CA . SER A 1 366 ? 2.442 -16.239 -11.038 1.00 94.62 366 SER A CA 1
ATOM 2820 C C . SER A 1 366 ? 1.814 -16.245 -12.419 1.00 94.62 366 SER A C 1
ATOM 2822 O O . SER A 1 366 ? 2.532 -16.388 -13.399 1.00 94.62 366 SER A O 1
ATOM 2824 N N . GLU A 1 367 ? 0.504 -16.059 -12.490 1.00 94.94 367 GLU A N 1
ATOM 2825 C CA . GLU A 1 367 ? -0.265 -15.994 -13.727 1.00 94.94 367 GLU A CA 1
ATOM 2826 C C . GLU A 1 367 ? -0.018 -14.703 -14.517 1.00 94.94 367 GLU A C 1
ATOM 2828 O O . GLU A 1 367 ? -0.237 -14.672 -15.721 1.00 94.94 367 GLU A O 1
ATOM 2833 N N . ASN A 1 368 ? 0.485 -13.655 -13.859 1.00 95.69 368 ASN A N 1
ATOM 2834 C CA . ASN A 1 368 ? 0.663 -12.335 -14.459 1.00 95.69 368 ASN A CA 1
ATOM 2835 C C . ASN A 1 368 ? 2.136 -11.982 -14.707 1.00 95.69 368 ASN A C 1
ATOM 2837 O O . ASN A 1 368 ? 2.433 -11.189 -15.598 1.00 95.69 368 ASN A O 1
ATOM 2841 N N . TRP A 1 369 ? 3.060 -12.541 -13.918 1.00 96.69 369 TRP A N 1
ATOM 2842 C CA . TRP A 1 369 ? 4.466 -12.139 -13.916 1.00 96.69 369 TRP A CA 1
ATOM 2843 C C . TRP A 1 369 ? 5.422 -13.328 -13.832 1.00 96.69 369 TRP A C 1
ATOM 2845 O O . TRP A 1 369 ? 5.327 -14.182 -12.943 1.00 96.69 369 TRP A O 1
ATOM 2855 N N . ARG A 1 370 ? 6.438 -13.319 -14.693 1.00 96.00 370 ARG A N 1
ATOM 2856 C CA . ARG A 1 370 ? 7.692 -14.047 -14.477 1.00 96.00 370 ARG A CA 1
ATOM 2857 C C . ARG A 1 370 ? 8.605 -13.204 -13.59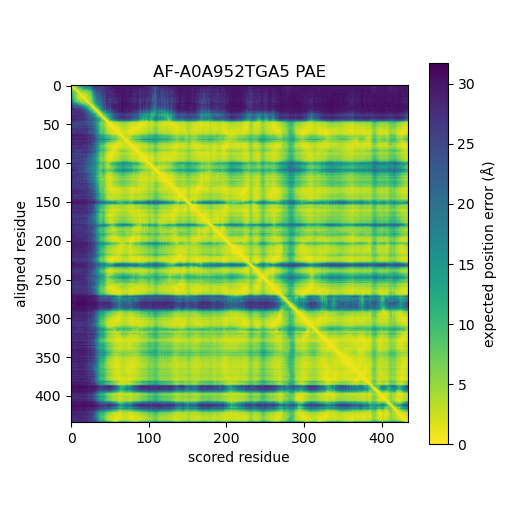4 1.00 96.00 370 ARG A C 1
ATOM 2859 O O . ARG A 1 370 ? 8.681 -11.992 -13.772 1.00 96.00 370 ARG A O 1
ATOM 2866 N N . ILE A 1 371 ? 9.308 -13.848 -12.671 1.00 95.19 371 ILE A N 1
ATOM 2867 C CA . ILE A 1 371 ? 10.179 -13.181 -11.700 1.00 95.19 371 ILE A CA 1
ATOM 2868 C C . ILE A 1 371 ? 11.526 -13.888 -11.709 1.00 95.19 371 ILE A C 1
ATOM 2870 O O . ILE A 1 371 ? 11.563 -15.117 -11.649 1.00 95.19 371 ILE A O 1
ATOM 2874 N N . SER A 1 372 ? 12.600 -13.108 -11.744 1.00 93.12 372 SER A N 1
ATOM 2875 C CA . SER A 1 372 ? 13.934 -13.558 -11.374 1.00 93.12 372 SER A CA 1
ATOM 2876 C C . SER A 1 372 ? 14.427 -12.715 -10.200 1.00 93.12 372 SER A C 1
ATOM 2878 O O . SER A 1 372 ? 14.566 -11.492 -10.287 1.00 93.12 372 SER A O 1
ATOM 2880 N N . ILE A 1 373 ? 14.665 -13.387 -9.078 1.00 91.88 373 ILE A N 1
ATOM 2881 C CA . ILE A 1 373 ? 15.243 -12.808 -7.868 1.00 91.88 373 ILE A CA 1
ATOM 2882 C C . ILE A 1 373 ? 16.746 -12.615 -8.062 1.00 91.88 373 ILE A C 1
ATOM 2884 O O . ILE A 1 373 ? 17.282 -11.596 -7.631 1.00 91.88 373 ILE A O 1
ATOM 2888 N N . GLN A 1 374 ? 17.421 -13.540 -8.754 1.00 87.25 374 GLN A N 1
ATOM 2889 C CA . GLN A 1 374 ? 18.862 -13.445 -8.999 1.00 87.25 374 GLN A CA 1
ATOM 2890 C C . GLN A 1 374 ? 19.213 -12.234 -9.870 1.00 87.25 374 GLN A C 1
ATOM 2892 O O . GLN A 1 374 ? 20.169 -11.519 -9.574 1.00 87.25 374 GLN A O 1
ATOM 2897 N N . TYR A 1 375 ? 18.433 -11.996 -10.927 1.00 86.19 375 TYR A N 1
ATOM 2898 C CA . TYR A 1 375 ? 18.650 -10.902 -11.876 1.00 86.19 375 TYR A CA 1
ATOM 2899 C C . TYR A 1 375 ? 17.823 -9.652 -11.555 1.00 86.19 375 TYR A C 1
ATOM 2901 O O . TYR A 1 375 ? 17.916 -8.663 -12.276 1.00 86.19 375 TYR A O 1
ATOM 2909 N N . ARG A 1 376 ? 17.035 -9.678 -10.468 1.00 89.81 376 ARG A N 1
ATOM 2910 C CA . ARG A 1 376 ? 16.246 -8.537 -9.966 1.00 89.81 376 ARG A CA 1
ATOM 2911 C C . ARG A 1 376 ? 15.382 -7.913 -11.054 1.00 89.81 376 ARG A C 1
ATOM 2913 O O . ARG A 1 376 ? 15.331 -6.701 -11.246 1.00 89.81 376 ARG A O 1
ATOM 2920 N N . CYS A 1 377 ? 14.670 -8.769 -11.766 1.00 92.94 377 CYS A N 1
ATOM 2921 C CA . CYS A 1 377 ? 13.846 -8.371 -12.889 1.00 92.94 377 CYS A CA 1
ATOM 2922 C C . CYS A 1 377 ? 12.527 -9.138 -12.900 1.00 92.94 377 CYS A C 1
ATOM 2924 O O . CYS A 1 377 ? 12.391 -10.230 -12.336 1.00 92.94 377 CYS A O 1
ATOM 2926 N N . VAL A 1 378 ? 11.537 -8.541 -13.549 1.00 96.00 378 VAL A N 1
ATOM 2927 C CA . VAL A 1 378 ? 10.214 -9.125 -13.740 1.00 96.00 378 VAL A CA 1
ATOM 2928 C C . VAL A 1 378 ? 9.763 -8.910 -15.173 1.00 96.00 378 VAL A C 1
ATOM 2930 O O . VAL A 1 378 ? 10.023 -7.867 -15.767 1.00 96.00 378 VAL A O 1
ATOM 2933 N N . VAL A 1 379 ? 9.083 -9.902 -15.734 1.00 96.00 379 VAL A N 1
ATOM 2934 C CA . VAL A 1 379 ? 8.564 -9.857 -17.105 1.00 96.00 379 VAL A CA 1
ATOM 2935 C C . VAL A 1 379 ? 7.063 -10.114 -17.040 1.00 96.00 379 VAL A C 1
ATOM 2937 O O . VAL A 1 379 ? 6.665 -11.146 -16.487 1.00 96.00 379 VAL A O 1
ATOM 2940 N N . PRO A 1 380 ? 6.216 -9.214 -17.563 1.00 95.25 380 PRO A N 1
ATOM 2941 C CA . PRO A 1 380 ? 4.785 -9.470 -17.626 1.00 95.25 380 PRO A CA 1
ATOM 2942 C C . PRO A 1 380 ? 4.506 -10.638 -18.580 1.00 95.25 380 PRO A C 1
ATOM 2944 O O . PRO A 1 380 ? 5.127 -10.750 -19.637 1.00 95.25 380 PRO A O 1
ATOM 2947 N N . ILE A 1 381 ? 3.587 -11.522 -18.195 1.00 94.56 381 ILE A N 1
ATOM 2948 C CA . ILE A 1 381 ? 3.111 -12.623 -19.050 1.00 94.56 381 ILE A CA 1
ATOM 2949 C C . ILE A 1 381 ? 2.094 -12.085 -20.060 1.00 94.56 381 ILE A C 1
ATOM 2951 O O . ILE A 1 381 ? 2.133 -12.445 -21.234 1.00 94.56 381 ILE A O 1
ATOM 2955 N N . GLU A 1 382 ? 1.231 -11.176 -19.607 1.00 87.75 382 GLU A N 1
ATOM 2956 C CA . GLU A 1 382 ? 0.249 -10.472 -20.425 1.00 87.75 382 GLU A CA 1
ATOM 2957 C C . GLU A 1 382 ? 0.405 -8.959 -20.270 1.00 87.75 382 GLU A C 1
ATOM 2959 O O . GLU A 1 382 ? 0.751 -8.459 -19.198 1.00 87.75 382 GLU A O 1
ATOM 2964 N N . GLY A 1 383 ? 0.120 -8.217 -21.342 1.00 87.31 383 GLY A N 1
ATOM 2965 C CA . GLY A 1 383 ? 0.302 -6.768 -21.380 1.00 87.31 383 GLY A CA 1
ATOM 2966 C C . GLY A 1 383 ? 1.774 -6.336 -21.434 1.00 87.31 383 GLY A C 1
ATOM 2967 O O . GLY A 1 383 ? 2.704 -7.139 -21.452 1.00 87.31 383 GLY A O 1
ATOM 2968 N N . SER A 1 384 ? 1.997 -5.025 -21.511 1.00 88.31 384 SER A N 1
ATOM 2969 C CA . SER A 1 384 ? 3.340 -4.436 -21.521 1.00 88.31 384 SER A CA 1
ATOM 2970 C C . SER A 1 384 ? 3.287 -2.996 -21.038 1.00 88.31 384 SER A C 1
ATOM 2972 O O . SER A 1 384 ? 2.414 -2.232 -21.456 1.00 88.31 384 SER A O 1
ATOM 2974 N N . CYS A 1 385 ? 4.264 -2.614 -20.214 1.00 88.75 385 CYS A N 1
ATOM 2975 C CA . CYS A 1 385 ? 4.492 -1.229 -19.785 1.00 88.75 385 CYS A CA 1
ATOM 2976 C C . CYS A 1 385 ? 4.978 -0.336 -20.940 1.00 88.75 385 CYS A C 1
ATOM 2978 O O . CYS A 1 385 ? 4.952 0.896 -20.864 1.00 88.75 385 CYS A O 1
ATOM 2980 N N . TYR A 1 386 ? 5.416 -0.969 -22.026 1.00 87.38 386 TYR A N 1
ATOM 2981 C CA . TYR A 1 386 ? 6.084 -0.359 -23.158 1.00 87.38 386 TYR A CA 1
ATOM 2982 C C . TYR A 1 386 ? 5.228 -0.528 -24.410 1.00 87.38 386 TYR A C 1
ATOM 2984 O O . TYR A 1 386 ? 5.449 -1.415 -25.228 1.00 87.38 386 TYR A O 1
ATOM 2992 N N . VAL A 1 387 ? 4.192 0.300 -24.535 1.00 73.25 387 VAL A N 1
ATOM 2993 C CA . VAL A 1 387 ? 3.379 0.332 -25.757 1.00 73.25 387 VAL A CA 1
ATOM 2994 C C . VAL A 1 387 ? 4.128 0.940 -26.934 1.00 73.25 387 VAL A C 1
ATOM 2996 O O . VAL A 1 387 ? 4.842 1.931 -26.791 1.00 73.25 387 VAL A O 1
ATOM 2999 N N . THR A 1 388 ? 3.856 0.378 -28.109 1.00 55.03 388 THR A N 1
ATOM 3000 C CA . THR A 1 388 ? 4.273 0.762 -29.469 1.00 55.03 388 THR A CA 1
ATOM 3001 C C . THR A 1 388 ? 3.644 2.079 -29.946 1.00 55.03 388 THR A C 1
ATOM 3003 O O . THR A 1 388 ? 3.133 2.170 -31.058 1.00 55.03 388 THR A O 1
ATOM 3006 N N . ARG A 1 389 ? 3.623 3.125 -29.113 1.00 52.06 389 ARG A N 1
ATOM 3007 C CA . ARG A 1 389 ? 3.168 4.463 -29.542 1.00 52.06 389 ARG A CA 1
ATOM 3008 C C . ARG A 1 389 ? 4.262 5.276 -30.240 1.00 52.06 389 ARG A C 1
ATOM 3010 O O . ARG A 1 389 ? 4.121 6.490 -30.366 1.00 52.06 389 ARG A O 1
ATOM 3017 N N . GLU A 1 390 ? 5.336 4.642 -30.706 1.00 54.53 390 GLU A N 1
ATOM 3018 C CA . GLU A 1 390 ? 6.223 5.336 -31.631 1.00 54.53 390 GLU A CA 1
ATOM 3019 C C . GLU A 1 390 ? 5.507 5.526 -32.982 1.00 54.53 390 GLU A C 1
ATOM 3021 O O . GLU A 1 390 ? 4.877 4.585 -33.472 1.00 54.53 390 GLU A O 1
ATOM 3026 N N . PRO A 1 391 ? 5.599 6.711 -33.618 1.00 50.00 391 PRO A N 1
ATOM 3027 C CA . PRO A 1 391 ? 5.001 6.976 -34.933 1.00 50.00 391 PRO A CA 1
ATOM 3028 C C . PRO A 1 391 ? 5.421 5.980 -36.027 1.00 50.00 391 PRO A C 1
ATOM 3030 O O . PRO A 1 391 ? 4.748 5.854 -37.045 1.00 50.00 391 PRO A O 1
ATOM 3033 N N . SER A 1 392 ? 6.538 5.281 -35.813 1.00 58.56 392 SER A N 1
ATOM 3034 C CA . SER A 1 392 ? 7.114 4.254 -36.680 1.00 58.56 392 SER A CA 1
ATOM 3035 C C . SER A 1 392 ? 6.401 2.896 -36.606 1.00 58.56 392 SER A C 1
ATOM 3037 O O . SER A 1 392 ? 6.665 2.035 -37.441 1.00 58.56 392 SER A O 1
ATOM 3039 N N . GLY A 1 393 ? 5.542 2.669 -35.602 1.00 59.84 393 GLY A N 1
ATOM 3040 C CA . GLY A 1 393 ? 4.942 1.360 -35.318 1.00 59.84 393 GLY A CA 1
ATOM 3041 C C . GLY A 1 393 ? 5.917 0.327 -34.732 1.00 59.84 393 GLY A C 1
ATOM 3042 O O . GLY A 1 393 ? 5.507 -0.801 -34.459 1.00 59.84 393 GLY A O 1
ATOM 3043 N N . ALA A 1 394 ? 7.186 0.691 -34.515 1.00 65.06 394 ALA A N 1
ATOM 3044 C CA . ALA A 1 394 ? 8.179 -0.174 -33.890 1.00 65.06 394 ALA A CA 1
ATOM 3045 C C . ALA A 1 394 ? 7.978 -0.255 -32.366 1.00 65.06 394 ALA A C 1
ATOM 3047 O O . ALA A 1 394 ? 7.464 0.670 -31.729 1.00 65.06 394 ALA A O 1
ATOM 3048 N N . ALA A 1 395 ? 8.390 -1.378 -31.768 1.00 69.88 395 ALA A N 1
ATOM 3049 C CA . ALA A 1 395 ? 8.494 -1.479 -30.316 1.00 69.88 395 ALA A CA 1
ATOM 3050 C C . ALA A 1 395 ? 9.548 -0.479 -29.815 1.00 69.88 395 ALA A C 1
ATOM 3052 O O . ALA A 1 395 ? 10.628 -0.406 -30.408 1.00 69.88 395 ALA A O 1
ATOM 3053 N N . PRO A 1 396 ? 9.257 0.293 -28.752 1.00 77.69 396 PRO A N 1
ATOM 3054 C CA . PRO A 1 396 ? 10.229 1.233 -28.219 1.00 77.69 396 PRO A CA 1
ATOM 3055 C C . PRO A 1 396 ? 11.451 0.462 -27.718 1.00 77.69 396 PRO A C 1
ATOM 3057 O O . PRO A 1 396 ? 11.325 -0.526 -26.992 1.00 77.69 396 PRO A O 1
ATOM 3060 N N . MET A 1 397 ? 12.643 0.924 -28.082 1.00 88.00 397 MET A N 1
ATOM 3061 C CA . MET A 1 397 ? 13.869 0.412 -27.478 1.00 88.00 397 MET A CA 1
ATOM 3062 C C . MET A 1 397 ? 13.943 0.896 -26.031 1.00 88.00 397 MET A C 1
ATOM 3064 O O . MET A 1 397 ? 13.739 2.082 -25.768 1.00 88.00 397 MET A O 1
ATOM 3068 N N . ILE A 1 398 ? 14.237 -0.001 -25.092 1.00 90.62 398 ILE A N 1
ATOM 3069 C CA . ILE A 1 398 ? 14.296 0.331 -23.665 1.00 90.62 398 ILE A CA 1
ATOM 3070 C C . ILE A 1 398 ? 15.748 0.529 -23.239 1.00 90.62 398 ILE A C 1
ATOM 3072 O O . ILE A 1 398 ? 16.640 -0.220 -23.639 1.00 90.62 398 ILE A O 1
ATOM 3076 N N . GLU A 1 399 ? 15.994 1.560 -22.438 1.00 90.94 399 GLU A N 1
ATOM 3077 C CA . GLU A 1 399 ? 17.266 1.752 -21.755 1.00 90.94 399 GLU A CA 1
ATOM 3078 C C . GLU A 1 399 ? 17.173 1.177 -20.342 1.00 90.94 399 GLU A C 1
ATOM 3080 O O . GLU A 1 399 ? 16.493 1.724 -19.470 1.00 90.94 399 GLU A O 1
ATOM 3085 N N . TYR A 1 400 ? 17.836 0.037 -20.148 1.00 88.62 400 TYR A N 1
ATOM 3086 C CA . TYR A 1 400 ? 17.913 -0.669 -18.869 1.00 88.62 400 TYR A CA 1
ATOM 3087 C C . TYR A 1 400 ? 19.109 -0.230 -18.016 1.00 88.62 400 TYR A C 1
ATOM 3089 O O . TYR A 1 400 ? 19.214 -0.641 -16.858 1.00 88.62 400 TYR A O 1
ATOM 3097 N N . ASP A 1 401 ? 20.015 0.582 -18.567 1.00 84.56 401 ASP A N 1
ATOM 3098 C CA . ASP A 1 401 ? 21.102 1.201 -17.823 1.00 84.56 401 ASP A CA 1
ATOM 3099 C C . ASP A 1 401 ? 20.723 2.612 -17.361 1.00 84.56 401 ASP A C 1
ATOM 3101 O O . ASP A 1 401 ? 20.724 3.565 -18.137 1.00 84.56 401 ASP A O 1
ATOM 3105 N N . GLN A 1 402 ? 20.469 2.775 -16.061 1.00 81.94 402 GLN A N 1
ATOM 3106 C CA . GLN A 1 402 ? 20.134 4.080 -15.493 1.00 81.94 402 GLN A CA 1
ATOM 3107 C C . GLN A 1 402 ? 21.285 5.107 -15.563 1.00 81.94 402 GLN A C 1
ATOM 3109 O O . GLN A 1 402 ? 21.064 6.273 -15.247 1.00 81.94 402 GLN A O 1
ATOM 3114 N N . THR A 1 403 ? 22.509 4.754 -15.961 1.00 83.56 403 THR A N 1
ATOM 3115 C CA . THR A 1 403 ? 23.542 5.780 -16.214 1.00 83.56 403 THR A CA 1
ATOM 3116 C C . THR A 1 403 ? 23.409 6.430 -17.590 1.00 83.56 403 THR A C 1
ATOM 3118 O O . THR A 1 403 ? 24.034 7.462 -17.839 1.00 83.56 403 THR A O 1
ATOM 3121 N N . GLN A 1 404 ? 22.604 5.850 -18.481 1.00 86.25 404 GLN A N 1
ATOM 3122 C CA . GLN A 1 404 ? 22.391 6.344 -19.835 1.00 86.25 404 GLN A CA 1
ATOM 3123 C C . GLN A 1 404 ? 21.155 7.250 -19.911 1.00 86.25 404 GLN A C 1
ATOM 3125 O O . GLN A 1 404 ? 20.213 7.091 -19.132 1.00 86.25 404 GLN A O 1
ATOM 3130 N N . PRO A 1 405 ? 21.134 8.213 -20.846 1.00 87.25 405 PRO A N 1
ATOM 3131 C CA . PRO A 1 405 ? 19.965 9.045 -21.076 1.00 87.25 405 PRO A CA 1
ATOM 3132 C C . PRO A 1 405 ? 18.814 8.240 -21.695 1.00 87.25 405 PRO A C 1
ATOM 3134 O O . PRO A 1 405 ? 19.007 7.472 -22.636 1.00 87.25 405 PRO A O 1
ATOM 3137 N N . CYS A 1 406 ? 17.593 8.493 -21.229 1.00 88.38 406 CYS A N 1
ATOM 3138 C CA . CYS A 1 406 ? 16.368 7.921 -21.780 1.00 88.38 406 CYS A CA 1
ATOM 3139 C C . CYS A 1 406 ? 15.221 8.941 -21.764 1.00 88.38 406 CYS A C 1
ATOM 3141 O O . CYS A 1 406 ? 15.327 10.005 -21.150 1.00 88.38 406 CYS A O 1
ATOM 3143 N N . TYR A 1 407 ? 14.124 8.626 -22.454 1.00 86.62 407 TYR A N 1
ATOM 3144 C CA . TYR A 1 407 ? 12.906 9.438 -22.473 1.00 86.62 407 TYR A CA 1
ATOM 3145 C C . TYR A 1 407 ? 11.746 8.732 -21.751 1.00 86.62 407 TYR A C 1
ATOM 3147 O O . TYR A 1 407 ? 11.626 7.508 -21.773 1.00 86.62 407 TYR A O 1
ATOM 3155 N N . GLN A 1 408 ? 10.854 9.491 -21.113 1.00 79.44 408 GLN A N 1
ATOM 3156 C CA . GLN A 1 408 ? 9.661 8.941 -20.448 1.00 79.44 408 GLN A CA 1
ATOM 3157 C C . GLN A 1 408 ? 8.438 8.916 -21.369 1.00 79.44 408 GLN A C 1
ATOM 3159 O O . GLN A 1 408 ? 7.742 7.905 -21.500 1.00 79.44 408 GLN A O 1
ATOM 3164 N N . SER A 1 409 ? 8.220 10.056 -22.017 1.00 73.81 409 SER A N 1
ATOM 3165 C CA . SER A 1 409 ? 7.243 10.291 -23.069 1.00 73.81 409 SER A CA 1
ATOM 3166 C C . SER A 1 409 ? 7.866 11.244 -24.083 1.00 73.81 409 SER A C 1
ATOM 3168 O O . SER A 1 409 ? 8.562 12.191 -23.706 1.00 73.81 409 SER A O 1
ATOM 3170 N N . VAL A 1 410 ? 7.597 11.005 -25.363 1.00 61.97 410 VAL A N 1
ATOM 3171 C CA . VAL A 1 410 ? 8.061 11.850 -26.474 1.00 61.97 410 VAL A CA 1
ATOM 3172 C C . VAL A 1 410 ? 7.478 13.270 -26.397 1.00 61.97 410 VAL A C 1
ATOM 3174 O O . VAL A 1 410 ? 8.024 14.183 -27.004 1.00 61.97 410 VAL A O 1
ATOM 3177 N N . SER A 1 411 ? 6.391 13.464 -25.638 1.00 60.75 411 SER A N 1
ATOM 3178 C CA . SER A 1 411 ? 5.677 14.739 -25.510 1.00 60.75 411 SER A CA 1
ATOM 3179 C C . SER A 1 411 ? 6.081 15.608 -24.312 1.00 60.75 411 SER A C 1
ATOM 3181 O O . SER A 1 411 ? 5.715 16.778 -24.300 1.00 60.75 411 SER A O 1
ATOM 3183 N N . ASP A 1 412 ? 6.779 15.072 -23.299 1.00 54.66 412 ASP A N 1
ATOM 3184 C CA . ASP A 1 412 ? 6.774 15.679 -21.948 1.00 54.66 412 ASP A CA 1
ATOM 3185 C C . ASP A 1 412 ? 7.993 16.509 -21.538 1.00 54.66 412 ASP A C 1
ATOM 3187 O O . ASP A 1 412 ? 7.990 17.073 -20.444 1.00 54.66 412 ASP A O 1
ATOM 3191 N N . VAL A 1 413 ? 9.043 16.640 -22.348 1.00 55.44 413 VAL A N 1
ATOM 3192 C CA . VAL A 1 413 ? 10.186 17.475 -21.950 1.00 55.44 413 VAL A CA 1
ATOM 3193 C C . VAL A 1 413 ? 10.887 18.049 -23.171 1.00 55.44 413 VAL A C 1
ATOM 3195 O O . VAL A 1 413 ? 11.032 17.382 -24.194 1.00 55.44 413 VAL A O 1
ATOM 3198 N N . SER A 1 414 ? 11.397 19.273 -23.030 1.00 58.44 414 SER A N 1
ATOM 3199 C CA . SER A 1 414 ? 12.531 19.772 -23.802 1.00 58.44 414 SER A CA 1
ATOM 3200 C C . SER A 1 414 ? 13.750 18.895 -23.500 1.00 58.44 414 SER A C 1
ATOM 3202 O O . SER A 1 414 ? 14.602 19.246 -22.680 1.00 58.44 414 SER A O 1
ATOM 3204 N N . TYR A 1 415 ? 13.807 17.709 -24.100 1.00 63.84 415 TYR A N 1
ATOM 3205 C CA . TYR A 1 415 ? 15.035 16.934 -24.124 1.00 63.84 415 TYR A CA 1
ATOM 3206 C C . TYR A 1 415 ? 16.089 17.812 -24.804 1.00 63.84 415 TYR A C 1
ATOM 3208 O O . TYR A 1 415 ? 15.823 18.420 -25.845 1.00 63.84 415 TYR A O 1
ATOM 3216 N N . GLY A 1 416 ? 17.262 17.945 -24.180 1.00 63.62 416 GLY A N 1
ATOM 3217 C CA . GLY A 1 416 ? 18.393 18.604 -24.829 1.00 63.62 416 GLY A CA 1
ATOM 3218 C C . GLY A 1 416 ? 18.692 17.952 -26.183 1.00 63.62 416 GLY A C 1
ATOM 3219 O O . GLY A 1 416 ? 18.204 16.866 -26.487 1.00 63.62 416 GLY A O 1
ATOM 3220 N N . ASN A 1 417 ? 19.492 18.606 -27.018 1.00 65.12 417 ASN A N 1
ATOM 3221 C CA . ASN A 1 417 ? 19.925 18.011 -28.278 1.00 65.12 417 ASN A CA 1
ATOM 3222 C C . ASN A 1 417 ? 21.194 17.162 -28.030 1.00 65.12 417 ASN A C 1
ATOM 3224 O O . ASN A 1 417 ? 22.170 17.735 -27.538 1.00 65.12 417 ASN A O 1
ATOM 3228 N N . PRO A 1 418 ? 21.228 15.852 -28.354 1.00 72.00 418 PRO A N 1
ATOM 3229 C CA . PRO A 1 418 ? 20.183 15.045 -28.996 1.00 72.00 418 PRO A CA 1
ATOM 3230 C C . PRO A 1 418 ? 19.136 14.474 -28.029 1.00 72.00 418 PRO A C 1
ATOM 3232 O O . PRO A 1 418 ? 19.440 14.106 -26.894 1.00 72.00 418 PRO A O 1
ATOM 3235 N N . ILE A 1 419 ? 17.904 14.343 -28.532 1.00 75.62 419 ILE A N 1
ATOM 3236 C CA . ILE A 1 419 ? 16.807 13.674 -27.825 1.00 75.62 419 ILE A CA 1
ATOM 3237 C C . ILE A 1 419 ? 17.182 12.193 -27.644 1.00 75.62 419 ILE A C 1
ATOM 3239 O O . ILE A 1 419 ? 17.581 11.558 -28.625 1.00 75.62 419 ILE A O 1
ATOM 3243 N N . PRO A 1 420 ? 17.054 11.620 -26.432 1.00 84.44 420 PRO A N 1
ATOM 3244 C CA . PRO A 1 420 ? 17.297 10.199 -26.221 1.00 84.44 420 PRO A CA 1
ATOM 3245 C C . PRO A 1 420 ? 16.421 9.347 -27.144 1.00 84.44 420 PRO A C 1
ATOM 3247 O O . PRO A 1 420 ? 15.240 9.632 -27.321 1.00 84.44 420 PRO A O 1
ATOM 3250 N N . THR A 1 421 ? 16.981 8.280 -27.710 1.00 84.94 421 THR A N 1
ATOM 3251 C CA . THR A 1 421 ? 16.267 7.383 -28.638 1.00 84.94 421 THR A CA 1
ATOM 3252 C C . THR A 1 421 ? 15.635 6.177 -27.951 1.00 84.94 421 THR A C 1
ATOM 3254 O O . THR A 1 421 ? 14.908 5.421 -28.588 1.00 84.94 421 THR A O 1
ATOM 3257 N N . LYS A 1 422 ? 15.902 5.983 -26.656 1.00 88.69 422 LYS A N 1
ATOM 3258 C CA . LYS A 1 422 ? 15.398 4.857 -25.870 1.00 88.69 422 LYS A CA 1
ATOM 3259 C C . LYS A 1 422 ? 14.508 5.319 -24.727 1.00 88.69 422 LYS A C 1
ATOM 3261 O O . LYS A 1 422 ? 14.781 6.335 -24.083 1.00 88.69 422 LYS A O 1
ATOM 3266 N N . ARG A 1 423 ? 13.471 4.538 -24.440 1.00 88.44 423 ARG A N 1
ATOM 3267 C CA . ARG A 1 423 ? 12.539 4.781 -23.342 1.00 88.44 423 ARG A CA 1
ATOM 3268 C C . ARG A 1 423 ? 13.126 4.314 -22.013 1.00 88.44 423 ARG A C 1
ATOM 3270 O O . ARG A 1 423 ? 13.808 3.295 -21.956 1.00 88.44 423 ARG A O 1
ATOM 3277 N N . CYS A 1 424 ? 12.837 5.036 -20.940 1.00 89.69 424 CYS A N 1
ATOM 3278 C CA . CYS A 1 424 ? 13.301 4.674 -19.605 1.00 89.69 424 CYS A CA 1
ATOM 3279 C C . CYS A 1 424 ? 12.690 3.356 -19.114 1.00 89.69 424 CYS A C 1
ATOM 3281 O O . CYS A 1 424 ? 11.497 3.097 -19.317 1.00 89.69 424 CYS A O 1
ATOM 3283 N N . ALA A 1 425 ? 13.494 2.552 -18.417 1.00 91.62 425 ALA A N 1
ATOM 3284 C CA . ALA A 1 425 ? 13.012 1.371 -17.717 1.00 91.62 425 ALA A CA 1
ATOM 3285 C C . ALA A 1 425 ? 11.980 1.718 -16.623 1.00 91.62 425 ALA A C 1
ATOM 3287 O O . ALA A 1 425 ? 11.964 2.809 -16.046 1.00 91.62 425 ALA A O 1
ATOM 3288 N N . GLN A 1 426 ? 11.098 0.758 -16.359 1.00 93.31 426 GLN A N 1
ATOM 3289 C CA . GLN A 1 426 ? 10.071 0.800 -15.325 1.00 93.31 426 GLN A CA 1
ATOM 3290 C C . GLN A 1 426 ? 10.435 -0.239 -14.268 1.00 93.31 426 GLN A C 1
ATOM 3292 O O . GLN A 1 426 ? 11.228 -1.144 -14.526 1.00 93.31 426 GLN A O 1
ATOM 3297 N N . TYR A 1 427 ? 9.873 -0.106 -13.076 1.00 94.19 427 TYR A N 1
ATOM 3298 C CA . TYR A 1 427 ? 10.282 -0.858 -11.908 1.00 94.19 427 TYR A CA 1
ATOM 3299 C C . TYR A 1 427 ? 9.087 -1.264 -11.056 1.00 94.19 427 TYR A C 1
ATOM 3301 O O . TYR A 1 427 ? 8.055 -0.590 -11.011 1.00 94.19 427 TYR A O 1
ATOM 3309 N N . VAL A 1 428 ? 9.271 -2.349 -10.311 1.00 96.00 428 VAL A N 1
ATOM 3310 C CA . VAL A 1 428 ? 8.432 -2.690 -9.166 1.00 96.00 428 VAL A CA 1
ATOM 3311 C C . VAL A 1 428 ? 9.293 -2.636 -7.914 1.00 96.00 428 VAL A C 1
ATOM 3313 O O . VAL A 1 428 ? 10.324 -3.296 -7.830 1.00 96.00 428 VAL A O 1
ATOM 3316 N N . SER A 1 429 ? 8.897 -1.817 -6.948 1.00 95.69 429 SER A N 1
ATOM 3317 C CA . SER A 1 429 ? 9.597 -1.653 -5.672 1.00 95.69 429 SER A CA 1
ATOM 3318 C C . SER A 1 429 ? 8.758 -2.236 -4.543 1.00 95.69 429 SER A C 1
ATOM 3320 O O . SER A 1 429 ? 7.561 -1.953 -4.479 1.00 95.69 429 SER A O 1
ATOM 3322 N N . PHE A 1 430 ? 9.374 -3.009 -3.647 1.00 96.38 430 PHE A N 1
ATOM 3323 C CA . PHE A 1 430 ? 8.725 -3.553 -2.451 1.00 96.38 430 PHE A CA 1
ATOM 3324 C C . PHE A 1 430 ? 9.351 -2.975 -1.187 1.00 96.38 430 PHE A C 1
ATOM 3326 O O . PHE A 1 430 ? 10.572 -2.961 -1.030 1.00 96.38 430 PHE A O 1
ATOM 3333 N N . CYS A 1 431 ? 8.491 -2.552 -0.271 1.00 97.00 431 CYS A N 1
ATOM 3334 C CA . CYS A 1 431 ? 8.858 -2.079 1.050 1.00 97.00 431 CYS A CA 1
ATOM 3335 C C . CYS A 1 431 ? 8.191 -2.967 2.086 1.00 97.00 431 CYS A C 1
ATOM 3337 O O . CYS A 1 431 ? 7.011 -3.303 1.948 1.00 97.00 431 CYS A O 1
ATOM 3339 N N . ASN A 1 432 ? 8.932 -3.308 3.133 1.00 94.44 432 ASN A N 1
ATOM 3340 C CA . ASN A 1 432 ? 8.411 -4.077 4.250 1.00 94.44 432 ASN A CA 1
ATOM 3341 C C . ASN A 1 432 ? 8.621 -3.312 5.550 1.00 94.44 432 ASN A C 1
ATOM 3343 O O . ASN A 1 432 ? 9.624 -2.616 5.729 1.00 94.44 432 ASN A O 1
ATOM 3347 N N . ARG A 1 433 ? 7.661 -3.467 6.454 1.00 92.50 433 ARG A N 1
ATOM 3348 C CA . ARG A 1 433 ? 7.779 -3.016 7.834 1.00 92.50 433 ARG A CA 1
ATOM 3349 C C . ARG A 1 433 ? 8.753 -3.949 8.559 1.00 92.50 433 ARG A C 1
ATOM 3351 O O . ARG A 1 433 ? 8.558 -5.163 8.520 1.00 92.50 433 ARG A O 1
ATOM 3358 N N . ASN A 1 434 ? 9.810 -3.379 9.137 1.00 76.12 434 ASN A N 1
ATOM 3359 C CA . ASN A 1 434 ? 10.819 -4.127 9.896 1.00 76.12 434 ASN A CA 1
ATOM 3360 C C . ASN A 1 434 ? 10.279 -4.631 11.233 1.00 76.12 434 ASN A C 1
ATOM 3362 O O . ASN A 1 434 ? 9.415 -3.931 11.814 1.00 76.12 434 ASN A O 1
#

Mean predicted aligned error: 10.4 Å

pLDDT: mean 82.36, std 15.42, range [37.41, 98.25]